Protein AF-0000000073998943 (afdb_homodimer)

Nearest PDB structures (foldseek):
  1f8g-assembly1_A  TM=9.631E-01  e=4.075E-45  Rhodospirillum rubrum
  1u2g-assembly1_A  TM=9.624E-01  e=1.500E-44  Rhodospirillum rubrum
  6que-assembly1_A  TM=9.383E-01  e=2.983E-38  Ovis aries
  6que-assembly1_B  TM=9.370E-01  e=2.877E-37  Ovis aries
  6s59-assembly1_A  TM=9.371E-01  e=1.286E-32  Ovis aries

Secondary structure (DSSP, 8-state):
-EEEEPPPPTT----S--GGGHHHHHHTT-EEEEETTTTGGGT--HHHHHHTT-EEE-HHHHHHH-SEEE-SSPPPHHHHHTS-TTSEEEE---TTT-HHHHHHHHTT--EEEEGGG--SSGGGGGG-HHHHHHHHHHHHHHHHHHHH-SS-SS-EEETTEEEPPPEEEEE--SHHHHHHHHHHHHTT-EEEEE-S-GGGHHHHHHTTPEE---S-----TTSTT------HHHHHHHHHHHHHHHHH-SEEEE----TTSPPPP-B-HHHHHHSPTT-EEEETTGGGT-SBTT--TTEEEEETTEEEEE-S-GGGGSHHHHHHHHHHHHHHHHHTTB-TT--B---TTSHHHHHHEEEETTEE--HHHHHHH-/-EEEEPPPPTT----S--GGGHHHHHHTT-EEEEETTTTGGGT--HHHHHHTT-EEE-HHHHHHH-SEEE-SSPPPHHHHHTS-TTSEEEE---TTT-HHHHHHHHTT--EEEEGGG--SSGGGGGG-HHHHHHHHHHHHHHHHHHHH-SS-SS-EEETTEEEPPPEEEEE--SHHHHHHHHHHHHTT-EEEEE-S-GGGHHHHHHTTPEE---S-----TTSTT------HHHHHHHHHHHHHHHHH-SEEEE----TTSPPPP-B-HHHHHHSPTT-EEEETTGGGT-SBTT--TTEEEEETTEEEEE-S-GGGGSHHHHHHHHHHHHHHHHGGGB-TT--B---TTSHHHHHHEEEETTEE--HHHHHHH-

Structure (mmCIF, N/CA/C/O backbone):
data_AF-0000000073998943-model_v1
#
loop_
_entity.id
_entity.type
_entity.pdbx_description
1 polymer 'NAD(P) transhydrogenase subunit alpha part 1'
#
loop_
_atom_site.group_PDB
_atom_site.id
_atom_site.type_symbol
_atom_site.label_atom_id
_atom_site.label_alt_id
_atom_site.label_comp_id
_atom_site.label_asym_id
_atom_site.label_entity_id
_atom_site.label_seq_id
_atom_site.pdbx_PDB_ins_code
_atom_site.Cartn_x
_atom_site.Cartn_y
_atom_site.Cartn_z
_atom_site.occupancy
_atom_site.B_iso_or_equiv
_atom_site.auth_seq_id
_atom_site.auth_comp_id
_atom_site.auth_asym_id
_atom_site.auth_atom_id
_atom_site.pdbx_PDB_model_num
ATOM 1 N N . MET A 1 1 ? 11.008 37.938 17.938 1 92.62 1 MET A N 1
ATOM 2 C CA . MET A 1 1 ? 10.188 36.875 18.516 1 92.62 1 MET A CA 1
ATOM 3 C C . MET A 1 1 ? 10.734 35.5 18.172 1 92.62 1 MET A C 1
ATOM 5 O O . MET A 1 1 ? 11.289 35.312 17.094 1 92.62 1 MET A O 1
ATOM 9 N N . LYS A 1 2 ? 10.68 34.656 19.172 1 96.94 2 LYS A N 1
ATOM 10 C CA . LYS A 1 2 ? 11.266 33.344 19.016 1 96.94 2 LYS A CA 1
ATOM 11 C C . LYS A 1 2 ? 10.18 32.25 18.984 1 96.94 2 LYS A C 1
ATOM 13 O O . LYS A 1 2 ? 9.297 32.25 19.844 1 96.94 2 LYS A O 1
ATOM 18 N N . ILE A 1 3 ? 10.266 31.438 17.938 1 98.25 3 ILE A N 1
ATOM 19 C CA . ILE A 1 3 ? 9.352 30.312 17.812 1 98.25 3 ILE A CA 1
ATOM 20 C C . ILE A 1 3 ? 10.055 29.031 18.266 1 98.25 3 ILE A C 1
ATOM 22 O O . ILE A 1 3 ? 11.195 28.766 17.875 1 98.25 3 ILE A O 1
ATOM 26 N N . GLY A 1 4 ? 9.438 28.281 19.125 1 98.5 4 GLY A N 1
ATOM 27 C CA . GLY A 1 4 ? 9.922 26.969 19.531 1 98.5 4 GLY A CA 1
ATOM 28 C C . GLY A 1 4 ? 9 25.844 19.094 1 98.5 4 GLY A C 1
ATOM 29 O O . GLY A 1 4 ? 7.809 25.844 19.406 1 98.5 4 GLY A O 1
ATOM 30 N N . ALA A 1 5 ? 9.523 24.844 18.391 1 98.62 5 ALA A N 1
ATOM 31 C CA . ALA A 1 5 ? 8.766 23.656 18.016 1 98.62 5 ALA A CA 1
ATOM 32 C C . ALA A 1 5 ? 9 22.5 18.984 1 98.62 5 ALA A C 1
ATOM 34 O O . ALA A 1 5 ? 10.133 22.062 19.172 1 98.62 5 ALA A O 1
ATOM 35 N N . LEU A 1 6 ? 7.949 22.031 19.547 1 98 6 LEU A N 1
ATOM 36 C CA . LEU A 1 6 ? 8.016 20.969 20.547 1 98 6 LEU A CA 1
ATOM 37 C C . LEU A 1 6 ? 8.008 19.594 19.891 1 98 6 LEU A C 1
ATOM 39 O O . LEU A 1 6 ? 7.391 19.406 18.844 1 98 6 LEU A O 1
ATOM 43 N N . LYS A 1 7 ? 8.711 18.625 20.531 1 97.31 7 LYS A N 1
ATOM 44 C CA . LYS A 1 7 ? 8.594 17.219 20.141 1 97.31 7 LYS A CA 1
ATOM 45 C C . LYS A 1 7 ? 7.211 16.672 20.469 1 97.31 7 LYS A C 1
ATOM 47 O O . LYS A 1 7 ? 6.684 16.922 21.562 1 97.31 7 LYS A O 1
ATOM 52 N N . GLU A 1 8 ? 6.621 16.031 19.5 1 97.25 8 GLU A N 1
ATOM 53 C CA . GLU A 1 8 ? 5.277 15.477 19.672 1 97.25 8 GLU A CA 1
ATOM 54 C C . GLU A 1 8 ? 5.281 14.289 20.625 1 97.25 8 GLU A C 1
ATOM 56 O O . GLU A 1 8 ? 6.262 13.547 20.703 1 97.25 8 GLU A O 1
ATOM 61 N N . PRO A 1 9 ? 4.227 14.195 21.359 1 90.75 9 PRO A N 1
ATOM 62 C CA . PRO A 1 9 ? 4.113 12.992 22.188 1 90.75 9 PRO A CA 1
ATOM 63 C C . PRO A 1 9 ? 3.945 11.719 21.375 1 90.75 9 PRO A C 1
ATOM 65 O O . PRO A 1 9 ? 3.494 11.773 20.219 1 90.75 9 PRO A O 1
ATOM 68 N N . SER A 1 10 ? 4.367 10.523 21.922 1 82.5 10 SER A N 1
ATOM 69 C CA . SER A 1 10 ? 4.125 9.242 21.266 1 82.5 10 SER A CA 1
ATOM 70 C C . SER A 1 10 ? 2.633 8.945 21.172 1 82.5 10 SER A C 1
ATOM 72 O O . SER A 1 10 ? 1.879 9.219 22.109 1 82.5 10 SER A O 1
ATOM 74 N N . PHE A 1 11 ? 2.322 8.609 19.984 1 85.88 11 PHE A N 1
ATOM 75 C CA . PHE A 1 11 ? 2.939 7.883 18.875 1 85.88 11 PHE A CA 1
ATOM 76 C C . PHE A 1 11 ? 2.93 8.719 17.609 1 85.88 11 PHE A C 1
ATOM 78 O O . PHE A 1 11 ? 2.797 8.188 16.5 1 85.88 11 PHE A O 1
ATOM 85 N N . GLU A 1 12 ? 3.008 10.039 17.781 1 94.94 12 GLU A N 1
ATOM 86 C CA . GLU A 1 12 ? 3.018 10.93 16.625 1 94.94 12 GLU A CA 1
ATOM 87 C C . GLU A 1 12 ? 4.395 10.961 15.961 1 94.94 12 GLU A C 1
ATOM 89 O O . GLU A 1 12 ? 5.402 11.203 16.625 1 94.94 12 GLU A O 1
ATOM 94 N N . ASN A 1 13 ? 4.445 10.672 14.633 1 97.12 13 ASN A N 1
ATOM 95 C CA . ASN A 1 13 ? 5.707 10.672 13.906 1 97.12 13 ASN A CA 1
ATOM 96 C C . ASN A 1 13 ? 5.965 12.016 13.234 1 97.12 13 ASN A C 1
ATOM 98 O O . ASN A 1 13 ? 7.105 12.359 12.922 1 97.12 13 ASN A O 1
ATOM 102 N N . ARG A 1 14 ? 4.984 12.859 13 1 97.94 14 ARG A N 1
ATOM 103 C CA . ARG A 1 14 ? 5.105 14.172 12.367 1 97.94 14 ARG A CA 1
ATOM 104 C C . ARG A 1 14 ? 5.773 15.172 13.305 1 97.94 14 ARG A C 1
ATOM 106 O O . ARG A 1 14 ? 5.941 14.898 14.5 1 97.94 14 ARG A O 1
ATOM 113 N N . VAL A 1 15 ? 6.137 16.266 12.75 1 98.5 15 VAL A N 1
ATOM 114 C CA . VAL A 1 15 ? 6.664 17.422 13.469 1 98.5 15 VAL A CA 1
ATOM 115 C C . VAL A 1 15 ? 6.012 18.688 12.945 1 98.5 15 VAL A C 1
ATOM 117 O O . VAL A 1 15 ? 5.605 18.766 11.781 1 98.5 15 VAL A O 1
ATOM 120 N N . SER A 1 16 ? 5.941 19.719 13.773 1 98.56 16 SER A N 1
ATOM 121 C CA . SER A 1 16 ? 5.152 20.906 13.445 1 98.56 16 SER A CA 1
ATOM 122 C C . SER A 1 16 ? 5.922 21.844 12.539 1 98.56 16 SER A C 1
ATOM 124 O O . SER A 1 16 ? 5.324 22.641 11.812 1 98.56 16 SER A O 1
ATOM 126 N N . LEU A 1 17 ? 7.238 21.812 12.625 1 98.69 17 LEU A N 1
ATOM 127 C CA . LEU A 1 17 ? 8.086 22.609 11.734 1 98.69 17 LEU A CA 1
ATOM 128 C C . LEU A 1 17 ? 9.141 21.734 11.07 1 98.69 17 LEU A C 1
ATOM 130 O O . LEU A 1 17 ? 9.734 20.859 11.719 1 98.69 17 LEU A O 1
ATOM 134 N N . THR A 1 18 ? 9.32 21.938 9.82 1 98.19 18 THR A N 1
ATOM 135 C CA . THR A 1 18 ? 10.328 21.219 9.055 1 98.19 18 THR A CA 1
ATOM 136 C C . THR A 1 18 ? 11.453 22.141 8.617 1 98.19 18 THR A C 1
ATOM 138 O O . THR A 1 18 ? 11.281 23.375 8.594 1 98.19 18 THR A O 1
ATOM 141 N N . PRO A 1 19 ? 12.602 21.641 8.312 1 98.38 19 PRO A N 1
ATOM 142 C CA . PRO A 1 19 ? 13.742 22.484 7.953 1 98.38 19 PRO A CA 1
ATOM 143 C C . PRO A 1 19 ? 13.445 23.406 6.777 1 98.38 19 PRO A C 1
ATOM 145 O O . PRO A 1 19 ? 13.93 24.547 6.734 1 98.38 19 PRO A O 1
ATOM 148 N N . ASP A 1 20 ? 12.617 23.047 5.852 1 96.12 20 ASP A N 1
ATOM 149 C CA . ASP A 1 20 ? 12.414 23.75 4.594 1 96.12 20 ASP A CA 1
ATOM 150 C C . ASP A 1 20 ? 11.641 25.062 4.816 1 96.12 20 ASP A C 1
ATOM 152 O O . ASP A 1 20 ? 11.602 25.922 3.938 1 96.12 20 ASP A O 1
ATOM 156 N N . VAL A 1 21 ? 11.055 25.266 5.992 1 97.5 21 VAL A N 1
ATOM 157 C CA . VAL A 1 21 ? 10.25 26.469 6.191 1 97.5 21 VAL A CA 1
ATOM 158 C C . VAL A 1 21 ? 11 27.438 7.102 1 97.5 21 VAL A C 1
ATOM 160 O O . VAL A 1 21 ? 10.508 28.531 7.391 1 97.5 21 VAL A O 1
ATOM 163 N N . ILE A 1 22 ? 12.18 27.062 7.617 1 98.5 22 ILE A N 1
ATOM 164 C CA . ILE A 1 22 ? 12.938 27.891 8.562 1 98.5 22 ILE A CA 1
ATOM 165 C C . ILE A 1 22 ? 13.297 29.219 7.918 1 98.5 22 ILE A C 1
ATOM 167 O O . ILE A 1 22 ? 13.133 30.281 8.531 1 98.5 22 ILE A O 1
ATOM 171 N N . ASP A 1 23 ? 13.711 29.188 6.684 1 97.81 23 ASP A N 1
ATOM 172 C CA . ASP A 1 23 ? 14.094 30.406 5.965 1 97.81 23 ASP A CA 1
ATOM 173 C C . ASP A 1 23 ? 12.914 31.375 5.859 1 97.81 23 ASP A C 1
ATOM 175 O O . ASP A 1 23 ? 13.062 32.562 6.09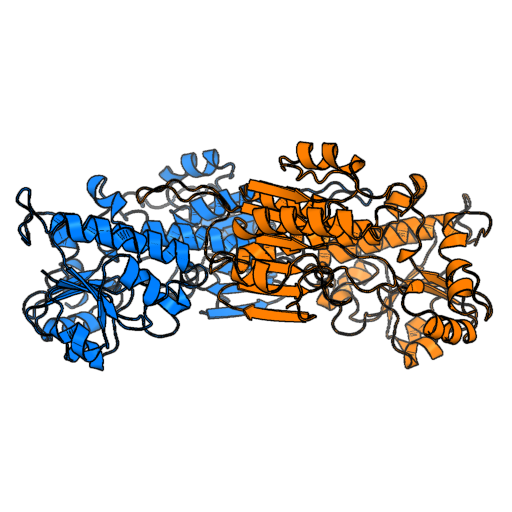8 1 97.81 23 ASP A O 1
ATOM 179 N N . ALA A 1 24 ? 11.773 30.859 5.484 1 96.31 24 ALA A N 1
ATOM 180 C CA . ALA A 1 24 ? 10.578 31.688 5.355 1 96.31 24 ALA A CA 1
ATOM 181 C C . ALA A 1 24 ? 10.219 32.344 6.684 1 96.31 24 ALA A C 1
ATOM 183 O O . ALA A 1 24 ? 9.828 33.531 6.719 1 96.31 24 ALA A O 1
ATOM 184 N N . LEU A 1 25 ? 10.352 31.641 7.766 1 97.69 25 LEU A N 1
ATOM 185 C CA . LEU A 1 25 ? 10.039 32.156 9.086 1 97.69 25 LEU A CA 1
ATOM 186 C C . LEU A 1 25 ? 11.055 33.219 9.508 1 97.69 25 LEU A C 1
ATOM 188 O O . LEU A 1 25 ? 10.695 34.219 10.109 1 97.69 25 LEU A O 1
ATOM 192 N N . GLN A 1 26 ? 12.297 32.969 9.195 1 96.88 26 GLN A N 1
ATOM 193 C CA . GLN A 1 26 ? 13.344 33.969 9.492 1 96.88 26 GLN A CA 1
ATOM 194 C C . GLN A 1 26 ? 13.117 35.25 8.727 1 96.88 26 GLN A C 1
ATOM 196 O O . GLN A 1 26 ? 13.336 36.344 9.266 1 96.88 26 GLN A O 1
ATOM 201 N N . LYS A 1 27 ? 12.672 35.125 7.516 1 95.12 27 LYS A N 1
ATOM 202 C CA . LYS A 1 27 ? 12.391 36.312 6.688 1 95.12 27 LYS A CA 1
ATOM 203 C C . LYS A 1 27 ? 11.242 37.125 7.262 1 95.12 27 LYS A C 1
ATOM 205 O O . LYS A 1 27 ? 11.148 38.312 7.023 1 95.12 27 LYS A O 1
ATOM 210 N N . LEU A 1 28 ? 10.406 36.469 7.992 1 95 28 LEU A N 1
ATOM 211 C CA . LEU A 1 28 ? 9.305 37.156 8.664 1 95 28 LEU A CA 1
ATOM 212 C C . LEU A 1 28 ? 9.781 37.844 9.938 1 95 28 LEU A C 1
ATOM 214 O O . LEU A 1 28 ? 9.023 38.562 10.578 1 95 28 LEU A O 1
ATOM 218 N N . GLY A 1 29 ? 11.039 37.531 10.32 1 94.25 29 GLY A N 1
ATOM 219 C CA . GLY A 1 29 ? 11.609 38.188 11.484 1 94.25 29 GLY A CA 1
ATOM 220 C C . GLY A 1 29 ? 11.68 37.281 12.703 1 94.25 29 GLY A C 1
ATOM 221 O O . GLY A 1 29 ? 12.031 37.75 13.797 1 94.25 29 GLY A O 1
ATOM 222 N N . PHE A 1 30 ? 11.391 36 12.539 1 96.88 30 PHE A N 1
ATOM 223 C CA . PHE A 1 30 ? 11.391 35.094 13.68 1 96.88 30 PHE A CA 1
ATOM 224 C C . PHE A 1 30 ? 12.734 34.375 13.812 1 96.88 30 PHE A C 1
ATOM 226 O O . PHE A 1 30 ? 13.43 34.156 12.812 1 96.88 30 PHE A O 1
ATOM 233 N N . SER A 1 31 ? 13.102 34.094 15.039 1 97.44 31 SER A N 1
ATOM 234 C CA . SER A 1 31 ? 14.133 33.094 15.32 1 97.44 31 SER A CA 1
ATOM 235 C C . SER A 1 31 ? 13.508 31.766 15.688 1 97.44 31 SER A C 1
ATOM 237 O O . SER A 1 31 ? 12.469 31.703 16.344 1 97.44 31 SER A O 1
ATOM 239 N N . ILE A 1 32 ? 14.156 30.672 15.234 1 98.5 32 ILE A N 1
ATOM 240 C CA . ILE A 1 32 ? 13.492 29.375 15.367 1 98.5 32 ILE A CA 1
ATOM 241 C C . ILE A 1 32 ? 14.352 28.453 16.219 1 98.5 32 ILE A C 1
ATOM 243 O O . ILE A 1 32 ? 15.555 28.312 15.984 1 98.5 32 ILE A O 1
ATOM 247 N N . SER A 1 33 ? 13.758 27.812 17.188 1 98.69 33 SER A N 1
ATOM 248 C CA . SER A 1 33 ? 14.352 26.734 17.969 1 98.69 33 SER A CA 1
ATOM 249 C C . SER A 1 33 ? 13.531 25.453 17.859 1 98.69 33 SER A C 1
ATOM 251 O O . SER A 1 33 ? 12.305 25.5 17.812 1 98.69 33 SER A O 1
ATOM 253 N N . ILE A 1 34 ? 14.234 24.312 17.766 1 98.75 34 ILE A N 1
ATOM 254 C CA . ILE A 1 34 ? 13.625 23 17.672 1 98.75 34 ILE A CA 1
ATOM 255 C C . ILE A 1 34 ? 14.023 22.156 18.875 1 98.75 34 ILE A C 1
ATOM 257 O O . ILE A 1 34 ? 15.188 22.141 19.266 1 98.75 34 ILE A O 1
ATOM 261 N N . GLU A 1 35 ? 13.023 21.516 19.469 1 98.62 35 GLU A N 1
ATOM 262 C CA . GLU A 1 35 ? 13.391 20.547 20.516 1 98.62 35 GLU A CA 1
ATOM 263 C C . GLU A 1 35 ? 14.266 19.438 19.938 1 98.62 35 GLU A C 1
ATOM 265 O O . GLU A 1 35 ? 13.977 18.891 18.875 1 98.62 35 GLU A O 1
ATOM 270 N N . SER A 1 36 ? 15.273 19.062 20.688 1 98.56 36 SER A N 1
ATOM 271 C CA . SER A 1 36 ? 16.188 18.016 20.234 1 98.56 36 SER A CA 1
ATOM 272 C C . SER A 1 36 ? 15.422 16.734 19.906 1 98.56 36 SER A C 1
ATOM 274 O O . SER A 1 36 ? 14.594 16.281 20.703 1 98.56 36 SER A O 1
ATOM 276 N N . GLY A 1 37 ? 15.641 16.188 18.719 1 98 37 GLY A N 1
ATOM 277 C CA . GLY A 1 37 ? 15.07 14.922 18.297 1 98 37 GLY A CA 1
ATOM 278 C C . GLY A 1 37 ? 13.648 15.047 17.797 1 98 37 GLY A C 1
ATOM 279 O O . GLY A 1 37 ? 13.016 14.039 17.453 1 98 37 GLY A O 1
ATOM 280 N N . ALA A 1 38 ? 13.086 16.25 17.766 1 98.12 38 ALA A N 1
ATOM 281 C CA . ALA A 1 38 ? 11.68 16.438 17.422 1 98.12 38 ALA A CA 1
ATOM 282 C C . ALA A 1 38 ? 11.391 15.922 16 1 98.12 38 ALA A C 1
ATOM 284 O O . ALA A 1 38 ? 10.32 15.367 15.75 1 98.12 38 ALA A O 1
ATOM 285 N N . GLY A 1 39 ? 12.352 16.078 15.117 1 98.12 39 GLY A N 1
ATOM 286 C CA . GLY A 1 39 ? 12.109 15.742 13.719 1 98.12 39 GLY A CA 1
ATOM 287 C C . GLY A 1 39 ? 12.531 14.336 13.352 1 98.12 39 GLY A C 1
ATOM 288 O O . GLY A 1 39 ? 12.32 13.891 12.227 1 98.12 39 GLY A O 1
ATOM 289 N N . ASN A 1 40 ? 13.055 13.508 14.297 1 96.56 40 ASN A N 1
ATOM 290 C CA . ASN A 1 40 ? 13.703 12.242 13.984 1 96.56 40 ASN A CA 1
ATOM 291 C C . ASN A 1 40 ? 12.734 11.266 13.32 1 96.56 40 ASN A C 1
ATOM 293 O O . ASN A 1 40 ? 13.062 10.648 12.305 1 96.56 40 ASN A O 1
ATOM 297 N N . GLN A 1 41 ? 11.508 11.18 13.789 1 96 41 GLN A N 1
ATOM 298 C CA . GLN A 1 41 ? 10.555 10.203 13.273 1 96 41 GLN A CA 1
ATOM 299 C C . GLN A 1 41 ? 9.984 10.648 11.93 1 96 41 GLN A C 1
ATOM 301 O O . GLN A 1 41 ? 9.375 9.852 11.211 1 96 41 GLN A O 1
ATOM 306 N N . ALA A 1 42 ? 10.203 11.891 11.547 1 97.38 42 ALA A N 1
ATOM 307 C CA . ALA A 1 42 ? 9.789 12.414 10.25 1 97.38 42 ALA A CA 1
ATOM 308 C C . ALA A 1 42 ? 10.969 12.508 9.289 1 97.38 42 ALA A C 1
ATOM 310 O O . ALA A 1 42 ? 10.859 13.102 8.219 1 97.38 42 ALA A O 1
ATOM 311 N N . PHE A 1 43 ? 12.109 12.023 9.75 1 97 43 PHE A N 1
ATOM 312 C CA . PHE A 1 43 ? 13.312 11.891 8.93 1 97 43 PHE A CA 1
ATOM 313 C C . PHE A 1 43 ? 14 13.242 8.766 1 97 43 PHE A C 1
ATOM 315 O O . PHE A 1 43 ? 14.641 13.492 7.738 1 97 43 PHE A O 1
ATOM 322 N N . PHE A 1 44 ? 13.805 14.156 9.68 1 97.75 44 PHE A N 1
ATOM 323 C CA . PHE A 1 44 ? 14.547 15.406 9.789 1 97.75 44 PHE A CA 1
ATOM 324 C C . PHE A 1 44 ? 15.484 15.383 10.992 1 97.75 44 PHE A C 1
ATOM 326 O O . PHE A 1 44 ? 15.039 15.492 12.133 1 97.75 44 PHE A O 1
ATOM 333 N N . SER A 1 45 ? 16.719 15.344 10.766 1 97.25 45 SER A N 1
ATOM 334 C CA . SER A 1 45 ? 17.688 15.25 11.859 1 97.25 45 SER A CA 1
ATOM 335 C C . SER A 1 45 ? 17.938 16.609 12.5 1 97.25 45 SER A C 1
ATOM 337 O O . SER A 1 45 ? 17.609 17.641 11.906 1 97.25 45 SER A O 1
ATOM 339 N N . ASP A 1 46 ? 18.516 16.594 13.695 1 98.44 46 ASP A N 1
ATOM 340 C CA . ASP A 1 46 ? 18.906 17.828 14.344 1 98.44 46 ASP A CA 1
ATOM 341 C C . ASP A 1 46 ? 19.875 18.625 13.453 1 98.44 46 ASP A C 1
ATOM 343 O O . ASP A 1 46 ? 19.766 19.859 13.375 1 98.44 46 ASP A O 1
ATOM 347 N N . SER A 1 47 ? 20.766 17.938 12.805 1 97.94 47 SER A N 1
ATOM 348 C CA . SER A 1 47 ? 21.719 18.578 11.906 1 97.94 47 SER A CA 1
ATOM 349 C C . SER A 1 47 ? 21 19.281 10.758 1 97.94 47 SER A C 1
ATOM 351 O O . SER A 1 47 ? 21.422 20.375 10.336 1 97.94 47 SER A O 1
ATOM 353 N N . ASP A 1 48 ? 19.938 18.703 10.234 1 97.62 48 ASP A N 1
ATOM 354 C CA . ASP A 1 48 ? 19.156 19.312 9.164 1 97.62 48 ASP A CA 1
ATOM 355 C C . ASP A 1 48 ? 18.609 20.672 9.602 1 97.62 48 ASP A C 1
ATOM 357 O O . ASP A 1 48 ? 18.656 21.641 8.836 1 97.62 48 ASP A O 1
ATOM 361 N N . TYR A 1 49 ? 18.109 20.75 10.781 1 98.75 49 TYR A N 1
ATOM 362 C CA . TYR A 1 49 ? 17.547 21.984 11.312 1 98.75 49 TYR A CA 1
ATOM 363 C C . TYR A 1 49 ? 18.641 23.031 11.508 1 98.75 49 TYR A C 1
ATOM 365 O O . TYR A 1 49 ? 18.453 24.203 11.172 1 98.75 49 TYR A O 1
ATOM 373 N N . GLN A 1 50 ? 19.766 22.609 12.078 1 98.69 50 GLN A N 1
ATOM 374 C CA . GLN A 1 50 ? 20.875 23.516 12.289 1 98.69 50 GLN A CA 1
ATOM 375 C C . GLN A 1 50 ? 21.375 24.094 10.961 1 98.69 50 GLN A C 1
ATOM 377 O O . GLN A 1 50 ? 21.641 25.297 10.859 1 98.69 50 GLN A O 1
ATOM 382 N N . GLN A 1 51 ? 21.469 23.281 9.992 1 98.25 51 GLN A N 1
ATOM 383 C CA . GLN A 1 51 ? 21.906 23.719 8.672 1 98.25 51 GLN A CA 1
ATOM 384 C C . GLN A 1 51 ? 20.922 24.703 8.062 1 98.25 51 GLN A C 1
ATOM 386 O O . GLN A 1 51 ? 21.312 25.578 7.297 1 98.25 51 GLN A O 1
ATOM 391 N N . ALA A 1 52 ? 19.703 24.547 8.43 1 98.38 52 ALA A N 1
ATOM 392 C CA . ALA A 1 52 ? 18.672 25.438 7.906 1 98.38 52 ALA A CA 1
ATOM 393 C C . ALA A 1 52 ? 18.641 26.766 8.672 1 98.38 52 ALA A C 1
ATOM 395 O O . ALA A 1 52 ? 17.922 27.688 8.297 1 98.38 52 ALA A O 1
ATOM 396 N N . GLY A 1 53 ? 19.344 26.797 9.789 1 98.38 53 GLY A N 1
ATOM 397 C CA . GLY A 1 53 ? 19.469 28.062 10.5 1 98.38 53 GLY A CA 1
ATOM 398 C C . GLY A 1 53 ? 18.734 28.062 11.828 1 98.38 53 GLY A C 1
ATOM 399 O O . GLY A 1 53 ? 18.656 29.094 12.492 1 98.38 53 GLY A O 1
ATOM 400 N N . ALA A 1 54 ? 18.188 26.922 12.234 1 98.62 54 ALA A N 1
ATOM 401 C CA . ALA A 1 54 ? 17.484 26.844 13.516 1 98.62 54 ALA A CA 1
ATOM 402 C C . ALA A 1 54 ? 18.438 26.406 14.625 1 98.62 54 ALA A C 1
ATOM 404 O O . ALA A 1 54 ? 19.5 25.844 14.359 1 98.62 54 ALA A O 1
ATOM 405 N N . LYS A 1 55 ? 18.078 26.719 15.836 1 98.44 55 LYS A N 1
ATOM 406 C CA . LYS A 1 55 ? 18.766 26.188 17.016 1 98.44 55 LYS A CA 1
ATOM 407 C C . LYS A 1 55 ? 18.078 24.922 17.516 1 98.44 55 LYS A C 1
ATOM 409 O O . LYS A 1 55 ? 16.844 24.812 17.469 1 98.44 55 LYS A O 1
ATOM 414 N N . VAL A 1 56 ? 18.859 23.984 17.922 1 98.69 56 VAL A N 1
ATOM 415 C CA . VAL A 1 56 ? 18.328 22.781 18.547 1 98.69 56 VAL A CA 1
ATOM 416 C C . VAL A 1 56 ? 18.609 22.812 20.047 1 98.69 56 VAL A C 1
ATOM 418 O O . VAL A 1 56 ? 19.75 22.969 20.484 1 98.69 56 VAL A O 1
ATOM 421 N N . LEU A 1 57 ? 17.562 22.688 20.844 1 98.5 57 LEU A N 1
ATOM 422 C CA . LEU A 1 57 ? 17.672 22.844 22.281 1 98.5 57 LEU A CA 1
ATOM 423 C C . LEU A 1 57 ? 16.953 21.719 23.016 1 98.5 57 LEU A C 1
ATOM 425 O O . LEU A 1 57 ? 16 21.125 22.484 1 98.5 57 LEU A O 1
ATOM 429 N N . PRO A 1 58 ? 17.391 21.406 24.25 1 97.88 58 PRO A N 1
ATOM 430 C CA . PRO A 1 58 ? 16.562 20.547 25.094 1 97.88 58 PRO A CA 1
ATOM 431 C C . PRO A 1 58 ? 15.227 21.172 25.438 1 97.88 58 PRO A C 1
ATOM 433 O O . PRO A 1 58 ? 15.086 22.406 25.406 1 97.88 58 PRO A O 1
ATOM 436 N N . LYS A 1 59 ? 14.32 20.391 25.828 1 96.44 59 LYS A N 1
ATOM 437 C CA . LYS A 1 59 ? 12.945 20.828 26.078 1 96.44 59 LYS A CA 1
ATOM 438 C C . LYS A 1 59 ? 12.906 21.969 27.078 1 96.44 59 LYS A C 1
ATOM 440 O O . LYS A 1 59 ? 12.258 22.984 26.844 1 96.44 59 LYS A O 1
ATOM 445 N N . SER A 1 60 ? 13.625 21.875 28.141 1 94.88 60 SER A N 1
ATOM 446 C CA . SER A 1 60 ? 13.594 22.844 29.219 1 94.88 60 SER A CA 1
ATOM 447 C C . SER A 1 60 ? 14.062 24.219 28.734 1 94.88 60 SER A C 1
ATOM 449 O O . SER A 1 60 ? 13.445 25.234 29.047 1 94.88 60 SER A O 1
ATOM 451 N N . GLU A 1 61 ? 15.094 24.281 28 1 96.75 61 GLU A N 1
ATOM 452 C CA . GLU A 1 61 ? 15.625 25.531 27.469 1 96.75 61 GLU A CA 1
ATOM 453 C C . GLU A 1 61 ? 14.695 26.109 26.406 1 96.75 61 GLU A C 1
ATOM 455 O O . GLU A 1 61 ? 14.523 27.328 26.328 1 96.75 61 GLU A O 1
ATOM 460 N N . LEU A 1 62 ? 14.117 25.219 25.625 1 97 62 LEU A N 1
ATOM 461 C CA . LEU A 1 62 ? 13.219 25.656 24.562 1 97 62 LEU A CA 1
ATOM 462 C C . LEU A 1 62 ? 12 26.359 25.141 1 97 62 LEU A C 1
ATOM 464 O O . LEU A 1 62 ? 11.586 27.406 24.641 1 97 62 LEU A O 1
ATOM 468 N N . LEU A 1 63 ? 11.461 25.812 26.203 1 95.12 63 LEU A N 1
ATOM 469 C CA . LEU A 1 63 ? 10.289 26.391 26.844 1 95.12 63 LEU A CA 1
ATOM 470 C C . LEU A 1 63 ? 10.586 27.797 27.344 1 95.12 63 LEU A C 1
ATOM 472 O O . LEU A 1 63 ? 9.742 28.703 27.25 1 95.12 63 LEU A O 1
ATOM 476 N N . GLY A 1 64 ? 11.766 27.953 27.875 1 91.88 64 GLY A N 1
ATOM 477 C CA . GLY A 1 64 ? 12.156 29.25 28.406 1 91.88 64 GLY A CA 1
ATOM 478 C C . GLY A 1 64 ? 12.523 30.266 27.344 1 91.88 64 GLY A C 1
ATOM 479 O O . GLY A 1 64 ? 12.242 31.453 27.484 1 91.88 64 GLY A O 1
ATOM 480 N N . ASP A 1 65 ? 13.016 29.844 26.281 1 91.38 65 ASP A N 1
ATOM 481 C CA . ASP A 1 65 ? 13.609 30.703 25.266 1 91.38 65 ASP A CA 1
ATOM 482 C C . ASP A 1 65 ? 12.562 31.156 24.25 1 91.38 65 ASP A C 1
ATOM 484 O O . ASP A 1 65 ? 12.742 32.156 23.578 1 91.38 65 ASP A O 1
ATOM 488 N N . SER A 1 66 ? 11.422 30.531 24.172 1 96 66 SER A N 1
ATOM 489 C CA . SER A 1 66 ? 10.477 30.75 23.078 1 96 66 SER A CA 1
ATOM 490 C C . SER A 1 66 ? 9.375 31.719 23.5 1 96 66 SER A C 1
ATOM 492 O O . SER A 1 66 ? 8.938 31.703 24.656 1 96 66 SER A O 1
ATOM 494 N N . ASP A 1 67 ? 8.961 32.562 22.578 1 96.19 67 ASP A N 1
ATOM 495 C CA . ASP A 1 67 ? 7.789 33.406 22.734 1 96.19 67 ASP A CA 1
ATOM 496 C C . ASP A 1 67 ? 6.527 32.719 22.219 1 96.19 67 ASP A C 1
ATOM 498 O O . ASP A 1 67 ? 5.434 32.938 22.75 1 96.19 67 ASP A O 1
ATOM 502 N N . ILE A 1 68 ? 6.707 31.984 21.203 1 97.44 68 ILE A N 1
ATOM 503 C CA . ILE A 1 68 ? 5.652 31.219 20.562 1 97.44 68 ILE A CA 1
ATOM 504 C C . ILE A 1 68 ? 6.035 29.734 20.547 1 97.44 68 ILE A C 1
ATOM 506 O O . ILE A 1 68 ? 7.129 29.375 20.109 1 97.44 68 ILE A O 1
ATOM 510 N N . LEU A 1 69 ? 5.184 28.906 21.078 1 97.69 69 LEU A N 1
ATOM 511 C CA . LEU A 1 69 ? 5.375 27.469 21 1 97.69 69 LEU A CA 1
ATOM 512 C C . LEU A 1 69 ? 4.422 26.844 19.984 1 97.69 69 LEU A C 1
ATOM 514 O O . LEU A 1 69 ? 3.254 27.234 19.906 1 97.69 69 LEU A O 1
ATOM 518 N N . VAL A 1 70 ? 4.969 25.906 19.156 1 98.19 70 VAL A N 1
ATOM 519 C CA . VAL A 1 70 ? 4.133 25.25 18.156 1 98.19 70 VAL A CA 1
ATOM 520 C C . VAL A 1 70 ? 4.262 23.734 18.297 1 98.19 70 VAL A C 1
ATOM 522 O O . VAL A 1 70 ? 5.336 23.219 18.609 1 98.19 70 VAL A O 1
ATOM 525 N N . SER A 1 71 ? 3.229 23 18.172 1 97.81 71 SER A N 1
ATOM 526 C CA . SER A 1 71 ? 3.121 21.547 18.109 1 97.81 71 SER A CA 1
ATOM 527 C C . SER A 1 71 ? 1.931 21.109 17.25 1 97.81 71 SER A C 1
ATOM 529 O O . SER A 1 71 ? 1.183 21.953 16.75 1 97.81 71 SER A O 1
ATOM 531 N N . ILE A 1 72 ? 1.825 19.844 16.969 1 97.75 72 ILE A N 1
ATOM 532 C CA . ILE A 1 72 ? 0.628 19.312 16.328 1 97.75 72 ILE A CA 1
ATOM 533 C C . ILE A 1 72 ? -0.425 19 17.391 1 97.75 72 ILE A C 1
ATOM 535 O O . ILE A 1 72 ? -1.508 19.578 17.391 1 97.75 72 ILE A O 1
ATOM 539 N N . HIS A 1 73 ? -0.028 18.203 18.312 1 95 73 HIS A N 1
ATOM 540 C CA . HIS A 1 73 ? -0.912 17.828 19.406 1 95 73 HIS A CA 1
ATOM 541 C C . HIS A 1 73 ? -0.577 18.609 20.672 1 95 73 HIS A C 1
ATOM 543 O O . HIS A 1 73 ? 0.525 19.141 20.812 1 95 73 HIS A O 1
ATOM 549 N N . GLN A 1 74 ? -1.524 18.641 21.531 1 92 74 GLN A N 1
ATOM 550 C CA . GLN A 1 74 ? -1.264 19.219 22.844 1 92 74 GLN A CA 1
ATOM 551 C C . GLN A 1 74 ? -0.176 18.453 23.578 1 92 74 GLN A C 1
ATOM 553 O O . GLN A 1 74 ? -0.159 17.219 23.562 1 92 74 GLN A O 1
ATOM 558 N N . THR A 1 75 ? 0.707 19.125 24.172 1 90.69 75 THR A N 1
ATOM 559 C CA . THR A 1 75 ? 1.764 18.5 24.953 1 90.69 75 THR A CA 1
ATOM 560 C C . THR A 1 75 ? 1.201 17.922 26.25 1 90.69 75 THR A C 1
ATOM 562 O O . THR A 1 75 ? 0.031 18.125 26.578 1 90.69 75 THR A O 1
ATOM 565 N N . ASP A 1 76 ? 1.991 17.172 26.922 1 87 76 ASP A N 1
ATOM 566 C CA . ASP A 1 76 ? 1.574 16.578 28.188 1 87 76 ASP A CA 1
ATOM 567 C C . ASP A 1 76 ? 1.347 17.641 29.25 1 87 76 ASP A C 1
ATOM 569 O O . ASP A 1 76 ? 1.849 18.75 29.141 1 87 76 ASP A O 1
ATOM 573 N N . ALA A 1 77 ? 0.666 17.297 30.297 1 83.38 77 ALA A N 1
ATOM 574 C CA . ALA A 1 77 ? 0.241 18.219 31.344 1 83.38 77 ALA A CA 1
ATOM 575 C C . ALA A 1 77 ? 1.444 18.859 32.031 1 83.38 77 ALA A C 1
ATOM 577 O O . ALA A 1 77 ? 1.422 20.047 32.375 1 83.38 77 ALA A O 1
ATOM 578 N N . ASP A 1 78 ? 2.465 18.078 32.25 1 87.69 78 ASP A N 1
ATOM 579 C CA . ASP A 1 78 ? 3.662 18.578 32.906 1 87.69 78 ASP A CA 1
ATOM 580 C C . ASP A 1 78 ? 4.328 19.672 32.062 1 87.69 78 ASP A C 1
ATOM 582 O O . ASP A 1 78 ? 4.688 20.734 32.594 1 87.69 78 ASP A O 1
ATOM 586 N N . THR A 1 79 ? 4.445 19.453 30.828 1 89.19 79 THR A N 1
ATOM 587 C CA . THR A 1 79 ? 5.039 20.438 29.922 1 89.19 79 THR A CA 1
ATOM 588 C C . THR A 1 79 ? 4.148 21.656 29.812 1 89.19 79 THR A C 1
ATOM 590 O O . THR A 1 79 ? 4.637 22.797 29.844 1 89.19 79 THR A O 1
ATOM 593 N N . PHE A 1 80 ? 2.938 21.406 29.703 1 86.81 80 PHE A N 1
ATOM 594 C CA . PHE A 1 80 ? 1.973 22.484 29.531 1 86.81 80 PHE A CA 1
ATOM 595 C C . PHE A 1 80 ? 2.02 23.438 30.719 1 86.81 80 PHE A C 1
ATOM 597 O O . PHE A 1 80 ? 1.967 24.656 30.531 1 86.81 80 PHE A O 1
ATOM 604 N N . SER A 1 81 ? 2.162 22.938 31.906 1 85.62 81 SER A N 1
ATOM 605 C CA . SER A 1 81 ? 2.16 23.75 33.125 1 85.62 81 SER A CA 1
ATOM 606 C C . SER A 1 81 ? 3.422 24.594 33.219 1 85.62 81 SER A C 1
ATOM 608 O O . SER A 1 81 ? 3.469 25.547 34 1 85.62 81 SER A O 1
ATOM 610 N N . LYS A 1 82 ? 4.406 24.25 32.438 1 89.56 82 LYS A N 1
ATOM 611 C CA . LYS A 1 82 ? 5.684 24.953 32.5 1 89.56 82 LYS A CA 1
ATOM 612 C C . LYS A 1 82 ? 5.73 26.078 31.469 1 89.56 82 LYS A C 1
ATOM 614 O O . LYS A 1 82 ? 6.688 26.859 31.438 1 89.56 82 LYS A O 1
ATOM 619 N N . ILE A 1 83 ? 4.691 26.141 30.656 1 89.44 83 ILE A N 1
ATOM 620 C CA . ILE A 1 83 ? 4.637 27.219 29.688 1 89.44 83 ILE A CA 1
ATOM 621 C C . ILE A 1 83 ? 4.199 28.516 30.375 1 89.44 83 ILE A C 1
ATOM 623 O O . ILE A 1 83 ? 3.162 28.547 31.047 1 89.44 83 ILE A O 1
ATOM 627 N N . ALA A 1 84 ? 4.984 29.594 30.234 1 88.31 84 ALA A N 1
ATOM 628 C CA . ALA A 1 84 ? 4.695 30.859 30.891 1 88.31 84 ALA A CA 1
ATOM 629 C C . ALA A 1 84 ? 3.414 31.484 30.328 1 88.31 84 ALA A C 1
ATOM 631 O O . ALA A 1 84 ? 3.094 31.312 29.156 1 88.31 84 ALA A O 1
ATOM 632 N N . LYS A 1 85 ? 2.738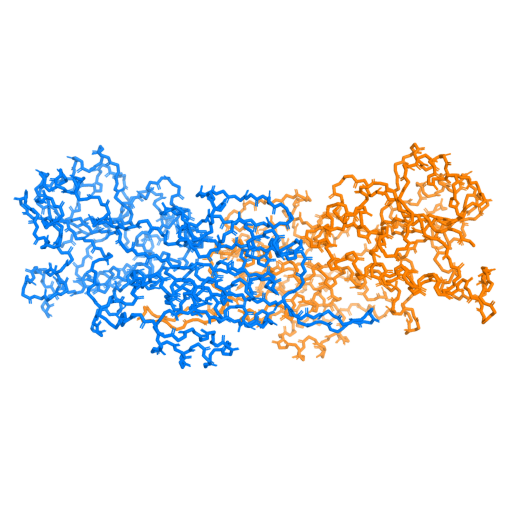 32.312 31.078 1 88.19 85 LYS A N 1
ATOM 633 C CA . LYS A 1 85 ? 1.457 32.938 30.75 1 88.19 85 LYS A CA 1
ATOM 634 C C . LYS A 1 85 ? 1.614 33.938 29.609 1 88.19 85 LYS A C 1
ATOM 636 O O . LYS A 1 85 ? 0.645 34.25 28.906 1 88.19 85 LYS A O 1
ATOM 641 N N . SER A 1 86 ? 2.781 34.406 29.438 1 88.88 86 SER A N 1
ATOM 642 C CA . SER A 1 86 ? 3.021 35.438 28.438 1 88.88 86 SER A CA 1
ATOM 643 C C . SER A 1 86 ? 3.205 34.844 27.047 1 88.88 86 SER A C 1
ATOM 645 O O . SER A 1 86 ? 3.215 35.594 26.062 1 88.88 86 SER A O 1
ATOM 647 N N . LYS A 1 87 ? 3.285 33.531 26.969 1 92.44 87 LYS A N 1
ATOM 648 C CA . LYS A 1 87 ? 3.648 32.906 25.703 1 92.44 87 LYS A CA 1
ATOM 649 C C . LYS A 1 87 ? 2.408 32.531 24.891 1 92.44 87 LYS A C 1
ATOM 651 O O . LYS A 1 87 ? 1.294 32.531 25.422 1 92.44 87 LYS A O 1
ATOM 656 N N . LEU A 1 88 ? 2.627 32.344 23.594 1 95.44 88 LEU A N 1
ATOM 657 C CA . LEU A 1 88 ? 1.62 31.859 22.656 1 95.44 88 LEU A CA 1
ATOM 658 C C . LEU A 1 88 ? 1.83 30.375 22.375 1 95.44 88 LEU A C 1
ATOM 660 O O . LEU A 1 88 ? 2.965 29.938 22.188 1 95.44 88 LEU A O 1
ATOM 664 N N . TYR A 1 89 ? 0.743 29.625 22.406 1 96.25 89 TYR A N 1
ATOM 665 C CA . TYR A 1 89 ? 0.796 28.203 22.094 1 96.25 89 TYR A CA 1
ATOM 666 C C . TYR A 1 89 ? -0.131 27.875 20.922 1 96.25 89 TYR A C 1
ATOM 668 O O . TYR A 1 89 ? -1.34 28.109 21 1 96.25 89 TYR A O 1
ATOM 676 N N . ILE A 1 90 ? 0.467 27.406 19.797 1 97.31 90 ILE A N 1
ATOM 677 C CA . ILE A 1 90 ? -0.268 27.109 18.578 1 97.31 90 ILE A CA 1
ATOM 678 C C . ILE A 1 90 ? -0.2 25.609 18.266 1 97.31 90 ILE A C 1
ATOM 680 O O . ILE A 1 90 ? 0.878 25.016 18.312 1 97.31 90 ILE A O 1
ATOM 684 N N . GLY A 1 91 ? -1.303 24.953 17.938 1 96.94 91 GLY A N 1
ATOM 685 C CA . GLY A 1 91 ? -1.385 23.562 17.531 1 96.94 91 GLY A CA 1
ATOM 686 C C . GLY A 1 91 ? -2.756 23.172 17.016 1 96.94 91 GLY A C 1
ATOM 687 O O . GLY A 1 91 ? -3.525 24.031 16.562 1 96.94 91 GLY A O 1
ATOM 688 N N . THR A 1 92 ? -2.998 21.922 16.875 1 95.75 92 THR A N 1
ATOM 689 C CA . THR A 1 92 ? -4.301 21.359 16.531 1 95.75 92 THR A CA 1
ATOM 690 C C . THR A 1 92 ? -4.887 20.594 17.719 1 95.75 92 THR A C 1
ATOM 692 O O . THR A 1 92 ? -4.594 19.406 17.906 1 95.75 92 THR A O 1
ATOM 695 N N . PHE A 1 93 ? -5.812 21.219 18.453 1 92.5 93 PHE A N 1
ATOM 696 C CA . PHE A 1 93 ? -6.098 20.766 19.812 1 92.5 93 PHE A CA 1
ATOM 697 C C . PHE A 1 93 ? -7.527 20.25 19.922 1 92.5 93 PHE A C 1
ATOM 699 O O . PHE A 1 93 ? -7.941 19.766 20.984 1 92.5 93 PHE A O 1
ATOM 706 N N . SER A 1 94 ? -8.328 20.328 18.922 1 88.56 94 SER A N 1
ATOM 707 C CA . SER A 1 94 ? -9.711 19.859 18.906 1 88.56 94 SER A CA 1
ATOM 708 C C . SER A 1 94 ? -10.492 20.391 20.109 1 88.56 94 SER A C 1
ATOM 710 O O . SER A 1 94 ? -11.109 19.609 20.828 1 88.56 94 SER A O 1
ATOM 712 N N . PRO A 1 95 ? -10.586 21.656 20.281 1 89.44 95 PRO A N 1
ATOM 713 C CA . PRO A 1 95 ? -11.172 22.234 21.484 1 89.44 95 PRO A CA 1
ATOM 714 C C . PRO A 1 95 ? -12.664 21.922 21.625 1 89.44 95 PRO A C 1
ATOM 716 O O . PRO A 1 95 ? -13.18 21.844 22.75 1 89.44 95 PRO A O 1
ATOM 719 N N . LEU A 1 96 ? -13.344 21.719 20.562 1 84.5 96 LEU A N 1
ATOM 720 C CA . LEU A 1 96 ? -14.781 21.453 20.609 1 84.5 96 LEU A CA 1
ATOM 721 C C . LEU A 1 96 ? -15.055 20.047 21.156 1 84.5 96 LEU A C 1
ATOM 723 O O . LEU A 1 96 ? -16.125 19.797 21.719 1 84.5 96 LEU A O 1
ATOM 727 N N . ALA A 1 97 ? -14.117 19.219 21.031 1 81.5 97 ALA A N 1
ATOM 728 C CA . ALA A 1 97 ? -14.289 17.828 21.484 1 81.5 97 ALA A CA 1
ATOM 729 C C . ALA A 1 97 ? -13.992 17.703 22.984 1 81.5 97 ALA A C 1
ATOM 731 O O . ALA A 1 97 ? -14.422 16.75 23.625 1 81.5 97 ALA A O 1
ATOM 732 N N . GLN A 1 98 ? -13.266 18.656 23.484 1 84.5 98 GLN A N 1
ATOM 733 C CA . GLN A 1 98 ? -12.875 18.594 24.891 1 84.5 98 GLN A CA 1
ATOM 734 C C . GLN A 1 98 ? -13.023 19.953 25.578 1 84.5 98 GLN A C 1
ATOM 736 O O . GLN A 1 98 ? -12.062 20.469 26.141 1 84.5 98 GLN A O 1
ATOM 741 N N . PRO A 1 99 ? -14.195 20.391 25.641 1 85.19 99 PRO A N 1
ATOM 742 C CA . PRO A 1 99 ? -14.383 21.75 26.156 1 85.19 99 PRO A CA 1
ATOM 743 C C . PRO A 1 99 ? -13.922 21.906 27.594 1 85.19 99 PRO A C 1
ATOM 745 O O . PRO A 1 99 ? -13.328 22.922 27.953 1 85.19 99 PRO A O 1
ATOM 748 N N . THR A 1 100 ? -14.094 20.984 28.469 1 86.56 100 THR A N 1
ATOM 749 C CA . THR A 1 100 ? -13.719 21.078 29.875 1 86.56 100 THR A CA 1
ATOM 750 C C . THR A 1 100 ? -12.203 21.109 30.031 1 86.56 100 THR A C 1
ATOM 752 O O . THR A 1 100 ? -11.68 21.859 30.859 1 86.56 100 THR A O 1
ATOM 755 N N . LYS A 1 101 ? -11.57 20.359 29.188 1 85.38 101 LYS A N 1
ATOM 756 C CA . LYS A 1 101 ? -10.109 20.344 29.219 1 85.38 101 LYS A CA 1
ATOM 757 C C . LYS A 1 101 ? -9.539 21.719 28.859 1 85.38 101 LYS A C 1
ATOM 759 O O . LYS A 1 101 ? -8.578 22.172 29.484 1 85.38 101 LYS A O 1
ATOM 764 N N . PHE A 1 102 ? -10.188 22.297 28 1 86.38 102 PHE A N 1
ATOM 765 C CA . PHE A 1 102 ? -9.664 23.578 27.531 1 86.38 102 PHE A CA 1
ATOM 766 C C . PHE A 1 102 ? -9.984 24.688 28.516 1 86.38 102 PHE A C 1
ATOM 768 O O . PHE A 1 102 ? -9.242 25.672 28.625 1 86.38 102 PHE A O 1
ATOM 775 N N . LYS A 1 103 ? -11.031 24.531 29.203 1 86.19 103 LYS A N 1
ATOM 776 C CA . LYS A 1 103 ? -11.297 25.469 30.281 1 86.19 103 LYS A CA 1
ATOM 777 C C . LYS A 1 103 ? -10.188 25.406 31.344 1 86.19 103 LYS A C 1
ATOM 779 O O . LYS A 1 103 ? -9.742 26.453 31.828 1 86.19 103 LYS A O 1
ATOM 784 N N . GLU A 1 104 ? -9.82 24.266 31.578 1 83.62 104 GLU A N 1
ATOM 785 C CA . GLU A 1 104 ? -8.734 24.094 32.531 1 83.62 104 GLU A CA 1
ATOM 786 C C . GLU A 1 104 ? -7.43 24.672 32 1 83.62 104 GLU A C 1
ATOM 788 O O . GLU A 1 104 ? -6.672 25.297 32.75 1 83.62 104 GLU A O 1
ATOM 793 N N . MET A 1 105 ? -7.207 24.5 30.766 1 83.5 105 MET A N 1
ATOM 794 C CA . MET A 1 105 ? -5.992 24.984 30.125 1 83.5 105 MET A CA 1
ATOM 795 C C . MET A 1 105 ? -5.965 26.516 30.109 1 83.5 105 MET A C 1
ATOM 797 O O . MET A 1 105 ? -4.898 27.125 30.234 1 83.5 105 MET A O 1
ATOM 801 N N . ALA A 1 106 ? -7.117 27.078 29.953 1 86.38 106 ALA A N 1
ATOM 802 C CA . ALA A 1 106 ? -7.223 28.547 29.953 1 86.38 106 ALA A CA 1
ATOM 803 C C . ALA A 1 106 ? -6.707 29.141 31.25 1 86.38 106 ALA A C 1
ATOM 805 O O . ALA A 1 106 ? -6.191 30.25 31.266 1 86.38 106 ALA A O 1
ATOM 806 N N . ASN A 1 107 ? -6.754 28.375 32.25 1 84.75 107 ASN A N 1
ATOM 807 C CA . ASN A 1 107 ? -6.359 28.844 33.562 1 84.75 107 ASN A CA 1
ATOM 808 C C . ASN A 1 107 ? -4.859 29.109 33.656 1 84.75 107 ASN A C 1
ATOM 810 O O . ASN A 1 107 ? -4.398 29.844 34.531 1 84.75 107 ASN A O 1
ATOM 814 N N . PHE A 1 108 ? -4.168 28.547 32.75 1 84.12 108 PHE A N 1
ATOM 815 C CA . PHE A 1 108 ? -2.723 28.734 32.781 1 84.12 108 PHE A CA 1
ATOM 816 C C . PHE A 1 108 ? -2.35 30.109 32.219 1 84.12 108 PHE A C 1
ATOM 818 O O . PHE A 1 108 ? -1.205 30.547 32.344 1 84.12 108 PHE A O 1
ATOM 825 N N . GLY A 1 109 ? -3.295 30.812 31.578 1 85.31 109 GLY A N 1
ATOM 826 C CA . GLY A 1 109 ? -3.16 32.219 31.266 1 85.31 109 GLY A CA 1
ATOM 827 C C . GLY A 1 109 ? -2.566 32.5 29.891 1 85.31 109 GLY A C 1
ATOM 828 O O . GLY A 1 109 ? -2.607 33.625 29.406 1 85.31 109 GLY A O 1
ATOM 829 N N . MET A 1 110 ? -1.977 31.5 29.281 1 88.75 110 MET A N 1
ATOM 830 C CA . MET A 1 110 ? -1.325 31.703 27.984 1 88.75 110 MET A CA 1
ATOM 831 C C . MET A 1 110 ? -2.357 31.891 26.875 1 88.75 110 MET A C 1
ATOM 833 O O . MET A 1 110 ? -3.541 31.625 27.078 1 88.75 110 MET A O 1
ATOM 837 N N . LYS A 1 111 ? -1.915 32.5 25.766 1 93 111 LYS A N 1
ATOM 838 C CA . LYS A 1 111 ? -2.734 32.531 24.547 1 93 111 LYS A CA 1
ATOM 839 C C . LYS A 1 111 ? -2.648 31.219 23.781 1 93 111 LYS A C 1
ATOM 841 O O . LYS A 1 111 ? -1.556 30.766 23.438 1 93 111 LYS A O 1
ATOM 846 N N . VAL A 1 112 ? -3.799 30.641 23.594 1 94.44 112 VAL A N 1
ATOM 847 C CA . VAL A 1 112 ? -3.832 29.344 22.906 1 94.44 112 VAL A CA 1
ATOM 848 C C . VAL A 1 112 ? -4.57 29.484 21.578 1 94.44 112 VAL A C 1
ATOM 850 O O . VAL A 1 112 ? -5.711 29.953 21.547 1 94.44 112 VAL A O 1
ATOM 853 N N . PHE A 1 113 ? -3.887 29.172 20.484 1 96.12 113 PHE A N 1
ATOM 854 C CA . PHE A 1 113 ? -4.484 29.156 19.156 1 96.12 113 PHE A CA 1
ATOM 855 C C . PHE A 1 113 ? -4.621 27.719 18.641 1 96.12 113 PHE A C 1
ATOM 857 O O . PHE A 1 113 ? -3.66 26.953 18.688 1 96.12 113 PHE A O 1
ATOM 864 N N . SER A 1 114 ? -5.777 27.359 18.188 1 96.5 114 SER A N 1
ATOM 865 C CA . SER A 1 114 ? -5.996 26.031 17.625 1 96.5 114 SER A CA 1
ATOM 866 C C . SER A 1 114 ? -6.223 26.109 16.109 1 96.5 114 SER A C 1
ATOM 868 O O . SER A 1 114 ? -7.195 26.719 15.656 1 96.5 114 SER A O 1
ATOM 870 N N . MET A 1 115 ? -5.41 25.375 15.391 1 96.69 115 MET A N 1
ATOM 871 C CA . MET A 1 115 ? -5.383 25.469 13.93 1 96.69 115 MET A CA 1
ATOM 872 C C . MET A 1 115 ? -6.594 24.766 13.32 1 96.69 115 MET A C 1
ATOM 874 O O . MET A 1 115 ? -6.949 25.031 12.172 1 96.69 115 MET A O 1
ATOM 878 N N . ASP A 1 116 ? -7.277 23.844 14.016 1 93.75 116 ASP A N 1
ATOM 879 C CA . ASP A 1 116 ? -8.453 23.156 13.492 1 93.75 116 ASP A CA 1
ATOM 880 C C . ASP A 1 116 ? -9.695 24.031 13.578 1 93.75 116 ASP A C 1
ATOM 882 O O . ASP A 1 116 ? -10.797 23.594 13.227 1 93.75 116 ASP A O 1
ATOM 886 N N . MET A 1 117 ? -9.508 25.312 14 1 93.56 117 MET A N 1
ATOM 887 C CA . MET A 1 117 ? -10.609 26.266 14.078 1 93.56 117 MET A CA 1
ATOM 888 C C . MET A 1 117 ? -10.531 27.297 12.961 1 93.56 117 MET A C 1
ATOM 890 O O . MET A 1 117 ? -11.305 28.25 12.922 1 93.56 117 MET A O 1
ATOM 894 N N . ILE A 1 118 ? -9.562 27.109 12.109 1 94.56 118 ILE A N 1
ATOM 895 C CA . ILE A 1 118 ? -9.438 28 10.961 1 94.56 118 ILE A CA 1
ATOM 896 C C . ILE A 1 118 ? -10.773 28.078 10.227 1 94.56 118 ILE A C 1
ATOM 898 O O . ILE A 1 118 ? -11.375 27.047 9.906 1 94.56 118 ILE A O 1
ATOM 902 N N . PRO A 1 119 ? -11.289 29.328 10.031 1 92.19 119 PRO A N 1
ATOM 903 C CA . PRO A 1 119 ? -12.562 29.438 9.312 1 92.19 119 PRO A CA 1
ATOM 904 C C . PRO A 1 119 ? -12.453 29.016 7.848 1 92.19 119 PRO A C 1
ATOM 906 O O . PRO A 1 119 ? -11.375 29.109 7.254 1 92.19 119 PRO A O 1
ATOM 909 N N . ARG A 1 120 ? -13.555 28.609 7.273 1 87.62 120 ARG A N 1
ATOM 910 C CA . ARG A 1 120 ? -13.586 28.141 5.898 1 87.62 120 ARG A CA 1
ATOM 911 C C . ARG A 1 120 ? -13.859 29.281 4.926 1 87.62 120 ARG A C 1
ATOM 913 O O . ARG A 1 120 ? -14.945 29.375 4.355 1 87.62 120 ARG A O 1
ATOM 920 N N . ILE A 1 121 ? -12.844 30.094 4.75 1 91.06 121 ILE A N 1
ATOM 921 C CA . ILE A 1 121 ? -12.875 31.219 3.816 1 91.06 121 ILE A CA 1
ATOM 922 C C . ILE A 1 121 ? -11.672 31.156 2.883 1 91.06 121 ILE A C 1
ATOM 924 O O . ILE A 1 121 ? -10.664 30.516 3.207 1 91.06 121 ILE A O 1
ATOM 928 N N . THR A 1 122 ? -11.727 31.766 1.788 1 90 122 THR A N 1
ATOM 929 C CA . THR A 1 122 ? -10.75 31.641 0.717 1 90 122 THR A CA 1
ATOM 930 C C . THR A 1 122 ? -9.367 32.062 1.2 1 90 122 THR A C 1
ATOM 932 O O . THR A 1 122 ? -8.375 31.375 0.958 1 90 122 THR A O 1
ATOM 935 N N . ARG A 1 123 ? -9.328 33.125 1.969 1 92.44 123 ARG A N 1
ATOM 936 C CA . ARG A 1 123 ? -8.039 33.688 2.381 1 92.44 123 ARG A CA 1
ATOM 937 C C . ARG A 1 123 ? -7.355 32.75 3.395 1 92.44 123 ARG A C 1
ATOM 939 O O . ARG A 1 123 ? -6.156 32.906 3.652 1 92.44 123 ARG A O 1
ATOM 946 N N . ALA A 1 124 ? -8.141 31.812 4.02 1 94.12 124 ALA A N 1
ATOM 947 C CA . ALA A 1 124 ? -7.602 30.969 5.078 1 94.12 124 ALA A CA 1
ATOM 948 C C . ALA A 1 124 ? -7.191 29.609 4.535 1 94.12 124 ALA A C 1
ATOM 950 O O . ALA A 1 124 ? -6.66 28.766 5.273 1 94.12 124 ALA A O 1
ATOM 951 N N . GLN A 1 125 ? -7.301 29.375 3.268 1 91.81 125 GLN A N 1
ATOM 952 C CA . GLN A 1 125 ? -7.129 28.047 2.676 1 91.81 125 GLN A CA 1
ATOM 953 C C . GLN A 1 125 ? -5.703 27.547 2.869 1 91.81 125 GLN A C 1
ATOM 955 O O . GLN A 1 125 ? -5.492 26.359 3.148 1 91.81 125 GLN A O 1
ATOM 960 N N . SER A 1 126 ? -4.734 28.406 2.754 1 93.69 126 SER A N 1
ATOM 961 C CA . SER A 1 126 ? -3.334 28.016 2.83 1 93.69 126 SER A CA 1
ATOM 962 C C . SER A 1 126 ? -2.945 27.625 4.254 1 93.69 126 SER A C 1
ATOM 964 O O . SER A 1 126 ? -1.89 27.031 4.477 1 93.69 126 SER A O 1
ATOM 966 N N . MET A 1 127 ? -3.812 27.922 5.238 1 95 127 MET A N 1
ATOM 967 C CA . MET A 1 127 ? -3.51 27.641 6.641 1 95 127 MET A CA 1
ATOM 968 C C . MET A 1 127 ? -4.375 26.5 7.164 1 95 127 MET A C 1
ATOM 970 O O . MET A 1 127 ? -4.305 26.156 8.344 1 95 127 MET A O 1
ATOM 974 N N . ASP A 1 128 ? -5.176 25.938 6.305 1 94.38 128 ASP A N 1
ATOM 975 C CA . ASP A 1 128 ? -6.156 24.938 6.719 1 94.38 128 ASP A CA 1
ATOM 976 C C . ASP A 1 128 ? -5.492 23.594 6.969 1 94.38 128 ASP A C 1
ATOM 978 O O . ASP A 1 128 ? -5.344 22.781 6.047 1 94.38 128 ASP A O 1
ATOM 982 N N . VAL A 1 129 ? -5.223 23.25 8.219 1 95.44 129 VAL A N 1
ATOM 983 C CA . VAL A 1 129 ? -4.504 22.031 8.586 1 95.44 129 VAL A CA 1
ATOM 984 C C . VAL A 1 129 ? -5.414 20.812 8.398 1 95.44 129 VAL A C 1
ATOM 986 O O . VAL A 1 129 ? -4.938 19.719 8.125 1 95.44 129 VAL A O 1
ATOM 989 N N . LEU A 1 130 ? -6.707 21.047 8.531 1 93.31 130 LEU A N 1
ATOM 990 C CA . LEU A 1 130 ? -7.629 19.922 8.367 1 93.31 130 LEU A CA 1
ATOM 991 C C . LEU A 1 130 ? -7.617 19.422 6.93 1 93.31 130 LEU A C 1
ATOM 993 O O . LEU A 1 130 ? -7.527 18.219 6.695 1 93.31 130 LEU A O 1
ATOM 997 N N . SER A 1 131 ? -7.586 20.297 6.012 1 93.5 131 SER A N 1
ATOM 998 C CA . SER A 1 131 ? -7.562 19.922 4.598 1 93.5 131 SER A CA 1
ATOM 999 C C . SER A 1 131 ? -6.234 19.266 4.223 1 93.5 131 SER A C 1
ATOM 1001 O O . SER A 1 131 ? -6.219 18.234 3.559 1 93.5 131 SER A O 1
ATOM 1003 N N . SER A 1 132 ? -5.133 19.891 4.637 1 95.06 132 SER A N 1
ATOM 1004 C CA . SER A 1 132 ? -3.822 19.359 4.281 1 95.06 132 SER A CA 1
ATOM 1005 C C . SER A 1 132 ? -3.633 17.938 4.828 1 95.06 132 SER A C 1
ATOM 1007 O O . SER A 1 132 ? -3.238 17.031 4.094 1 95.06 132 SER A O 1
ATOM 1009 N N . GLN A 1 133 ? -4.023 17.719 6.062 1 95.94 133 GLN A N 1
ATOM 1010 C CA . GLN A 1 133 ? -3.838 16.406 6.684 1 95.94 133 GLN A CA 1
ATOM 1011 C C . GLN A 1 133 ? -4.848 15.398 6.156 1 95.94 133 GLN A C 1
ATOM 1013 O O . GLN A 1 133 ? -4.543 14.211 6.043 1 95.94 133 GLN A O 1
ATOM 1018 N N . ALA A 1 134 ? -6.07 15.867 5.785 1 95.69 134 ALA A N 1
ATOM 1019 C CA . ALA A 1 134 ? -7.078 14.992 5.188 1 95.69 134 ALA A CA 1
ATOM 1020 C C . ALA A 1 134 ? -6.609 14.461 3.838 1 95.69 134 ALA A C 1
ATOM 1022 O O . ALA A 1 134 ? -6.914 13.32 3.475 1 95.69 134 ALA A O 1
ATOM 1023 N N . THR A 1 135 ? -5.895 15.289 3.096 1 96.5 135 THR A N 1
ATOM 1024 C CA . THR A 1 135 ? -5.316 14.852 1.828 1 96.5 135 THR A CA 1
ATOM 1025 C C . THR A 1 135 ? -4.414 13.641 2.033 1 96.5 135 THR A C 1
ATOM 1027 O O . THR A 1 135 ? -4.531 12.641 1.316 1 96.5 135 THR A O 1
ATOM 1030 N N . VAL A 1 136 ? -3.584 13.719 3.061 1 97.25 136 VAL A N 1
ATOM 1031 C CA . VAL A 1 136 ? -2.691 12.617 3.385 1 97.25 136 VAL A CA 1
ATOM 1032 C C . VAL A 1 136 ? -3.512 11.391 3.781 1 97.25 136 VAL A C 1
ATOM 1034 O O . VAL A 1 136 ? -3.227 10.273 3.338 1 97.25 136 VAL A O 1
ATOM 1037 N N . SER A 1 137 ? -4.566 11.609 4.566 1 98.06 137 SER A N 1
ATOM 1038 C CA . SER A 1 137 ? -5.402 10.516 5.059 1 98.06 137 SER A CA 1
ATOM 1039 C C . SER A 1 137 ? -6.051 9.758 3.908 1 98.06 137 SER A C 1
ATOM 1041 O O . SER A 1 137 ? -6.023 8.523 3.877 1 98.06 137 SER A O 1
ATOM 1043 N N . GLY A 1 138 ? -6.66 10.508 3.004 1 98.31 138 GLY A N 1
ATOM 1044 C CA . GLY A 1 138 ? -7.324 9.875 1.874 1 98.31 138 GLY A CA 1
ATOM 1045 C C . GLY A 1 138 ? -6.383 9.07 1.005 1 98.31 138 GLY A C 1
ATOM 1046 O O . GLY A 1 138 ? -6.715 7.953 0.593 1 98.31 138 GLY A O 1
ATOM 1047 N N . TYR A 1 139 ? -5.195 9.625 0.759 1 98.44 139 TYR A N 1
ATOM 1048 C CA . TYR A 1 139 ? -4.172 8.953 -0.041 1 98.44 139 TYR A CA 1
ATOM 1049 C C . TYR A 1 139 ? -3.713 7.664 0.625 1 98.44 139 TYR A C 1
ATOM 1051 O O . TYR A 1 139 ? -3.744 6.598 0.01 1 98.44 139 TYR A O 1
ATOM 1059 N N . LYS A 1 140 ? -3.391 7.719 1.887 1 98.25 140 LYS A N 1
ATOM 1060 C CA . LYS A 1 140 ? -2.852 6.578 2.621 1 98.25 140 LYS A CA 1
ATOM 1061 C C . LYS A 1 140 ? -3.924 5.52 2.855 1 98.25 140 LYS A C 1
ATOM 1063 O O . LYS A 1 140 ? -3.625 4.324 2.902 1 98.25 140 LYS A O 1
ATOM 1068 N N . ALA A 1 141 ? -5.164 5.969 3.025 1 98.69 141 ALA A N 1
ATOM 1069 C CA . ALA A 1 141 ? -6.246 5.012 3.236 1 98.69 141 ALA A CA 1
ATOM 1070 C C . ALA A 1 141 ? -6.316 4.004 2.092 1 98.69 141 ALA A C 1
ATOM 1072 O O . ALA A 1 141 ? -6.422 2.797 2.324 1 98.69 141 ALA A O 1
ATOM 1073 N N . VAL A 1 142 ? -6.211 4.52 0.876 1 98.75 142 VAL A N 1
ATOM 1074 C CA . VAL A 1 142 ? -6.324 3.658 -0.296 1 98.75 142 VAL A CA 1
ATOM 1075 C C . VAL A 1 142 ? -5.086 2.771 -0.407 1 98.75 142 VAL A C 1
ATOM 1077 O O . VAL A 1 142 ? -5.195 1.584 -0.726 1 98.75 142 VAL A O 1
ATOM 1080 N N . LEU A 1 143 ? -3.92 3.301 -0.153 1 98.19 143 LEU A N 1
ATOM 1081 C CA . LEU A 1 143 ? -2.701 2.5 -0.194 1 98.19 143 LEU A CA 1
ATOM 1082 C C . LEU A 1 143 ? -2.752 1.381 0.841 1 98.19 143 LEU A C 1
ATOM 1084 O O . LEU A 1 143 ? -2.348 0.25 0.559 1 98.19 143 LEU A O 1
ATOM 1088 N N . LEU A 1 144 ? -3.229 1.745 2.006 1 97.5 144 LEU A N 1
ATOM 1089 C CA . LEU A 1 144 ? -3.371 0.746 3.059 1 97.5 144 LEU A CA 1
ATOM 1090 C C . LEU A 1 144 ? -4.363 -0.337 2.648 1 97.5 144 LEU A C 1
ATOM 1092 O O . LEU A 1 144 ? -4.117 -1.526 2.865 1 97.5 144 LEU A O 1
ATOM 1096 N N . ALA A 1 145 ? -5.441 0.105 2.088 1 98.5 145 ALA A N 1
ATOM 1097 C CA . ALA A 1 145 ? -6.414 -0.857 1.581 1 98.5 145 ALA A CA 1
ATOM 1098 C C . ALA A 1 145 ? -5.789 -1.774 0.535 1 98.5 145 ALA A C 1
ATOM 1100 O O . ALA A 1 145 ? -5.945 -2.996 0.6 1 98.5 145 ALA A O 1
ATOM 1101 N N . ALA A 1 146 ? -5.062 -1.212 -0.41 1 98 146 ALA A N 1
ATOM 1102 C CA . ALA A 1 146 ? -4.449 -1.972 -1.496 1 98 146 ALA A CA 1
ATOM 1103 C C . ALA A 1 146 ? -3.42 -2.963 -0.958 1 98 146 ALA A C 1
ATOM 1105 O O . ALA A 1 146 ? -3.336 -4.098 -1.433 1 98 146 ALA A O 1
ATOM 1106 N N . ALA A 1 147 ? -2.641 -2.545 0.008 1 95.31 147 ALA A N 1
ATOM 1107 C CA . ALA A 1 147 ? -1.612 -3.402 0.592 1 95.31 147 ALA A CA 1
ATOM 1108 C C . ALA A 1 147 ? -2.234 -4.598 1.306 1 95.31 147 ALA A C 1
ATOM 1110 O O . ALA A 1 147 ? -1.628 -5.672 1.379 1 95.31 147 ALA A O 1
ATOM 1111 N N . ASN A 1 148 ? -3.465 -4.461 1.798 1 96.12 148 ASN A N 1
ATOM 1112 C CA . ASN A 1 148 ? -4.121 -5.52 2.557 1 96.12 148 ASN A CA 1
ATOM 1113 C C . ASN A 1 148 ? -5.137 -6.277 1.704 1 96.12 148 ASN A C 1
ATOM 1115 O O . ASN A 1 148 ? -5.758 -7.234 2.17 1 96.12 148 ASN A O 1
ATOM 1119 N N . TYR A 1 149 ? -5.359 -5.852 0.478 1 97.5 149 TYR A N 1
ATOM 1120 C CA . TYR A 1 149 ? -6.332 -6.43 -0.446 1 97.5 149 TYR A CA 1
ATOM 1121 C C . TYR A 1 149 ? -5.762 -7.668 -1.128 1 97.5 149 TYR A C 1
ATOM 1123 O O . TYR A 1 149 ? -4.598 -7.684 -1.531 1 97.5 149 TYR A O 1
ATOM 1131 N N . SER A 1 150 ? -6.492 -8.656 -1.209 1 96.38 150 SER A N 1
ATOM 1132 C CA . SER A 1 150 ? -6.023 -9.953 -1.69 1 96.38 150 SER A CA 1
ATOM 1133 C C . SER A 1 150 ? -6.113 -10.039 -3.211 1 96.38 150 SER A C 1
ATOM 1135 O O . SER A 1 150 ? -5.789 -11.078 -3.797 1 96.38 150 SER A O 1
ATOM 1137 N N . ARG A 1 151 ? -6.535 -9.008 -3.902 1 96.75 151 ARG A N 1
ATOM 1138 C CA . ARG A 1 151 ? -6.691 -8.977 -5.352 1 96.75 151 ARG A CA 1
ATOM 1139 C C . ARG A 1 151 ? -6.062 -7.719 -5.941 1 96.75 151 ARG A C 1
ATOM 1141 O O . ARG A 1 151 ? -5.434 -6.938 -5.223 1 96.75 151 ARG A O 1
ATOM 1148 N N . PHE A 1 152 ? -6.078 -7.574 -7.227 1 97.75 152 PHE A N 1
ATOM 1149 C CA . PHE A 1 152 ? -5.551 -6.406 -7.922 1 97.75 152 PHE A CA 1
ATOM 1150 C C . PHE A 1 152 ? -6.57 -5.273 -7.93 1 97.75 152 PHE A C 1
ATOM 1152 O O . PHE A 1 152 ? -7.773 -5.516 -8.008 1 97.75 152 PHE A O 1
ATOM 1159 N N . PHE A 1 153 ? -6.113 -4.059 -7.871 1 98.38 153 PHE A N 1
ATOM 1160 C CA . PHE A 1 153 ? -6.973 -2.904 -8.102 1 98.38 153 PHE A CA 1
ATOM 1161 C C . PHE A 1 153 ? -7.312 -2.764 -9.578 1 98.38 153 PHE A C 1
ATOM 1163 O O . PHE A 1 153 ? -8.477 -2.594 -9.938 1 98.38 153 PHE A O 1
ATOM 1170 N N . PRO A 1 154 ? -6.293 -2.861 -10.422 1 97.81 154 PRO A N 1
ATOM 1171 C CA . PRO A 1 154 ? -6.566 -2.615 -11.844 1 97.81 154 PRO A CA 1
ATOM 1172 C C . PRO A 1 154 ? -7.066 -3.859 -12.57 1 97.81 154 PRO A C 1
ATOM 1174 O O . PRO A 1 154 ? -6.879 -4.98 -12.094 1 97.81 154 PRO A O 1
ATOM 1177 N N . MET A 1 155 ? -7.602 -3.564 -13.68 1 95.44 155 MET A N 1
ATOM 1178 C CA . MET A 1 155 ? -7.84 -4.641 -14.633 1 95.44 155 MET A CA 1
ATOM 1179 C C . MET A 1 155 ? -6.527 -5.148 -15.219 1 95.44 155 MET A C 1
ATOM 1181 O O . MET A 1 155 ? -5.637 -4.355 -15.539 1 95.44 155 MET A O 1
ATOM 1185 N N . LEU A 1 156 ? -6.352 -6.406 -15.242 1 93.38 156 LEU A N 1
ATOM 1186 C CA . LEU A 1 156 ? -5.168 -7.016 -15.836 1 93.38 156 LEU A CA 1
ATOM 1187 C C . LEU A 1 156 ? -5.562 -8.102 -16.828 1 93.38 156 LEU A C 1
ATOM 1189 O O . LEU A 1 156 ? -6.43 -8.93 -16.547 1 93.38 156 LEU A O 1
ATOM 1193 N N . THR A 1 157 ? -5.027 -7.949 -17.969 1 87.94 157 THR A N 1
ATOM 1194 C CA . THR A 1 157 ? -5.164 -9.023 -18.938 1 87.94 157 THR A CA 1
ATOM 1195 C C . THR A 1 157 ? -3.889 -9.859 -19.016 1 87.94 157 THR A C 1
ATOM 1197 O O . THR A 1 157 ? -2.811 -9.328 -19.297 1 87.94 157 THR A O 1
ATOM 1200 N N . THR A 1 158 ? -4.016 -11.047 -18.625 1 78.94 158 THR A N 1
ATOM 1201 C CA . THR A 1 158 ? -2.879 -11.969 -18.656 1 78.94 158 THR A CA 1
ATOM 1202 C C . THR A 1 158 ? -3.154 -13.148 -19.578 1 78.94 158 THR A C 1
ATOM 1204 O O . THR A 1 158 ? -4.262 -13.281 -20.109 1 78.94 158 THR A O 1
ATOM 1207 N N . ALA A 1 159 ? -2.178 -13.914 -19.859 1 74.56 159 ALA A N 1
ATOM 1208 C CA . ALA A 1 159 ? -2.352 -15.125 -20.656 1 74.56 159 ALA A CA 1
ATOM 1209 C C . ALA A 1 159 ? -3.307 -16.094 -19.969 1 74.56 159 ALA A C 1
ATOM 1211 O O . ALA A 1 159 ? -3.973 -16.906 -20.641 1 74.56 159 ALA A O 1
ATOM 1212 N N . ALA A 1 160 ? -3.465 -15.914 -18.625 1 71.94 160 ALA A N 1
ATOM 1213 C CA . ALA A 1 160 ? -4.316 -16.812 -17.859 1 71.94 160 ALA A CA 1
ATOM 1214 C C . ALA A 1 160 ? -5.738 -16.281 -17.766 1 71.94 160 ALA A C 1
ATOM 1216 O O . ALA A 1 160 ? -6.629 -16.953 -17.234 1 71.94 160 ALA A O 1
ATOM 1217 N N . GLY A 1 161 ? -5.98 -15.117 -18.281 1 78.25 161 GLY A N 1
ATOM 1218 C CA . GLY A 1 161 ? -7.316 -14.547 -18.234 1 78.25 161 GLY A CA 1
ATOM 1219 C C . GLY A 1 161 ? -7.34 -13.125 -17.703 1 78.25 161 GLY A C 1
ATOM 1220 O O . GLY A 1 161 ? -6.289 -12.547 -17.422 1 78.25 161 GLY A O 1
ATOM 1221 N N . THR A 1 162 ? -8.539 -12.641 -17.672 1 88.56 162 THR A N 1
ATOM 1222 C CA . THR A 1 162 ? -8.703 -11.234 -17.297 1 88.56 162 THR A CA 1
ATOM 1223 C C . THR A 1 162 ? -9.094 -11.117 -15.828 1 88.56 162 THR A C 1
ATOM 1225 O O . THR A 1 162 ? -9.953 -11.852 -15.344 1 88.56 162 THR A O 1
ATOM 1228 N N . ILE A 1 163 ? -8.414 -10.32 -15.125 1 92.75 163 ILE A N 1
ATOM 1229 C CA . ILE A 1 163 ? -8.773 -9.922 -13.773 1 92.75 163 ILE A CA 1
ATOM 1230 C C . ILE A 1 163 ? -9.508 -8.586 -13.797 1 92.75 163 ILE A C 1
ATOM 1232 O O . ILE A 1 163 ? -9.008 -7.609 -14.352 1 92.75 163 ILE A O 1
ATOM 1236 N N . THR A 1 164 ? -10.742 -8.57 -13.266 1 95.06 164 THR A N 1
ATOM 1237 C CA . THR A 1 164 ? -11.547 -7.355 -13.273 1 95.06 164 THR A CA 1
ATOM 1238 C C . THR A 1 164 ? -11.039 -6.363 -12.234 1 95.06 164 THR A C 1
ATOM 1240 O O . THR A 1 164 ? -10.414 -6.762 -11.242 1 95.06 164 THR A O 1
ATOM 1243 N N . PRO A 1 165 ? -11.273 -5.121 -12.438 1 97.69 165 PRO A N 1
ATOM 1244 C CA . PRO A 1 165 ? -10.789 -4.121 -11.484 1 97.69 165 PRO A CA 1
ATOM 1245 C C . PRO A 1 165 ? -11.523 -4.176 -10.148 1 97.69 165 PRO A C 1
ATOM 1247 O O . PRO A 1 165 ? -12.664 -4.641 -10.086 1 97.69 165 PRO A O 1
ATOM 1250 N N . ALA A 1 166 ? -10.922 -3.719 -9.141 1 98.38 166 ALA A N 1
ATOM 1251 C CA . ALA A 1 166 ? -11.555 -3.584 -7.836 1 98.38 166 ALA A CA 1
ATOM 1252 C C . ALA A 1 166 ? -12.664 -2.539 -7.871 1 98.38 166 ALA A C 1
ATOM 1254 O O . ALA A 1 166 ? -12.594 -1.57 -8.633 1 98.38 166 ALA A O 1
ATOM 1255 N N . ARG A 1 167 ? -13.656 -2.717 -7.121 1 98.69 167 ARG A N 1
ATOM 1256 C CA . ARG A 1 167 ? -14.719 -1.741 -6.91 1 98.69 167 ARG A CA 1
ATOM 1257 C C . ARG A 1 167 ? -14.578 -1.062 -5.551 1 98.69 167 ARG A C 1
ATOM 1259 O O . ARG A 1 167 ? -14.617 -1.727 -4.516 1 98.69 167 ARG A O 1
ATOM 1266 N N . ALA A 1 168 ? -14.414 0.235 -5.598 1 98.88 168 ALA A N 1
ATOM 1267 C CA . ALA A 1 168 ? -14.258 0.998 -4.363 1 98.88 168 ALA A CA 1
ATOM 1268 C C . ALA A 1 168 ? -15.484 1.854 -4.086 1 98.88 168 ALA A C 1
ATOM 1270 O O . ALA A 1 168 ? -16.047 2.469 -5 1 98.88 168 ALA A O 1
ATOM 1271 N N . LEU A 1 169 ? -15.93 1.803 -2.852 1 98.81 169 LEU A N 1
ATOM 1272 C CA . LEU A 1 169 ? -17 2.672 -2.357 1 98.81 169 LEU A CA 1
ATOM 1273 C C . LEU A 1 169 ? -16.453 3.678 -1.35 1 98.81 169 LEU A C 1
ATOM 1275 O O . LEU A 1 169 ? -15.938 3.293 -0.297 1 98.81 169 LEU A O 1
ATOM 1279 N N . ILE A 1 170 ? -16.516 4.922 -1.696 1 98.81 170 ILE A N 1
ATOM 1280 C CA . ILE A 1 170 ? -16.062 5.992 -0.81 1 98.81 170 ILE A CA 1
ATOM 1281 C C . ILE A 1 170 ? -17.266 6.664 -0.162 1 98.81 170 ILE A C 1
ATOM 1283 O O . ILE A 1 170 ? -18.172 7.125 -0.857 1 98.81 170 ILE A O 1
ATOM 1287 N N . LEU A 1 171 ? -17.312 6.637 1.163 1 98 171 LEU A N 1
ATOM 1288 C CA . LEU A 1 171 ? -18.391 7.273 1.903 1 98 171 LEU A CA 1
ATOM 1289 C C . LEU A 1 171 ? -17.938 8.594 2.506 1 98 171 LEU A C 1
ATOM 1291 O O . LEU A 1 171 ? -17.281 8.617 3.551 1 98 171 LEU A O 1
ATOM 1295 N N . GLY A 1 172 ? -18.297 9.711 1.872 1 95.81 172 GLY A N 1
ATOM 1296 C CA . GLY A 1 172 ? -17.828 11.055 2.176 1 95.81 172 GLY A CA 1
ATOM 1297 C C . GLY A 1 172 ? -16.906 11.617 1.105 1 95.81 172 GLY A C 1
ATOM 1298 O O . GLY A 1 172 ? -15.898 11.008 0.767 1 95.81 172 GLY A O 1
ATOM 1299 N N . ALA A 1 173 ? -17.312 12.773 0.632 1 95.56 173 ALA A N 1
ATOM 1300 C CA . ALA A 1 173 ? -16.547 13.375 -0.457 1 95.56 173 ALA A CA 1
ATOM 1301 C C . ALA A 1 173 ? -15.969 14.727 -0.045 1 95.56 173 ALA A C 1
ATOM 1303 O O . ALA A 1 173 ? -15.992 15.68 -0.825 1 95.56 173 ALA A O 1
ATOM 1304 N N . GLY A 1 174 ? -15.562 14.812 1.264 1 94.19 174 GLY A N 1
ATOM 1305 C CA . GLY A 1 174 ? -14.672 15.898 1.633 1 94.19 174 GLY A CA 1
ATOM 1306 C C . GLY A 1 174 ? -13.273 15.75 1.055 1 94.19 174 GLY A C 1
ATOM 1307 O O . GLY A 1 174 ? -13.07 14.992 0.109 1 94.19 174 GLY A O 1
ATOM 1308 N N . VAL A 1 175 ? -12.383 16.469 1.621 1 93.88 175 VAL A N 1
ATOM 1309 C CA . VAL A 1 175 ? -11.023 16.5 1.103 1 93.88 175 VAL A CA 1
ATOM 1310 C C . VAL A 1 175 ? -10.438 15.078 1.108 1 93.88 175 VAL A C 1
ATOM 1312 O O . VAL A 1 175 ? -9.875 14.633 0.106 1 93.88 175 VAL A O 1
ATOM 1315 N N . ALA A 1 176 ? -10.562 14.336 2.238 1 96.94 176 ALA A N 1
ATOM 1316 C CA . ALA A 1 176 ? -10.031 12.984 2.334 1 96.94 176 ALA A CA 1
ATOM 1317 C C . ALA A 1 176 ? -10.703 12.055 1.321 1 96.94 176 ALA A C 1
ATOM 1319 O O . ALA A 1 176 ? -10.031 11.25 0.669 1 96.94 176 ALA A O 1
ATOM 1320 N N . GLY A 1 177 ? -12.008 12.195 1.215 1 97.94 177 GLY A N 1
ATOM 1321 C CA . GLY A 1 177 ? -12.742 11.383 0.259 1 97.94 177 GLY A CA 1
ATOM 1322 C C . GLY A 1 177 ? -12.328 11.633 -1.179 1 97.94 177 GLY A C 1
ATOM 1323 O O . GLY A 1 177 ? -12.125 10.688 -1.943 1 97.94 177 GLY A O 1
ATOM 1324 N N . LEU A 1 178 ? -12.227 12.891 -1.525 1 97.19 178 LEU A N 1
ATOM 1325 C CA . LEU A 1 178 ? -11.82 13.25 -2.881 1 97.19 178 LEU A CA 1
ATOM 1326 C C . LEU A 1 178 ? -10.43 12.703 -3.197 1 97.19 178 LEU A C 1
ATOM 1328 O O . LEU A 1 178 ? -10.195 12.195 -4.297 1 97.19 178 LEU A O 1
ATOM 1332 N N . GLN A 1 179 ? -9.539 12.805 -2.23 1 97.25 179 GLN A N 1
ATOM 1333 C CA . GLN A 1 179 ? -8.211 12.25 -2.428 1 97.25 179 GLN A CA 1
ATOM 1334 C C . GLN A 1 179 ? -8.266 10.727 -2.555 1 97.25 179 GLN A C 1
ATOM 1336 O O . GLN A 1 179 ? -7.52 10.141 -3.34 1 97.25 179 GLN A O 1
ATOM 1341 N N . ALA A 1 180 ? -9.109 10.086 -1.772 1 98.62 180 ALA A N 1
ATOM 1342 C CA . ALA A 1 180 ? -9.281 8.641 -1.87 1 98.62 180 ALA A CA 1
ATOM 1343 C C . ALA A 1 180 ? -9.773 8.242 -3.256 1 98.62 180 ALA A C 1
ATOM 1345 O O . ALA A 1 180 ? -9.297 7.262 -3.836 1 98.62 180 ALA A O 1
ATOM 1346 N N . ILE A 1 181 ? -10.742 9.023 -3.781 1 98.62 181 ILE A N 1
ATOM 1347 C CA . ILE A 1 181 ? -11.25 8.773 -5.125 1 98.62 181 ILE A CA 1
ATOM 1348 C C . ILE A 1 181 ? -10.109 8.844 -6.133 1 98.62 181 ILE A C 1
ATOM 1350 O O . ILE A 1 181 ? -9.906 7.918 -6.922 1 98.62 181 ILE A O 1
ATOM 1354 N N . ALA A 1 182 ? -9.367 9.93 -6.066 1 97.88 182 ALA A N 1
ATOM 1355 C CA . ALA A 1 182 ? -8.281 10.148 -7.016 1 97.88 182 ALA A CA 1
ATOM 1356 C C . ALA A 1 182 ? -7.27 9.008 -6.965 1 97.88 182 ALA A C 1
ATOM 1358 O O . ALA A 1 182 ? -6.848 8.492 -8.008 1 97.88 182 ALA A O 1
ATOM 1359 N N . THR A 1 183 ? -6.898 8.594 -5.785 1 98.31 183 THR A N 1
ATOM 1360 C CA . THR A 1 183 ? -5.895 7.555 -5.602 1 98.31 183 THR A CA 1
ATOM 1361 C C . THR A 1 183 ? -6.422 6.203 -6.078 1 98.31 183 THR A C 1
ATOM 1363 O O . THR A 1 183 ? -5.719 5.465 -6.773 1 98.31 183 THR A O 1
ATOM 1366 N N . ALA A 1 184 ? -7.656 5.867 -5.723 1 98.75 184 ALA A N 1
ATOM 1367 C CA . ALA A 1 184 ? -8.258 4.602 -6.145 1 98.75 184 ALA A CA 1
ATOM 1368 C C . ALA A 1 184 ? -8.367 4.527 -7.664 1 98.75 184 ALA A C 1
ATOM 1370 O O . ALA A 1 184 ? -8.078 3.486 -8.266 1 98.75 184 ALA A O 1
ATOM 1371 N N . ARG A 1 185 ? -8.75 5.633 -8.258 1 98.25 185 ARG A N 1
ATOM 1372 C CA . ARG A 1 185 ? -8.844 5.695 -9.711 1 98.25 185 ARG A CA 1
ATOM 1373 C C . ARG A 1 185 ? -7.469 5.523 -10.352 1 98.25 185 ARG A C 1
ATOM 1375 O O . ARG A 1 185 ? -7.328 4.809 -11.344 1 98.25 185 ARG A O 1
ATOM 1382 N N . ARG 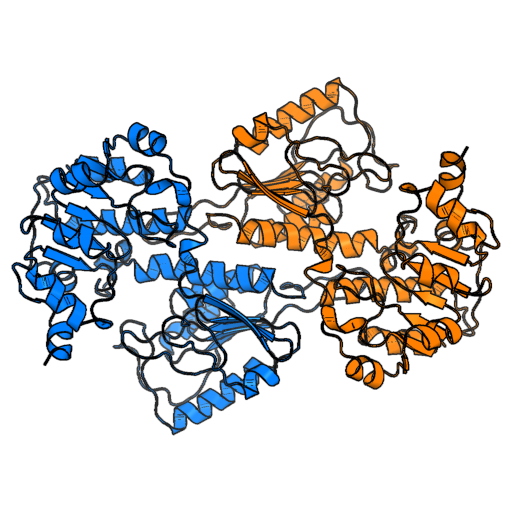A 1 186 ? -6.516 6.16 -9.789 1 96.81 186 ARG A N 1
ATOM 1383 C CA . ARG A 1 186 ? -5.156 6.016 -10.289 1 96.81 186 ARG A CA 1
ATOM 1384 C C . ARG A 1 186 ? -4.719 4.555 -10.273 1 96.81 186 ARG A C 1
ATOM 1386 O O . ARG A 1 186 ? -4.039 4.094 -11.188 1 96.81 186 ARG A O 1
ATOM 1393 N N . LEU A 1 187 ? -5.152 3.82 -9.281 1 97.88 187 LEU A N 1
ATOM 1394 C CA . LEU A 1 187 ? -4.754 2.424 -9.141 1 97.88 187 LEU A CA 1
ATOM 1395 C C . LEU A 1 187 ? -5.598 1.526 -10.047 1 97.88 187 LEU A C 1
ATOM 1397 O O . LEU A 1 187 ? -5.34 0.325 -10.148 1 97.88 187 LEU A O 1
ATOM 1401 N N . GLY A 1 188 ? -6.652 2.1 -10.625 1 97.56 188 GLY A N 1
ATOM 1402 C CA . GLY A 1 188 ? -7.383 1.368 -11.648 1 97.56 188 GLY A CA 1
ATOM 1403 C C . GLY A 1 188 ? -8.734 0.864 -11.172 1 97.56 188 GLY A C 1
ATOM 1404 O O . GLY A 1 188 ? -9.406 0.109 -11.875 1 97.56 188 GLY A O 1
ATOM 1405 N N . ALA A 1 189 ? -9.195 1.316 -10.023 1 98.56 189 ALA A N 1
ATOM 1406 C CA . ALA A 1 189 ? -10.469 0.851 -9.477 1 98.56 189 ALA A CA 1
ATOM 1407 C C . ALA A 1 189 ? -11.641 1.569 -10.141 1 98.56 189 ALA A C 1
ATOM 1409 O O . ALA A 1 189 ? -11.484 2.666 -10.68 1 98.56 189 ALA A O 1
ATOM 1410 N N . VAL A 1 190 ? -12.766 0.923 -10.133 1 98.56 190 VAL A N 1
ATOM 1411 C CA . VAL A 1 190 ? -14.047 1.582 -10.352 1 98.56 190 VAL A CA 1
ATOM 1412 C C . VAL A 1 190 ? -14.562 2.154 -9.031 1 98.56 190 VAL A C 1
ATOM 1414 O O . VAL A 1 190 ? -14.602 1.454 -8.016 1 98.56 190 VAL A O 1
ATOM 1417 N N . VAL A 1 191 ? -14.953 3.445 -9.047 1 98.75 191 VAL A N 1
ATOM 1418 C CA . VAL A 1 191 ? -15.219 4.098 -7.77 1 98.75 191 VAL A CA 1
ATOM 1419 C C . VAL A 1 191 ? -16.656 4.613 -7.738 1 98.75 191 VAL A C 1
ATOM 1421 O O . VAL A 1 191 ? -17.078 5.344 -8.633 1 98.75 191 VAL A O 1
ATOM 1424 N N . ASP A 1 192 ? -17.406 4.188 -6.762 1 98.38 192 ASP A N 1
ATOM 1425 C CA . ASP A 1 192 ? -18.672 4.789 -6.355 1 98.38 192 ASP A CA 1
ATOM 1426 C C . ASP A 1 192 ? -18.5 5.66 -5.113 1 98.38 192 ASP A C 1
ATOM 1428 O O . ASP A 1 192 ? -17.703 5.332 -4.23 1 98.38 192 ASP A O 1
ATOM 1432 N N . VAL A 1 193 ? -19.203 6.758 -5.078 1 98.12 193 VAL A N 1
ATOM 1433 C CA . VAL A 1 193 ? -19.047 7.652 -3.938 1 98.12 193 VAL A CA 1
ATOM 1434 C C . VAL A 1 193 ? -20.406 8.133 -3.457 1 98.12 193 VAL A C 1
ATOM 1436 O O . VAL A 1 193 ? -21.297 8.398 -4.266 1 98.12 193 VAL A O 1
ATOM 1439 N N . PHE A 1 194 ? -20.516 8.211 -2.189 1 94.69 194 PHE A N 1
ATOM 1440 C CA . PHE A 1 194 ? -21.703 8.758 -1.561 1 94.69 194 PHE A CA 1
ATOM 1441 C C . PHE A 1 194 ? -21.359 9.938 -0.66 1 94.69 194 PHE A C 1
ATOM 1443 O O . PHE A 1 194 ? -20.391 9.875 0.102 1 94.69 194 PHE A O 1
ATOM 1450 N N . ASP A 1 195 ? -22.094 10.961 -0.764 1 92.88 195 ASP A N 1
ATOM 1451 C CA . ASP A 1 195 ? -22.094 12.125 0.114 1 92.88 195 ASP A CA 1
ATOM 1452 C C . ASP A 1 195 ? -23.484 12.727 0.22 1 92.88 195 ASP A C 1
ATOM 1454 O O . ASP A 1 195 ? -24.266 12.68 -0.734 1 92.88 195 ASP A O 1
ATOM 1458 N N . THR A 1 196 ? -23.734 13.297 1.387 1 87.06 196 THR A N 1
ATOM 1459 C CA . THR A 1 196 ? -25.031 13.914 1.568 1 87.06 196 THR A CA 1
ATOM 1460 C C . THR A 1 196 ? -25.125 15.242 0.816 1 87.06 196 THR A C 1
ATOM 1462 O O . THR A 1 196 ? -26.219 15.742 0.549 1 87.06 196 THR A O 1
ATOM 1465 N N . ARG A 1 197 ? -24.031 15.945 0.493 1 87.06 197 ARG A N 1
ATOM 1466 C CA . ARG A 1 197 ? -23.984 17.25 -0.151 1 87.06 197 ARG A CA 1
ATOM 1467 C C . ARG A 1 197 ? -23.938 17.109 -1.669 1 87.06 197 ARG A C 1
ATOM 1469 O O . ARG A 1 197 ? -22.969 16.594 -2.221 1 87.06 197 ARG A O 1
ATOM 1476 N N . PRO A 1 198 ? -24.875 17.594 -2.379 1 85.25 198 PRO A N 1
ATOM 1477 C CA . PRO A 1 198 ? -24.875 17.484 -3.838 1 85.25 198 PRO A CA 1
ATOM 1478 C C . PRO A 1 198 ? -23.797 18.344 -4.496 1 85.25 198 PRO A C 1
ATOM 1480 O O . PRO A 1 198 ? -23.406 18.078 -5.637 1 85.25 198 PRO A O 1
ATOM 1483 N N . GLU A 1 199 ? -23.328 19.375 -3.834 1 86.38 199 GLU A N 1
ATOM 1484 C CA . GLU A 1 199 ? -22.375 20.312 -4.398 1 86.38 199 GLU A CA 1
ATOM 1485 C C . GLU A 1 199 ? -21.062 19.641 -4.734 1 86.38 199 GLU A C 1
ATOM 1487 O O . GLU A 1 199 ? -20.281 20.141 -5.555 1 86.38 199 GLU A O 1
ATOM 1492 N N . VAL A 1 200 ? -20.828 18.453 -4.105 1 91.38 200 VAL A N 1
ATOM 1493 C CA . VAL A 1 200 ? -19.547 17.781 -4.324 1 91.38 200 VAL A CA 1
ATOM 1494 C C . VAL A 1 200 ? -19.656 16.812 -5.504 1 91.38 200 VAL A C 1
ATOM 1496 O O . VAL A 1 200 ? -18.672 16.219 -5.93 1 91.38 200 VAL A O 1
ATOM 1499 N N . ARG A 1 201 ? -20.844 16.656 -6.055 1 92.62 201 ARG A N 1
ATOM 1500 C CA . ARG A 1 201 ? -21.109 15.688 -7.109 1 92.62 201 ARG A CA 1
ATOM 1501 C C . ARG A 1 201 ? -20.219 15.93 -8.32 1 92.62 201 ARG A C 1
ATOM 1503 O O . ARG A 1 201 ? -19.562 15.008 -8.805 1 92.62 201 ARG A O 1
ATOM 1510 N N . GLU A 1 202 ? -20.219 17.125 -8.75 1 94.38 202 GLU A N 1
ATOM 1511 C CA . GLU A 1 202 ? -19.453 17.438 -9.945 1 94.38 202 GLU A CA 1
ATOM 1512 C C . GLU A 1 202 ? -17.969 17.172 -9.742 1 94.38 202 GLU A C 1
ATOM 1514 O O . GLU A 1 202 ? -17.297 16.656 -10.641 1 94.38 202 GLU A O 1
ATOM 1519 N N . GLN A 1 203 ? -17.484 17.516 -8.594 1 94.69 203 GLN A N 1
ATOM 1520 C CA . GLN A 1 203 ? -16.078 17.266 -8.273 1 94.69 203 GLN A CA 1
ATOM 1521 C C . GLN A 1 203 ? -15.766 15.773 -8.281 1 94.69 203 GLN A C 1
ATOM 1523 O O . GLN A 1 203 ? -14.742 15.352 -8.82 1 94.69 203 GLN A O 1
ATOM 1528 N N . CYS A 1 204 ? -16.625 14.984 -7.742 1 96.38 204 CYS A N 1
ATOM 1529 C CA . CYS A 1 204 ? -16.453 13.531 -7.711 1 96.38 204 CYS A CA 1
ATOM 1530 C C . CYS A 1 204 ? -16.438 12.961 -9.117 1 96.38 204 CYS A C 1
ATOM 1532 O O . CYS A 1 204 ? -15.562 12.148 -9.453 1 96.38 204 CYS A O 1
ATOM 1534 N N . MET A 1 205 ? -17.328 13.422 -9.969 1 96.31 205 MET A N 1
ATOM 1535 C CA . MET A 1 205 ? -17.438 12.922 -11.336 1 96.31 205 MET A CA 1
ATOM 1536 C C . MET A 1 205 ? -16.219 13.32 -12.156 1 96.31 205 MET A C 1
ATOM 1538 O O . MET A 1 205 ? -15.758 12.547 -13.008 1 96.31 205 MET A O 1
ATOM 1542 N N . SER A 1 206 ? -15.703 14.445 -11.898 1 96.12 206 SER A N 1
ATOM 1543 C CA . SER A 1 206 ? -14.516 14.906 -12.609 1 96.12 206 SER A CA 1
ATOM 1544 C C . SER A 1 206 ? -13.32 14.008 -12.312 1 96.12 206 SER A C 1
ATOM 1546 O O . SER A 1 206 ? -12.398 13.898 -13.125 1 96.12 206 SER A O 1
ATOM 1548 N N . LEU A 1 207 ? -13.383 13.359 -11.164 1 96.62 207 LEU A N 1
ATOM 1549 C CA . LEU A 1 207 ? -12.305 12.453 -10.773 1 96.62 207 LEU A CA 1
ATOM 1550 C C . LEU A 1 207 ? -12.578 11.039 -11.281 1 96.62 207 LEU A C 1
ATOM 1552 O O . LEU A 1 207 ? -11.797 10.117 -11.023 1 96.62 207 LEU A O 1
ATOM 1556 N N . GLY A 1 208 ? -13.695 10.859 -11.922 1 96.62 208 GLY A N 1
ATOM 1557 C CA . GLY A 1 208 ? -14 9.586 -12.555 1 96.62 208 GLY A CA 1
ATOM 1558 C C . GLY A 1 208 ? -14.844 8.68 -11.688 1 96.62 208 GLY A C 1
ATOM 1559 O O . GLY A 1 208 ? -14.969 7.48 -11.961 1 96.62 208 GLY A O 1
ATOM 1560 N N . ALA A 1 209 ? -15.3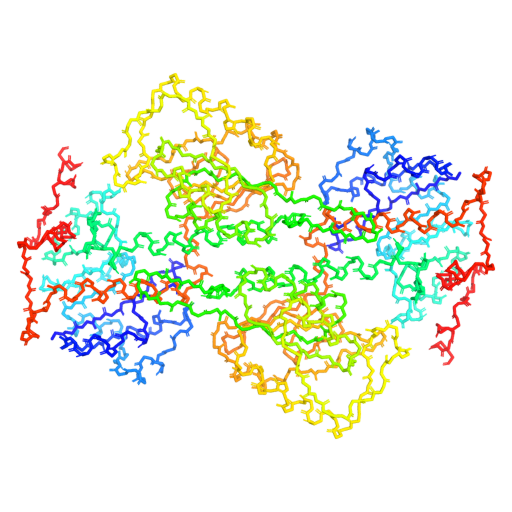98 9.211 -10.609 1 98 209 ALA A N 1
ATOM 1561 C CA . ALA A 1 209 ? -16.25 8.398 -9.742 1 98 209 ALA A CA 1
ATOM 1562 C C . ALA A 1 209 ? -17.719 8.523 -10.141 1 98 209 ALA A C 1
ATOM 1564 O O . ALA A 1 209 ? -18.109 9.477 -10.82 1 98 209 ALA A O 1
ATOM 1565 N N . LYS A 1 210 ? -18.469 7.555 -9.812 1 96.81 210 LYS A N 1
ATOM 1566 C CA . LYS A 1 210 ? -19.922 7.605 -9.938 1 96.81 210 LYS A CA 1
ATOM 1567 C C . LYS A 1 210 ? -20.562 8.008 -8.617 1 96.81 210 LYS A C 1
ATOM 1569 O O . LYS A 1 210 ? -20.312 7.391 -7.578 1 96.81 210 LYS A O 1
ATOM 1574 N N . PHE A 1 211 ? -21.359 9.039 -8.648 1 95.06 211 PHE A N 1
ATOM 1575 C CA . PHE A 1 211 ? -22.016 9.555 -7.449 1 95.06 211 PHE A CA 1
ATOM 1576 C C . PHE A 1 211 ? -23.297 8.773 -7.156 1 95.06 211 PHE A C 1
ATOM 1578 O O . PHE A 1 211 ? -24.156 8.625 -8.023 1 95.06 211 PHE A O 1
ATOM 1585 N N . VAL A 1 212 ? -23.391 8.203 -5.977 1 91.5 212 VAL A N 1
ATOM 1586 C CA . VAL A 1 212 ? -24.578 7.477 -5.531 1 91.5 212 VAL A CA 1
ATOM 1587 C C . VAL A 1 212 ? -25.625 8.461 -5.016 1 91.5 212 VAL A C 1
ATOM 1589 O O . VAL A 1 212 ? -25.406 9.156 -4.02 1 91.5 212 VAL A O 1
ATOM 1592 N N . GLU A 1 213 ? -26.703 8.539 -5.641 1 84 213 GLU A N 1
ATOM 1593 C CA . GLU A 1 213 ? -27.719 9.523 -5.297 1 84 213 GLU A CA 1
ATOM 1594 C C . GLU A 1 213 ? -28.797 8.906 -4.406 1 84 213 GLU A C 1
ATOM 1596 O O . GLU A 1 213 ? -29.25 7.785 -4.656 1 84 213 GLU A O 1
ATOM 1601 N N . VAL A 1 214 ? -28.953 9.516 -3.281 1 81.56 214 VAL A N 1
ATOM 1602 C CA . VAL A 1 214 ? -30.109 9.227 -2.434 1 81.56 214 VAL A CA 1
ATOM 1603 C C . VAL A 1 214 ? -30.953 10.477 -2.27 1 81.56 214 VAL A C 1
ATOM 1605 O O . VAL A 1 214 ? -30.469 11.516 -1.814 1 81.56 214 VAL A O 1
ATOM 1608 N N . GLU A 1 215 ? -32.188 10.445 -2.73 1 75.69 215 GLU A N 1
ATOM 1609 C CA . GLU A 1 215 ? -33.062 11.625 -2.715 1 75.69 215 GLU A CA 1
ATOM 1610 C C . GLU A 1 215 ? -33.438 12 -1.289 1 75.69 215 GLU A C 1
ATOM 1612 O O . GLU A 1 215 ? -33.562 11.133 -0.421 1 75.69 215 GLU A O 1
ATOM 1617 N N . GLY A 1 216 ? -33.594 13.328 -0.976 1 70.75 216 GLY A N 1
ATOM 1618 C CA . GLY A 1 216 ? -34.219 13.836 0.236 1 70.75 216 GLY A CA 1
ATOM 1619 C C . GLY A 1 216 ? -33.219 14.156 1.332 1 70.75 216 GLY A C 1
ATOM 1620 O O . GLY A 1 216 ? -33.562 14.109 2.518 1 70.75 216 GLY A O 1
ATOM 1621 N N . ALA A 1 217 ? -31.969 14.406 0.966 1 69.88 217 ALA A N 1
ATOM 1622 C CA . ALA A 1 217 ? -30.969 14.711 1.98 1 69.88 217 ALA A CA 1
ATOM 1623 C C . ALA A 1 217 ? -31.203 16.094 2.584 1 69.88 217 ALA A C 1
ATOM 1625 O O . ALA A 1 217 ? -31.688 17 1.898 1 69.88 217 ALA A O 1
ATOM 1626 N N . ALA A 1 218 ? -30.984 16.234 3.941 1 68.44 218 ALA A N 1
ATOM 1627 C CA . ALA A 1 218 ? -31 17.547 4.582 1 68.44 218 ALA A CA 1
ATOM 1628 C C . ALA A 1 218 ? -29.891 18.438 4.039 1 68.44 218 ALA A C 1
ATOM 1630 O O . ALA A 1 218 ? -28.812 17.953 3.68 1 68.44 218 ALA A O 1
ATOM 1631 N N . ASP A 1 219 ? -30.109 19.766 3.92 1 61.72 219 ASP A N 1
ATOM 1632 C CA . ASP A 1 219 ? -29.172 20.75 3.387 1 61.72 219 ASP A CA 1
ATOM 1633 C C . ASP A 1 219 ? -27.953 20.891 4.297 1 61.72 219 ASP A C 1
ATOM 1635 O O . ASP A 1 219 ? -28.078 21.219 5.48 1 61.72 219 ASP A O 1
ATOM 1639 N N . ALA A 1 220 ? -26.688 20.484 3.846 1 58.38 220 ALA A N 1
ATOM 1640 C CA . ALA A 1 220 ? -25.453 20.562 4.641 1 58.38 220 ALA A CA 1
ATOM 1641 C C . ALA A 1 220 ? -24.594 21.734 4.207 1 58.38 220 ALA A C 1
ATOM 1643 O O . ALA A 1 220 ? -23.406 21.812 4.566 1 58.38 220 ALA A O 1
ATOM 1644 N N . SER A 1 221 ? -25.016 22.594 3.338 1 59.91 221 SER A N 1
ATOM 1645 C CA . SER A 1 221 ? -24.25 23.703 2.766 1 59.91 221 SER A CA 1
ATOM 1646 C C . SER A 1 221 ? -23.625 24.562 3.857 1 59.91 221 SER A C 1
ATOM 1648 O O . SER A 1 221 ? -22.531 25.094 3.676 1 59.91 221 SER A O 1
ATOM 1650 N N . GLY A 1 222 ? -24.25 24.672 5.055 1 55.97 222 GLY A N 1
ATOM 1651 C CA . GLY A 1 222 ? -23.781 25.562 6.102 1 55.97 222 GLY A CA 1
ATOM 1652 C C . GLY A 1 222 ? -22.891 24.859 7.113 1 55.97 222 GLY A C 1
ATOM 1653 O O . GLY A 1 222 ? -22.5 25.453 8.117 1 55.97 222 GLY A O 1
ATOM 1654 N N . SER A 1 223 ? -22.469 23.609 6.887 1 57.88 223 SER A N 1
ATOM 1655 C CA . SER A 1 223 ? -21.781 22.828 7.91 1 57.88 223 SER A CA 1
ATOM 1656 C C . SER A 1 223 ? -20.266 22.859 7.699 1 57.88 223 SER A C 1
ATOM 1658 O O . SER A 1 223 ? -19.531 22.078 8.32 1 57.88 223 SER A O 1
ATOM 1660 N N . GLY A 1 224 ? -19.766 23.719 6.867 1 58 224 GLY A N 1
ATOM 1661 C CA . GLY A 1 224 ? -18.328 23.859 6.66 1 58 224 GLY A CA 1
ATOM 1662 C C . GLY A 1 224 ? -17.703 22.641 6.02 1 58 224 GLY A C 1
ATOM 1663 O O . GLY A 1 224 ? -16.578 22.25 6.363 1 58 224 GLY A O 1
ATOM 1664 N N . GLY A 1 225 ? -18.516 21.922 5.277 1 59.09 225 GLY A N 1
ATOM 1665 C CA . GLY A 1 225 ? -18 20.766 4.559 1 59.09 225 GLY A CA 1
ATOM 1666 C C . GLY A 1 225 ? -18.125 19.484 5.34 1 59.09 225 GLY A C 1
ATOM 1667 O O . GLY A 1 225 ? -17.734 18.406 4.848 1 59.09 225 GLY A O 1
ATOM 1668 N N . TYR A 1 226 ? -18.719 19.703 6.555 1 63.12 226 TYR A N 1
ATOM 1669 C CA . TYR A 1 226 ? -18.859 18.5 7.367 1 63.12 226 TYR A CA 1
ATOM 1670 C C . TYR A 1 226 ? -20.25 17.891 7.191 1 63.12 226 TYR A C 1
ATOM 1672 O O . TYR A 1 226 ? -21.172 18.562 6.727 1 63.12 226 TYR A O 1
ATOM 1680 N N . ALA A 1 227 ? -20.5 16.625 7.512 1 66.19 227 ALA A N 1
ATOM 1681 C CA . ALA A 1 227 ? -21.781 15.906 7.461 1 66.19 227 ALA A CA 1
ATOM 1682 C C . ALA A 1 227 ? -22.734 16.422 8.523 1 66.19 227 ALA A C 1
ATOM 1684 O O . ALA A 1 227 ? -22.312 16.938 9.562 1 66.19 227 ALA A O 1
ATOM 1685 N N . VAL A 1 228 ? -24.078 16.5 8.133 1 64.44 228 VAL A N 1
ATOM 1686 C CA . VAL A 1 228 ? -25.109 16.922 9.062 1 64.44 228 VAL A CA 1
ATOM 1687 C C . VAL A 1 228 ? -26.062 15.758 9.344 1 64.44 228 VAL A C 1
ATOM 1689 O O . VAL A 1 228 ? -26.203 14.852 8.523 1 64.44 228 VAL A O 1
ATOM 1692 N N . GLU A 1 229 ? -26.703 15.695 10.516 1 69.56 229 GLU A N 1
ATOM 1693 C CA . GLU A 1 229 ? -27.672 14.664 10.891 1 69.56 229 GLU A CA 1
ATOM 1694 C C . GLU A 1 229 ? -28.875 14.68 9.961 1 69.56 229 GLU A C 1
ATOM 1696 O O . GLU A 1 229 ? -29.375 15.75 9.602 1 69.56 229 GLU A O 1
ATOM 1701 N N . GLN A 1 230 ? -29.328 13.531 9.484 1 73.5 230 GLN A N 1
ATOM 1702 C CA . GLN A 1 230 ? -30.406 13.383 8.508 1 73.5 230 GLN A CA 1
ATOM 1703 C C . GLN A 1 230 ? -31.656 12.812 9.148 1 73.5 230 GLN A C 1
ATOM 1705 O O . GLN A 1 230 ? -31.609 12.258 10.25 1 73.5 230 GLN A O 1
ATOM 1710 N N . SER A 1 231 ? -32.844 12.984 8.477 1 75.69 231 SER A N 1
ATOM 1711 C CA . SER A 1 231 ? -34.094 12.43 8.922 1 75.69 231 SER A CA 1
ATOM 1712 C C . SER A 1 231 ? -34.062 10.906 8.93 1 75.69 231 SER A C 1
ATOM 1714 O O . SER A 1 231 ? -33.219 10.297 8.289 1 75.69 231 SER A O 1
ATOM 1716 N N . GLU A 1 232 ? -35 10.328 9.711 1 80.5 232 GLU A N 1
ATOM 1717 C CA . GLU A 1 232 ? -35.094 8.867 9.797 1 80.5 232 GLU A CA 1
ATOM 1718 C C . GLU A 1 232 ? -35.375 8.25 8.438 1 80.5 232 GLU A C 1
ATOM 1720 O O . GLU A 1 232 ? -34.812 7.199 8.094 1 80.5 232 GLU A O 1
ATOM 1725 N N . ASP A 1 233 ? -36.312 8.898 7.75 1 81.38 233 ASP A N 1
ATOM 1726 C CA . ASP A 1 233 ? -36.656 8.391 6.43 1 81.38 233 ASP A CA 1
ATOM 1727 C C . ASP A 1 233 ? -35.469 8.445 5.484 1 81.38 233 ASP A C 1
ATOM 1729 O O . ASP A 1 233 ? -35.219 7.488 4.746 1 81.38 233 ASP A O 1
ATOM 1733 N N . TYR A 1 234 ? -34.75 9.445 5.477 1 82 234 TYR A N 1
ATOM 1734 C CA . TYR A 1 234 ? -33.531 9.562 4.652 1 82 234 TYR A CA 1
ATOM 1735 C C . TYR A 1 234 ? -32.5 8.539 5.07 1 82 234 TYR A C 1
ATOM 1737 O O . TYR A 1 234 ? -31.875 7.902 4.223 1 82 234 TYR A O 1
ATOM 1745 N N . GLN A 1 235 ? -32.375 8.414 6.316 1 83 235 GLN A N 1
ATOM 1746 C CA . GLN A 1 235 ? -31.391 7.469 6.836 1 83 235 GLN A CA 1
ATOM 1747 C C . GLN A 1 235 ? -31.688 6.051 6.367 1 83 235 GLN A C 1
ATOM 1749 O O . GLN A 1 235 ? -30.781 5.289 6.043 1 83 235 GLN A O 1
ATOM 1754 N N . ARG A 1 236 ? -32.969 5.77 6.391 1 86.44 236 ARG A N 1
ATOM 1755 C CA . ARG A 1 236 ? -33.375 4.445 5.922 1 86.44 236 ARG A CA 1
ATOM 1756 C C . ARG A 1 236 ? -33.031 4.262 4.449 1 86.44 236 ARG A C 1
ATOM 1758 O O . ARG A 1 236 ? -32.469 3.24 4.059 1 86.44 236 ARG A O 1
ATOM 1765 N N . ARG A 1 237 ? -33.344 5.211 3.598 1 87 237 ARG A N 1
ATOM 1766 C CA . ARG A 1 237 ? -33.062 5.137 2.17 1 87 237 ARG A CA 1
ATOM 1767 C C . ARG A 1 237 ? -31.562 5.117 1.925 1 87 237 ARG A C 1
ATOM 1769 O O . ARG A 1 237 ? -31.078 4.383 1.061 1 87 237 ARG A O 1
ATOM 1776 N N . GLN A 1 238 ? -30.859 5.914 2.676 1 86.81 238 GLN A N 1
ATOM 1777 C CA . GLN A 1 238 ? -29.406 5.945 2.609 1 86.81 238 GLN A CA 1
ATOM 1778 C C . GLN A 1 238 ? -28.812 4.578 2.945 1 86.81 238 GLN A C 1
ATOM 1780 O O . GLN A 1 238 ? -27.922 4.086 2.234 1 86.81 238 GLN A O 1
ATOM 1785 N N . LYS A 1 239 ? -29.312 4.031 3.963 1 90.44 239 LYS A N 1
ATOM 1786 C CA . LYS A 1 239 ? -28.828 2.723 4.402 1 90.44 239 LYS A CA 1
ATOM 1787 C C . LYS A 1 239 ? -29.062 1.663 3.328 1 90.44 239 LYS A C 1
ATOM 1789 O O . LYS A 1 239 ? -28.172 0.839 3.07 1 90.44 239 LYS A O 1
ATOM 1794 N N . GLU A 1 240 ? -30.203 1.732 2.754 1 91.56 240 GLU A N 1
ATOM 1795 C CA . GLU A 1 240 ? -30.516 0.774 1.698 1 91.56 240 GLU A CA 1
ATOM 1796 C C . GLU A 1 240 ? -29.609 0.959 0.492 1 91.56 240 GLU A C 1
ATOM 1798 O O . GLU A 1 240 ? -29.125 -0.019 -0.086 1 91.56 240 GLU A O 1
ATOM 1803 N N . ALA A 1 241 ? -29.422 2.188 0.162 1 91.38 241 ALA A N 1
ATOM 1804 C CA . ALA A 1 241 ? -28.547 2.484 -0.971 1 91.38 241 ALA A CA 1
ATOM 1805 C C . ALA A 1 241 ? -27.109 2.029 -0.693 1 91.38 241 ALA A C 1
ATOM 1807 O O . ALA A 1 241 ? -26.5 1.374 -1.53 1 91.38 241 ALA A O 1
ATOM 1808 N N . ILE A 1 242 ? -26.594 2.342 0.47 1 94.12 242 ILE A N 1
ATOM 1809 C CA . ILE A 1 242 ? -25.234 1.987 0.837 1 94.12 242 ILE A CA 1
ATOM 1810 C C . ILE A 1 242 ? -25.078 0.469 0.885 1 94.12 242 ILE A C 1
ATOM 1812 O O . ILE A 1 242 ? -24.062 -0.078 0.454 1 94.12 242 ILE A O 1
ATOM 1816 N N . ALA A 1 243 ? -26.125 -0.186 1.37 1 95.75 243 ALA A N 1
ATOM 1817 C CA . ALA A 1 243 ? -26.094 -1.645 1.446 1 95.75 243 ALA A CA 1
ATOM 1818 C C . ALA A 1 243 ? -25.922 -2.264 0.061 1 95.75 243 ALA A C 1
ATOM 1820 O O . ALA A 1 243 ? -25.141 -3.197 -0.118 1 95.75 243 ALA A O 1
ATOM 1821 N N . LYS A 1 244 ? -26.625 -1.734 -0.908 1 95.38 244 LYS A N 1
ATOM 1822 C CA . LYS A 1 244 ? -26.578 -2.236 -2.277 1 95.38 244 LYS A CA 1
ATOM 1823 C C . LYS A 1 244 ? -25.172 -2.104 -2.855 1 95.38 244 LYS A C 1
ATOM 1825 O O . LYS A 1 244 ? -24.672 -3.031 -3.494 1 95.38 244 LYS A O 1
ATOM 1830 N N . TYR A 1 245 ? -24.547 -1.036 -2.604 1 96.31 245 TYR A N 1
ATOM 1831 C CA . TYR A 1 245 ? -23.203 -0.787 -3.148 1 96.31 245 TYR A CA 1
ATOM 1832 C C . TYR A 1 245 ? -22.141 -1.495 -2.324 1 96.31 245 TYR A C 1
ATOM 1834 O O . TYR A 1 245 ? -21.125 -1.943 -2.865 1 96.31 245 TYR A O 1
ATOM 1842 N N . ALA A 1 246 ? -22.344 -1.594 -1.041 1 97.31 246 ALA A N 1
ATOM 1843 C CA . ALA A 1 246 ? -21.391 -2.275 -0.162 1 97.31 246 ALA A CA 1
ATOM 1844 C C . ALA A 1 246 ? -21.266 -3.75 -0.534 1 97.31 246 ALA A C 1
ATOM 1846 O O . ALA A 1 246 ? -20.172 -4.312 -0.493 1 97.31 246 ALA A O 1
ATOM 1847 N N . GLU A 1 247 ? -22.344 -4.312 -0.892 1 97.12 247 GLU A N 1
ATOM 1848 C CA . GLU A 1 247 ? -22.344 -5.727 -1.264 1 97.12 247 GLU A CA 1
ATOM 1849 C C . GLU A 1 247 ? -21.438 -5.988 -2.453 1 97.12 247 GLU A C 1
ATOM 1851 O O . GLU A 1 247 ? -20.812 -7.051 -2.539 1 97.12 247 GLU A O 1
ATOM 1856 N N . LYS A 1 248 ? -21.266 -5.023 -3.285 1 96.88 248 LYS A N 1
ATOM 1857 C CA . LYS A 1 248 ? -20.5 -5.188 -4.516 1 96.88 248 LYS A CA 1
ATOM 1858 C C . LYS A 1 248 ? -19.078 -4.629 -4.355 1 96.88 248 LYS A C 1
ATOM 1860 O O . LYS A 1 248 ? -18.234 -4.805 -5.234 1 96.88 248 LYS A O 1
ATOM 1865 N N . ALA A 1 249 ? -18.859 -3.943 -3.268 1 98.38 249 ALA A N 1
ATOM 1866 C CA . ALA A 1 249 ? -17.594 -3.25 -3.082 1 98.38 249 ALA A CA 1
ATOM 1867 C C . ALA A 1 249 ? -16.5 -4.207 -2.602 1 98.38 249 ALA A C 1
ATOM 1869 O O . ALA A 1 249 ? -16.781 -5.117 -1.812 1 98.38 249 ALA A O 1
ATOM 1870 N N . ASP A 1 250 ? -15.312 -4.023 -3.107 1 98.56 250 ASP A N 1
ATOM 1871 C CA . ASP A 1 250 ? -14.117 -4.707 -2.623 1 98.56 250 ASP A CA 1
ATOM 1872 C C . ASP A 1 250 ? -13.398 -3.877 -1.565 1 98.56 250 ASP A C 1
ATOM 1874 O O . ASP A 1 250 ? -12.758 -4.426 -0.665 1 98.56 250 ASP A O 1
ATOM 1878 N N . ILE A 1 251 ? -13.492 -2.559 -1.788 1 98.88 251 ILE A N 1
ATOM 1879 C CA . ILE A 1 251 ? -12.859 -1.579 -0.912 1 98.88 251 ILE A CA 1
ATOM 1880 C C . ILE A 1 251 ? -13.891 -0.557 -0.447 1 98.88 251 ILE A C 1
ATOM 1882 O O . ILE A 1 251 ? -14.68 -0.053 -1.251 1 98.88 251 ILE A O 1
ATOM 1886 N N . ILE A 1 252 ? -13.914 -0.303 0.865 1 98.94 252 ILE A N 1
ATOM 1887 C CA . ILE A 1 252 ? -14.719 0.808 1.365 1 98.94 252 ILE A CA 1
ATOM 1888 C C . ILE A 1 252 ? -13.844 1.74 2.201 1 98.94 252 ILE A C 1
ATOM 1890 O O . ILE A 1 252 ? -13.109 1.289 3.082 1 98.94 252 ILE A O 1
ATOM 1894 N N . VAL A 1 253 ? -13.82 2.977 1.889 1 98.88 253 VAL A N 1
ATOM 1895 C CA . VAL A 1 253 ? -13.195 4.008 2.707 1 98.88 253 VAL A CA 1
ATOM 1896 C C . VAL A 1 253 ? -14.266 4.938 3.279 1 98.88 253 VAL A C 1
ATOM 1898 O O . VAL A 1 253 ? -15.094 5.465 2.539 1 98.88 253 VAL A O 1
ATOM 1901 N N . THR A 1 254 ? -14.297 5.078 4.578 1 98.69 254 THR A N 1
ATOM 1902 C CA . THR A 1 254 ? -15.281 5.941 5.223 1 98.69 254 THR A CA 1
ATOM 1903 C C . THR A 1 254 ? -14.602 7.148 5.863 1 98.69 254 THR A C 1
ATOM 1905 O O . THR A 1 254 ? -13.523 7.023 6.449 1 98.69 254 THR A O 1
ATOM 1908 N N . THR A 1 255 ? -15.203 8.312 5.66 1 96.5 255 THR A N 1
ATOM 1909 C CA . THR A 1 255 ? -14.531 9.539 6.09 1 96.5 255 THR A CA 1
ATOM 1910 C C . THR A 1 255 ? -15.508 10.453 6.828 1 96.5 255 THR A C 1
ATOM 1912 O O . THR A 1 255 ? -15.203 11.617 7.074 1 96.5 255 THR A O 1
ATOM 1915 N N . ALA A 1 256 ? -16.688 9.961 7.172 1 92.19 256 ALA A N 1
ATOM 1916 C CA . ALA A 1 256 ? -17.719 10.828 7.758 1 92.19 256 ALA A CA 1
ATOM 1917 C C . ALA A 1 256 ? -17.391 11.148 9.211 1 92.19 256 ALA A C 1
ATOM 1919 O O . ALA A 1 256 ? -17.5 10.281 10.086 1 92.19 256 ALA A O 1
ATOM 1920 N N . LEU A 1 257 ? -16.953 12.32 9.422 1 87.25 257 LEU A N 1
ATOM 1921 C CA . LEU A 1 257 ? -16.641 12.812 10.758 1 87.25 257 LEU A CA 1
ATOM 1922 C C . LEU A 1 257 ? -17.406 14.094 11.062 1 87.25 257 LEU A C 1
ATOM 1924 O O . LEU A 1 257 ? -17.469 15 10.227 1 87.25 257 LEU A O 1
ATOM 1928 N N . ILE A 1 258 ? -18.125 14.156 12.117 1 78.88 258 ILE A N 1
ATOM 1929 C CA . ILE A 1 258 ? -18.797 15.344 12.625 1 78.88 258 ILE A CA 1
ATOM 1930 C C . ILE A 1 258 ? -18.094 15.852 13.875 1 78.88 258 ILE A C 1
ATOM 1932 O O . ILE A 1 258 ? -17.969 15.125 14.859 1 78.88 258 ILE A O 1
ATOM 1936 N N . PRO A 1 259 ? -17.641 17.062 13.805 1 75.69 259 PRO A N 1
ATOM 1937 C CA . PRO A 1 259 ? -16.906 17.578 14.953 1 75.69 259 PRO A CA 1
ATOM 1938 C C . PRO A 1 259 ? -17.672 17.469 16.266 1 75.69 259 PRO A C 1
ATOM 1940 O O . PRO A 1 259 ? -18.844 17.875 16.328 1 75.69 259 PRO A O 1
ATOM 1943 N N . GLY A 1 260 ? -17.047 16.891 17.25 1 74.19 260 GLY A N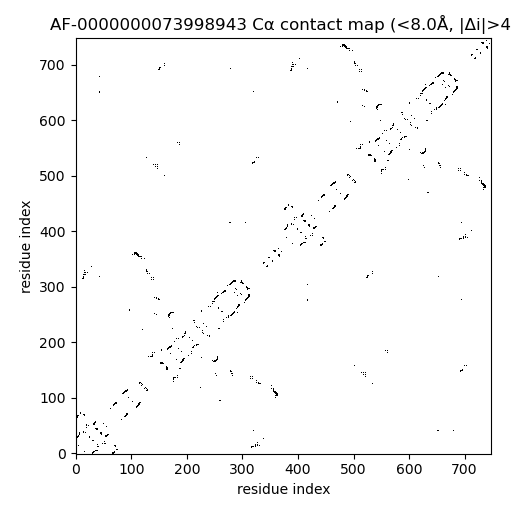 1
ATOM 1944 C CA . GLY A 1 260 ? -17.594 16.844 18.594 1 74.19 260 GLY A CA 1
ATOM 1945 C C . GLY A 1 260 ? -18.656 15.766 18.766 1 74.19 260 GLY A C 1
ATOM 1946 O O . GLY A 1 260 ? -19.219 15.625 19.844 1 74.19 260 GLY A O 1
ATOM 1947 N N . LYS A 1 261 ? -18.922 15.031 17.781 1 82.69 261 LYS A N 1
ATOM 1948 C CA . LYS A 1 261 ? -19.953 14 17.844 1 82.69 261 LYS A CA 1
ATOM 1949 C C . LYS A 1 261 ? -19.406 12.633 17.453 1 82.69 261 LYS A C 1
ATOM 1951 O O . LYS A 1 261 ? -18.359 12.547 16.812 1 82.69 261 LYS A O 1
ATOM 1956 N N . LYS A 1 262 ? -20.156 11.703 17.969 1 90.81 262 LYS A N 1
ATOM 1957 C CA . LYS A 1 262 ? -19.828 10.352 17.516 1 90.81 262 LYS A CA 1
ATOM 1958 C C . LYS A 1 262 ? -20.016 10.219 16 1 90.81 262 LYS A C 1
ATOM 1960 O O . LYS A 1 262 ? -20.953 10.773 15.438 1 90.81 262 LYS A O 1
ATOM 1965 N N . ALA A 1 263 ? -19.156 9.422 15.352 1 93.44 263 ALA A N 1
ATOM 1966 C CA . ALA A 1 263 ? -19.281 9.188 13.914 1 93.44 263 ALA A CA 1
ATOM 1967 C C . ALA A 1 263 ? -20.578 8.461 13.586 1 93.44 263 ALA A C 1
ATOM 1969 O O . ALA A 1 263 ? -20.969 7.535 14.297 1 93.44 263 ALA A O 1
ATOM 1970 N N . PRO A 1 264 ? -21.281 8.891 12.594 1 92.5 264 PRO A N 1
ATOM 1971 C CA . PRO A 1 264 ? -22.484 8.156 12.195 1 92.5 264 PRO A CA 1
ATOM 1972 C C . PRO A 1 264 ? -22.172 6.754 11.672 1 92.5 264 PRO A C 1
ATOM 1974 O O . PRO A 1 264 ? -21.203 6.574 10.93 1 92.5 264 PRO A O 1
ATOM 1977 N N . VAL A 1 265 ? -22.938 5.809 12.062 1 95.69 265 VAL A N 1
ATOM 1978 C CA . VAL A 1 265 ? -22.75 4.453 11.555 1 95.69 265 VAL A CA 1
ATOM 1979 C C . VAL A 1 265 ? -23.344 4.332 10.156 1 95.69 265 VAL A C 1
ATOM 1981 O O . VAL A 1 265 ? -24.562 4.477 9.977 1 95.69 265 VAL A O 1
ATOM 1984 N N . LEU A 1 266 ? -22.531 4.047 9.18 1 95.88 266 LEU A N 1
ATOM 1985 C CA . LEU A 1 266 ? -22.969 3.961 7.789 1 95.88 266 LEU A CA 1
ATOM 1986 C C . LEU A 1 266 ? -22.906 2.521 7.285 1 95.88 266 LEU A C 1
ATOM 1988 O O . LEU A 1 266 ? -23.625 2.146 6.363 1 95.88 266 LEU A O 1
ATOM 1992 N N . ILE A 1 267 ? -22 1.75 7.812 1 98.44 267 ILE A N 1
ATOM 1993 C CA . ILE A 1 267 ? -21.812 0.349 7.445 1 98.44 267 ILE A CA 1
ATOM 1994 C C . ILE A 1 267 ? -22.188 -0.545 8.625 1 98.44 267 ILE A C 1
ATOM 1996 O O . ILE A 1 267 ? -21.516 -0.526 9.664 1 98.44 267 ILE A O 1
ATOM 2000 N N . THR A 1 268 ? -23.156 -1.319 8.492 1 98 268 THR A N 1
ATOM 2001 C CA . THR A 1 268 ? -23.609 -2.209 9.555 1 98 268 THR A CA 1
ATOM 2002 C C . THR A 1 268 ? -22.859 -3.535 9.5 1 98 268 THR A C 1
ATOM 2004 O O . THR A 1 268 ? -22.172 -3.83 8.523 1 98 268 THR A O 1
ATOM 2007 N N . LYS A 1 269 ? -22.969 -4.273 10.57 1 98.19 269 LYS A N 1
ATOM 2008 C CA . LYS A 1 269 ? -22.391 -5.609 10.617 1 98.19 269 LYS A CA 1
ATOM 2009 C C . LYS A 1 269 ? -22.922 -6.48 9.484 1 98.19 269 LYS A C 1
ATOM 2011 O O . LYS A 1 269 ? -22.172 -7.215 8.844 1 98.19 269 LYS A O 1
ATOM 2016 N N . GLU A 1 270 ? -24.219 -6.367 9.242 1 97.81 270 GLU A N 1
ATOM 2017 C CA . GLU A 1 270 ? -24.859 -7.141 8.18 1 97.81 270 GLU A CA 1
ATOM 2018 C C . GLU A 1 270 ? -24.266 -6.793 6.812 1 97.81 270 GLU A C 1
ATOM 2020 O O . GLU A 1 270 ? -24.062 -7.672 5.973 1 97.81 270 GLU A O 1
ATOM 2025 N N . MET A 1 271 ? -24 -5.508 6.602 1 98 271 MET A N 1
ATOM 2026 C CA . MET A 1 271 ? -23.391 -5.082 5.348 1 98 271 MET A CA 1
ATOM 2027 C C . MET A 1 271 ? -22 -5.684 5.191 1 98 271 MET A C 1
ATOM 2029 O O . MET A 1 271 ? -21.641 -6.18 4.117 1 98 271 MET A O 1
ATOM 2033 N N . VAL A 1 272 ? -21.188 -5.664 6.27 1 98.56 272 VAL A N 1
ATOM 2034 C CA . VAL A 1 272 ? -19.859 -6.242 6.242 1 98.56 272 VAL A CA 1
ATOM 2035 C C . VAL A 1 272 ? -19.938 -7.723 5.867 1 98.56 272 VAL A C 1
ATOM 2037 O O . VAL A 1 272 ? -19.188 -8.195 5.016 1 98.56 272 VAL A O 1
ATOM 2040 N N . GLU A 1 273 ? -20.891 -8.445 6.434 1 97.81 273 GLU A N 1
ATOM 2041 C CA . GLU A 1 273 ? -21.031 -9.883 6.234 1 97.81 273 GLU A CA 1
ATOM 2042 C C . GLU A 1 273 ? -21.531 -10.195 4.832 1 97.81 273 GLU A C 1
ATOM 2044 O O . GLU A 1 273 ? -21.422 -11.336 4.367 1 97.81 273 GLU A O 1
ATOM 2049 N N . SER A 1 274 ? -22.109 -9.188 4.195 1 97.31 274 SER A N 1
ATOM 2050 C CA . SER A 1 274 ? -22.594 -9.391 2.832 1 97.31 274 SER A CA 1
ATOM 2051 C C . SER A 1 274 ? -21.484 -9.125 1.808 1 97.31 274 SER A C 1
ATOM 2053 O O . SER A 1 274 ? -21.641 -9.461 0.631 1 97.31 274 SER A O 1
ATOM 2055 N N . MET A 1 275 ? -20.375 -8.508 2.211 1 97.62 275 MET A N 1
ATOM 2056 C CA . MET A 1 275 ? -19.266 -8.219 1.302 1 97.62 275 MET A CA 1
ATOM 2057 C C . MET A 1 275 ? -18.547 -9.5 0.907 1 97.62 275 MET A C 1
ATOM 2059 O O . MET A 1 275 ? -18.609 -10.508 1.621 1 97.62 275 MET A O 1
ATOM 2063 N N . ARG A 1 276 ? -17.875 -9.406 -0.191 1 94.88 276 ARG A N 1
ATOM 2064 C CA . ARG A 1 276 ? -17.047 -10.531 -0.634 1 94.88 276 ARG A CA 1
ATOM 2065 C C . ARG A 1 276 ? -15.875 -10.758 0.305 1 94.88 276 ARG A C 1
ATOM 2067 O O . ARG A 1 276 ? -15.258 -9.797 0.777 1 94.88 276 ARG A O 1
ATOM 2074 N N . LYS A 1 277 ? -15.531 -12.047 0.57 1 95.94 277 LYS A N 1
ATOM 2075 C CA . LYS A 1 277 ? -14.336 -12.344 1.356 1 95.94 277 LYS A CA 1
ATOM 2076 C C . LYS A 1 277 ? -13.094 -11.734 0.72 1 95.94 277 LYS A C 1
ATOM 2078 O O . LYS A 1 277 ? -12.961 -11.719 -0.506 1 95.94 277 LYS A O 1
ATOM 2083 N N . GLY A 1 278 ? -12.156 -11.25 1.563 1 96.5 278 GLY A N 1
ATOM 2084 C CA . GLY A 1 278 ? -10.945 -10.609 1.079 1 96.5 278 GLY A CA 1
ATOM 2085 C C . GLY A 1 278 ? -11.078 -9.102 0.965 1 96.5 278 GLY A C 1
ATOM 2086 O O . GLY A 1 278 ? -10.086 -8.406 0.741 1 96.5 278 GLY A O 1
ATOM 2087 N N . SER A 1 279 ? -12.305 -8.555 1.1 1 98.19 279 SER A N 1
ATOM 2088 C CA . SER A 1 279 ? -12.547 -7.113 1.012 1 98.19 279 SER A CA 1
ATOM 2089 C C . SER A 1 279 ? -11.898 -6.375 2.178 1 98.19 279 SER A C 1
ATOM 2091 O O . SER A 1 279 ? -11.5 -6.992 3.17 1 98.19 279 SER A O 1
ATOM 2093 N N . VAL A 1 280 ? -11.727 -5.047 1.986 1 98.81 280 VAL A N 1
ATOM 2094 C CA . VAL A 1 280 ? -11.062 -4.23 2.994 1 98.81 280 VAL A CA 1
ATOM 2095 C C . VAL A 1 280 ? -11.859 -2.953 3.242 1 98.81 280 VAL A C 1
ATOM 2097 O O . VAL A 1 280 ? -12.312 -2.303 2.297 1 98.81 280 VAL A O 1
ATOM 2100 N N . ILE A 1 281 ? -12.094 -2.633 4.52 1 98.94 281 ILE A N 1
ATOM 2101 C CA . ILE A 1 281 ? -12.688 -1.369 4.945 1 98.94 281 ILE A CA 1
ATOM 2102 C C . ILE A 1 281 ? -11.648 -0.542 5.699 1 98.94 281 ILE A C 1
ATOM 2104 O O . ILE A 1 281 ? -10.984 -1.045 6.609 1 98.94 281 ILE A O 1
ATOM 2108 N N . VAL A 1 282 ? -11.43 0.636 5.27 1 98.94 282 VAL A N 1
ATOM 2109 C CA . VAL A 1 282 ? -10.609 1.588 6.016 1 98.94 282 VAL A CA 1
ATOM 2110 C C . VAL A 1 282 ? -11.492 2.705 6.57 1 98.94 282 VAL A C 1
ATOM 2112 O O . VAL A 1 282 ? -12.125 3.443 5.809 1 98.94 282 VAL A O 1
ATOM 2115 N N . ASP A 1 283 ? -11.516 2.812 7.855 1 98.88 283 ASP A N 1
ATOM 2116 C CA . ASP A 1 283 ? -12.383 3.758 8.547 1 98.88 283 ASP A CA 1
ATOM 2117 C C . ASP A 1 283 ? -11.578 4.906 9.148 1 98.88 283 ASP A C 1
ATOM 2119 O O . ASP A 1 283 ? -10.938 4.738 10.195 1 98.88 283 ASP A O 1
ATOM 2123 N N . LEU A 1 284 ? -11.719 6.078 8.555 1 98.19 284 LEU A N 1
ATOM 2124 C CA . LEU A 1 284 ? -10.938 7.238 8.969 1 98.19 284 LEU A CA 1
ATOM 2125 C C . LEU A 1 284 ? -11.586 7.926 10.172 1 98.19 284 LEU A C 1
ATOM 2127 O O . LEU A 1 284 ? -11 8.828 10.766 1 98.19 284 LEU A O 1
ATOM 2131 N N . ALA A 1 285 ? -12.766 7.48 10.586 1 96.94 285 ALA A N 1
ATOM 2132 C CA . ALA A 1 285 ? -13.484 8.086 11.703 1 96.94 285 ALA A CA 1
ATOM 2133 C C . ALA A 1 285 ? -13.406 7.211 12.945 1 96.94 285 ALA A C 1
ATOM 2135 O O . ALA A 1 285 ? -14.219 7.344 13.867 1 96.94 285 ALA A O 1
ATOM 2136 N N . ALA A 1 286 ? -12.438 6.332 13 1 96.88 286 ALA A N 1
ATOM 2137 C CA . ALA A 1 286 ? -12.328 5.32 14.055 1 96.88 286 ALA A CA 1
ATOM 2138 C C . ALA A 1 286 ? -12.219 5.969 15.43 1 96.88 286 ALA A C 1
ATOM 2140 O O . ALA A 1 286 ? -12.766 5.457 16.406 1 96.88 286 ALA A O 1
ATOM 2141 N N . VAL A 1 287 ? -11.57 7.074 15.531 1 91.75 287 VAL A N 1
ATOM 2142 C CA . VAL A 1 287 ? -11.305 7.734 16.797 1 91.75 287 VAL A CA 1
ATOM 2143 C C . VAL A 1 287 ? -12.617 8.141 17.453 1 91.75 287 VAL A C 1
ATOM 2145 O O . VAL A 1 287 ? -12.719 8.195 18.688 1 91.75 287 VAL A O 1
ATOM 2148 N N . MET A 1 288 ? -13.617 8.391 16.688 1 92.31 288 MET A N 1
ATOM 2149 C CA . MET A 1 288 ? -14.914 8.797 17.203 1 92.31 288 MET A CA 1
ATOM 2150 C C . MET A 1 288 ? -15.906 7.641 17.172 1 92.31 288 MET A C 1
ATOM 2152 O O . MET A 1 288 ? -17.109 7.855 17.047 1 92.31 288 MET A O 1
ATOM 2156 N N . GLY A 1 289 ? -15.383 6.453 17.078 1 94.62 289 GLY A N 1
ATOM 2157 C CA . GLY A 1 289 ? -16.234 5.27 17.125 1 94.62 289 GLY A CA 1
ATOM 2158 C C . GLY A 1 289 ? -16.297 4.547 15.797 1 94.62 289 GLY A C 1
ATOM 2159 O O . GLY A 1 289 ? -16.656 3.363 15.742 1 94.62 289 GLY A O 1
ATOM 2160 N N . GLY A 1 290 ? -16.109 5.305 14.688 1 97.38 290 GLY A N 1
ATOM 2161 C CA . GLY A 1 290 ? -16.047 4.695 13.367 1 97.38 290 GLY A CA 1
ATOM 2162 C C . GLY A 1 290 ? -17.375 4.734 12.633 1 97.38 290 GLY A C 1
ATOM 2163 O O . GLY A 1 290 ? -18.438 4.746 13.258 1 97.38 290 GLY A O 1
ATOM 2164 N N . ASN A 1 291 ? -17.359 4.738 11.328 1 98.19 291 ASN A N 1
ATOM 2165 C CA . ASN A 1 291 ? -18.531 4.672 10.469 1 98.19 291 ASN A CA 1
ATOM 2166 C C . ASN A 1 291 ? -19 3.236 10.266 1 98.19 291 ASN A C 1
ATOM 2168 O O . ASN A 1 291 ? -20.125 3.004 9.82 1 98.19 291 ASN A O 1
ATOM 2172 N N . CYS A 1 292 ? -18.156 2.289 10.492 1 98.62 292 CYS A N 1
ATOM 2173 C CA . CYS A 1 292 ? -18.484 0.868 10.469 1 98.62 292 CYS A CA 1
ATOM 2174 C C . CYS A 1 292 ? -18.734 0.348 11.883 1 98.62 292 CYS A C 1
ATOM 2176 O O . CYS A 1 292 ? -17.938 0.606 12.789 1 98.62 292 CYS A O 1
ATOM 2178 N N . GLU A 1 293 ? -19.719 -0.385 12.07 1 98.38 293 GLU A N 1
ATOM 2179 C CA . GLU A 1 293 ? -20.156 -0.876 13.383 1 98.38 293 GLU A CA 1
ATOM 2180 C C . GLU A 1 293 ? -19.047 -1.704 14.039 1 98.38 293 GLU A C 1
ATOM 2182 O O . GLU A 1 293 ? -18.922 -1.713 15.266 1 98.38 293 GLU A O 1
ATOM 2187 N N . LEU A 1 294 ? -18.203 -2.338 13.273 1 98.62 294 LEU A N 1
ATOM 2188 C CA . LEU A 1 294 ? -17.234 -3.295 13.789 1 98.62 294 LEU A CA 1
ATOM 2189 C C . LEU A 1 294 ? -15.867 -2.645 13.953 1 98.62 294 LEU A C 1
ATOM 2191 O O . LEU A 1 294 ? -14.93 -3.283 14.438 1 98.62 294 LEU A O 1
ATOM 2195 N N . THR A 1 295 ? -15.758 -1.396 13.594 1 98.62 295 THR A N 1
ATOM 2196 C CA . THR A 1 295 ? -14.469 -0.708 13.625 1 98.62 295 THR A CA 1
ATOM 2197 C C . THR A 1 295 ? -13.938 -0.634 15.047 1 98.62 295 THR A C 1
ATOM 2199 O O . THR A 1 295 ? -14.688 -0.362 15.992 1 98.62 295 THR A O 1
ATOM 2202 N N . GLN A 1 296 ? -12.719 -0.915 15.211 1 98.25 296 GLN A N 1
ATOM 2203 C CA . GLN A 1 296 ? -11.961 -0.67 16.438 1 98.25 296 GLN A CA 1
ATOM 2204 C C . GLN A 1 296 ? -10.828 0.316 16.188 1 98.25 296 GLN A C 1
ATOM 2206 O O . GLN A 1 296 ? -10.047 0.147 15.25 1 98.25 296 GLN A O 1
ATOM 2211 N N . ASN A 1 297 ? -10.773 1.308 17.016 1 96.5 297 ASN A N 1
ATOM 2212 C CA . ASN A 1 297 ? -9.773 2.357 16.844 1 96.5 297 ASN A CA 1
ATOM 2213 C C . ASN A 1 297 ? -8.352 1.818 17 1 96.5 297 ASN A C 1
ATOM 2215 O O . ASN A 1 297 ? -8.07 1.087 17.953 1 96.5 297 ASN A O 1
ATOM 2219 N N . ASP A 1 298 ? -7.492 2.137 16.078 1 95.5 298 ASP A N 1
ATOM 2220 C CA . ASP A 1 298 ? -6.074 1.786 16.062 1 95.5 298 ASP A CA 1
ATOM 2221 C C . ASP A 1 298 ? -5.887 0.271 16.047 1 95.5 298 ASP A C 1
ATOM 2223 O O . ASP A 1 298 ? -5.004 -0.258 16.719 1 95.5 298 ASP A O 1
ATOM 2227 N N . ALA A 1 299 ? -6.809 -0.371 15.328 1 97.88 299 ALA A N 1
ATOM 2228 C CA . ALA A 1 299 ? -6.723 -1.822 15.195 1 97.88 299 ALA A CA 1
ATOM 2229 C C . ALA A 1 299 ? -7.164 -2.273 13.805 1 97.88 299 ALA A C 1
ATOM 2231 O O . ALA A 1 299 ? -7.938 -1.585 13.141 1 97.88 299 ALA A O 1
ATOM 2232 N N . THR A 1 300 ? -6.637 -3.334 13.398 1 98 300 THR A N 1
ATOM 2233 C CA . THR A 1 300 ? -7.078 -4.066 12.219 1 98 300 THR A CA 1
ATOM 2234 C C . THR A 1 300 ? -7.715 -5.398 12.617 1 98 300 THR A C 1
ATOM 2236 O O . THR A 1 300 ? -7.102 -6.199 13.32 1 98 300 THR A O 1
ATOM 2239 N N . ILE A 1 301 ? -8.859 -5.617 12.227 1 98.06 301 ILE A N 1
ATOM 2240 C CA . ILE A 1 301 ? -9.523 -6.859 12.602 1 98.06 301 ILE A CA 1
ATOM 2241 C C . ILE A 1 301 ? -10.023 -7.578 11.352 1 98.06 301 ILE A C 1
ATOM 2243 O O . ILE A 1 301 ? -10.172 -6.965 10.297 1 98.06 301 ILE A O 1
ATOM 2247 N N . LEU A 1 302 ? -10.164 -8.859 11.445 1 96.69 302 LEU A N 1
ATOM 2248 C CA . LEU A 1 302 ? -10.75 -9.703 10.406 1 96.69 302 LEU A CA 1
ATOM 2249 C C . LEU A 1 302 ? -12.109 -10.234 10.852 1 96.69 302 LEU A C 1
ATOM 2251 O O . LEU A 1 302 ? -12.219 -10.883 11.891 1 96.69 302 LEU A O 1
ATOM 2255 N N . HIS A 1 303 ? -13.141 -9.852 10.148 1 97.81 303 HIS A N 1
ATOM 2256 C CA . HIS A 1 303 ? -14.492 -10.328 10.43 1 97.81 303 HIS A CA 1
ATOM 2257 C C . HIS A 1 303 ? -15.125 -10.945 9.188 1 97.81 303 HIS A C 1
ATOM 2259 O O . HIS A 1 303 ? -15.359 -10.242 8.195 1 97.81 303 HIS A O 1
ATOM 2265 N N . ASN A 1 304 ? -15.414 -12.258 9.211 1 95.94 304 ASN A N 1
ATOM 2266 C CA . ASN A 1 304 ? -16.062 -12.961 8.109 1 95.94 304 ASN A CA 1
ATOM 2267 C C . ASN A 1 304 ? -15.312 -12.75 6.793 1 95.94 304 ASN A C 1
ATOM 2269 O O . ASN A 1 304 ? -15.93 -12.461 5.766 1 95.94 304 ASN A O 1
ATOM 2273 N N . GLY A 1 305 ? -14.039 -12.695 6.82 1 95.69 305 GLY A N 1
ATOM 2274 C CA . GLY A 1 305 ? -13.211 -12.586 5.633 1 95.69 305 GLY A CA 1
ATOM 2275 C C . GLY A 1 305 ? -12.992 -11.156 5.188 1 95.69 305 GLY A C 1
ATOM 2276 O O . GLY A 1 305 ? -12.367 -10.906 4.152 1 95.69 305 GLY A O 1
ATOM 2277 N N . VAL A 1 306 ? -13.539 -10.156 5.914 1 98.06 306 VAL A N 1
ATOM 2278 C CA . VAL A 1 306 ? -13.367 -8.75 5.578 1 98.06 306 VAL A CA 1
ATOM 2279 C C . VAL A 1 306 ? -12.391 -8.102 6.559 1 98.06 306 VAL A C 1
ATOM 2281 O O . VAL A 1 306 ? -12.555 -8.211 7.773 1 98.06 306 VAL A O 1
ATOM 2284 N N . THR A 1 307 ? -11.352 -7.504 6.047 1 98.44 307 THR A N 1
ATOM 2285 C CA . THR A 1 307 ? -10.398 -6.773 6.867 1 98.44 307 THR A CA 1
ATOM 2286 C C . THR A 1 307 ? -10.898 -5.363 7.164 1 98.44 307 THR A C 1
ATOM 2288 O O . THR A 1 307 ? -11.258 -4.621 6.246 1 98.44 307 THR A O 1
ATOM 2291 N N . ILE A 1 308 ? -11.008 -5.027 8.422 1 98.88 308 ILE A N 1
ATOM 2292 C CA . ILE A 1 308 ? -11.461 -3.707 8.844 1 98.88 308 ILE A CA 1
ATOM 2293 C C . ILE A 1 308 ? -10.328 -2.977 9.555 1 98.88 308 ILE A C 1
ATOM 2295 O O . ILE A 1 308 ? -9.852 -3.424 10.609 1 98.88 308 ILE A O 1
ATOM 2299 N N . ILE A 1 309 ? -9.938 -1.876 8.969 1 98.75 309 ILE A N 1
ATOM 2300 C CA . ILE A 1 309 ? -8.844 -1.079 9.5 1 98.75 309 ILE A CA 1
ATOM 2301 C C . ILE A 1 309 ? -9.383 0.22 10.094 1 98.75 309 ILE A C 1
ATOM 2303 O O . ILE A 1 309 ? -9.906 1.07 9.359 1 98.75 309 ILE A O 1
ATOM 2307 N N . GLY A 1 310 ? -9.266 0.326 11.398 1 98.5 310 GLY A N 1
ATOM 2308 C CA . GLY A 1 310 ? -9.602 1.574 12.062 1 98.5 310 GLY A CA 1
ATOM 2309 C C . GLY A 1 310 ? -8.391 2.414 12.406 1 98.5 310 GLY A C 1
ATOM 2310 O O . GLY A 1 310 ? -7.645 2.086 13.328 1 98.5 310 GLY A O 1
ATOM 2311 N N . ASN A 1 311 ? -8.203 3.451 11.656 1 96.56 311 ASN A N 1
ATOM 2312 C CA . ASN A 1 311 ? -7.062 4.332 11.891 1 96.56 311 ASN A CA 1
ATOM 2313 C C . ASN A 1 311 ? -7.367 5.77 11.477 1 96.56 311 ASN A C 1
ATOM 2315 O O . ASN A 1 311 ? -7.555 6.051 10.297 1 96.56 311 ASN A O 1
ATOM 2319 N N . SER A 1 312 ? -7.387 6.633 12.398 1 94.31 312 SER A N 1
ATOM 2320 C CA . SER A 1 312 ? -7.715 8.031 12.148 1 94.31 312 SER A CA 1
ATOM 2321 C C . SER A 1 312 ? -6.457 8.883 12.031 1 94.31 312 SER A C 1
ATOM 2323 O O . SER A 1 312 ? -6.539 10.094 11.789 1 94.31 312 SER A O 1
ATOM 2325 N N . ASN A 1 313 ? -5.301 8.375 12.258 1 95.06 313 ASN A N 1
ATOM 2326 C CA . ASN A 1 313 ? -4.043 9.117 12.273 1 95.06 313 ASN A CA 1
ATOM 2327 C C . ASN A 1 313 ? -3.109 8.672 11.156 1 95.06 313 ASN A C 1
ATOM 2329 O O . ASN A 1 313 ? -1.922 8.43 11.391 1 95.06 313 ASN A O 1
ATOM 2333 N N . LEU A 1 314 ? -3.635 8.523 10.016 1 97.06 314 LEU A N 1
ATOM 2334 C CA . LEU A 1 314 ? -2.863 8.039 8.875 1 97.06 314 LEU A CA 1
ATOM 2335 C C . LEU A 1 314 ? -1.784 9.039 8.484 1 97.06 314 LEU A C 1
ATOM 2337 O O . LEU A 1 314 ? -0.725 8.656 7.984 1 97.06 314 LEU A O 1
ATOM 2341 N N . PRO A 1 315 ? -1.992 10.344 8.688 1 97.19 315 PRO A N 1
ATOM 2342 C CA . PRO A 1 315 ? -0.911 11.281 8.375 1 97.19 315 PRO A CA 1
ATOM 2343 C C . PRO A 1 315 ? 0.39 10.945 9.102 1 97.19 315 PRO A C 1
ATOM 2345 O O . PRO A 1 315 ? 1.477 11.141 8.547 1 97.19 315 PRO A O 1
ATOM 2348 N N . SER A 1 316 ? 0.325 10.445 10.305 1 97.31 316 SER A N 1
ATOM 2349 C CA . SER A 1 316 ? 1.51 10.086 11.078 1 97.31 316 SER A CA 1
ATOM 2350 C C . SER A 1 316 ? 2.289 8.961 10.398 1 97.31 316 SER A C 1
ATOM 2352 O O . SER A 1 316 ? 3.475 8.766 10.68 1 97.31 316 SER A O 1
ATOM 2354 N N . THR A 1 317 ? 1.664 8.211 9.477 1 95.69 317 THR A N 1
ATOM 2355 C CA . THR A 1 317 ? 2.314 7.102 8.789 1 95.69 317 THR A CA 1
ATOM 2356 C C . THR A 1 317 ? 3.047 7.598 7.543 1 95.69 317 THR A C 1
ATOM 2358 O O . THR A 1 317 ? 3.729 6.824 6.867 1 95.69 317 THR A O 1
ATOM 2361 N N . GLN A 1 318 ? 2.887 8.805 7.223 1 96.69 318 GLN A N 1
ATOM 2362 C CA . GLN A 1 318 ? 3.613 9.492 6.164 1 96.69 318 GLN A CA 1
ATOM 2363 C C . GLN A 1 318 ? 4.184 10.82 6.656 1 96.69 318 GLN A C 1
ATOM 2365 O O . GLN A 1 318 ? 3.836 11.883 6.141 1 96.69 318 GLN A O 1
ATOM 2370 N N . PRO A 1 319 ? 5.07 10.727 7.523 1 97.31 319 PRO A N 1
ATOM 2371 C CA . PRO A 1 319 ? 5.371 11.883 8.367 1 97.31 319 PRO A CA 1
ATOM 2372 C C . PRO A 1 319 ? 6.117 12.984 7.621 1 97.31 319 PRO A C 1
ATOM 2374 O O . PRO A 1 319 ? 5.988 14.164 7.957 1 97.31 319 PRO A O 1
ATOM 2377 N N . MET A 1 320 ? 6.91 12.703 6.594 1 96.81 320 MET A N 1
ATOM 2378 C CA . MET A 1 320 ? 7.715 13.742 5.953 1 96.81 320 MET A CA 1
ATOM 2379 C C . MET A 1 320 ? 6.824 14.758 5.25 1 96.81 320 MET A C 1
ATOM 2381 O O . MET A 1 320 ? 6.789 15.93 5.633 1 96.81 320 MET A O 1
ATOM 2385 N N . ASP A 1 321 ? 6.004 14.273 4.312 1 96.44 321 ASP A N 1
ATOM 2386 C CA . ASP A 1 321 ? 5.188 15.219 3.559 1 96.44 321 ASP A CA 1
ATOM 2387 C C . ASP A 1 321 ? 4.039 15.758 4.41 1 96.44 321 ASP A C 1
ATOM 2389 O O . ASP A 1 321 ? 3.637 16.922 4.262 1 96.44 321 ASP A O 1
ATOM 2393 N N . ALA A 1 322 ? 3.465 14.945 5.289 1 97.06 322 ALA A N 1
ATOM 2394 C CA . ALA A 1 322 ? 2.43 15.438 6.199 1 97.06 322 ALA A CA 1
ATOM 2395 C C . ALA A 1 322 ? 2.961 16.562 7.07 1 97.06 322 ALA A C 1
ATOM 2397 O O . ALA A 1 322 ? 2.275 17.578 7.277 1 97.06 322 ALA A O 1
ATOM 2398 N N . SER A 1 323 ? 4.238 16.406 7.586 1 97.5 323 SER A N 1
ATOM 2399 C CA . SER A 1 323 ? 4.871 17.469 8.375 1 97.5 323 SER A CA 1
ATOM 2400 C C . SER A 1 323 ? 5.105 18.719 7.543 1 97.5 323 SER A C 1
ATOM 2402 O O . SER A 1 323 ? 4.852 19.828 8.008 1 97.5 323 SER A O 1
ATOM 2404 N N . LYS A 1 324 ? 5.586 18.531 6.332 1 96.69 324 LYS A N 1
ATOM 2405 C CA . LYS A 1 324 ? 5.855 19.672 5.465 1 96.69 324 LYS A CA 1
ATOM 2406 C C . LYS A 1 324 ? 4.582 20.469 5.203 1 96.69 324 LYS A C 1
ATOM 2408 O O . LYS A 1 324 ? 4.594 21.703 5.27 1 96.69 324 LYS A O 1
ATOM 2413 N N . MET A 1 325 ? 3.52 19.719 4.918 1 96.56 325 MET A N 1
ATOM 2414 C CA . MET A 1 325 ? 2.244 20.375 4.672 1 96.56 325 MET A CA 1
ATOM 2415 C C . MET A 1 325 ? 1.771 21.125 5.914 1 96.56 325 MET A C 1
ATOM 2417 O O . MET A 1 325 ? 1.339 22.281 5.828 1 96.56 325 MET A O 1
ATOM 2421 N N . TYR A 1 326 ? 1.862 20.531 7.051 1 97.25 326 TYR A N 1
ATOM 2422 C CA . TYR A 1 326 ? 1.468 21.156 8.305 1 97.25 326 TYR A CA 1
ATOM 2423 C C . TYR A 1 326 ? 2.33 22.375 8.602 1 97.25 326 TYR A C 1
ATOM 2425 O O . TYR A 1 326 ? 1.817 23.422 8.992 1 97.25 326 TYR A O 1
ATOM 2433 N N . ALA A 1 327 ? 3.629 22.266 8.422 1 97.75 327 ALA A N 1
ATOM 2434 C CA . ALA A 1 327 ? 4.566 23.359 8.664 1 97.75 327 ALA A CA 1
ATOM 2435 C C . ALA A 1 327 ? 4.234 24.578 7.801 1 97.75 327 ALA A C 1
ATOM 2437 O O . ALA A 1 327 ? 4.27 25.719 8.273 1 97.75 327 ALA A O 1
ATOM 2438 N N . LYS A 1 328 ? 3.916 24.297 6.605 1 96.88 328 LYS A N 1
ATOM 2439 C CA . LYS A 1 328 ? 3.549 25.391 5.711 1 96.88 328 LYS A CA 1
ATOM 2440 C C . LYS A 1 328 ? 2.266 26.078 6.172 1 96.88 328 LYS A C 1
ATOM 2442 O O . LYS A 1 328 ? 2.131 27.297 6.062 1 96.88 328 LYS A O 1
ATOM 2447 N N . ASN A 1 329 ? 1.293 25.25 6.645 1 96.81 329 ASN A N 1
ATOM 2448 C CA . ASN A 1 329 ? 0.099 25.844 7.246 1 96.81 329 ASN A CA 1
ATOM 2449 C C . ASN A 1 329 ? 0.452 26.781 8.391 1 96.81 329 ASN A C 1
ATOM 2451 O O . ASN A 1 329 ? -0.088 27.891 8.484 1 96.81 329 ASN A O 1
ATOM 2455 N N . ILE A 1 330 ? 1.375 26.375 9.227 1 97.5 330 ILE A N 1
ATOM 2456 C CA . ILE A 1 330 ? 1.806 27.156 10.383 1 97.5 330 ILE A CA 1
ATOM 2457 C C . ILE A 1 330 ? 2.465 28.438 9.914 1 97.5 330 ILE A C 1
ATOM 2459 O O . ILE A 1 330 ? 2.174 29.516 10.438 1 97.5 330 ILE A O 1
ATOM 2463 N N . VAL A 1 331 ? 3.324 28.391 8.906 1 97.12 331 VAL A N 1
ATOM 2464 C CA . VAL A 1 331 ? 3.994 29.578 8.367 1 97.12 331 VAL A CA 1
ATOM 2465 C C . VAL A 1 331 ? 2.955 30.578 7.891 1 97.12 331 VAL A C 1
ATOM 2467 O O . VAL A 1 331 ? 3.033 31.766 8.227 1 97.12 331 VAL A O 1
ATOM 2470 N N . ASN A 1 332 ? 2.031 30.078 7.188 1 96.62 332 ASN A N 1
ATOM 2471 C CA . ASN A 1 332 ? 1.011 30.969 6.633 1 96.62 332 ASN A CA 1
ATOM 2472 C C . ASN A 1 332 ? 0.163 31.594 7.734 1 96.62 332 ASN A C 1
ATOM 2474 O O . ASN A 1 332 ? -0.267 32.75 7.605 1 96.62 332 ASN A O 1
ATOM 2478 N N . PHE A 1 333 ? -0.117 30.891 8.781 1 97.38 333 PHE A N 1
ATOM 2479 C CA . PHE A 1 333 ? -0.839 31.438 9.922 1 97.38 333 PHE A CA 1
ATOM 2480 C C . PHE A 1 333 ? -0.006 32.5 10.625 1 97.38 333 PHE A C 1
ATOM 2482 O O . PHE A 1 333 ? -0.513 33.562 10.961 1 97.38 333 PHE A O 1
ATOM 2489 N N . LEU A 1 334 ? 1.266 32.25 10.789 1 97.19 334 LEU A N 1
ATOM 2490 C CA . LEU A 1 334 ? 2.16 33.156 11.516 1 97.19 334 LEU A CA 1
ATOM 2491 C C . LEU A 1 334 ? 2.393 34.438 10.727 1 97.19 334 LEU A C 1
ATOM 2493 O O . LEU A 1 334 ? 2.701 35.5 11.305 1 97.19 334 LEU A O 1
ATOM 2497 N N . LYS A 1 335 ? 2.205 34.375 9.43 1 95.94 335 LYS A N 1
ATOM 2498 C CA . LYS A 1 335 ? 2.301 35.562 8.602 1 95.94 335 LYS A CA 1
ATOM 2499 C C . LYS A 1 335 ? 1.289 36.625 9.039 1 95.94 335 LYS A C 1
ATOM 2501 O O . LYS A 1 335 ? 1.544 37.844 8.922 1 95.94 335 LYS A O 1
ATOM 2506 N N . LEU A 1 336 ? 0.196 36.188 9.57 1 95.94 336 LEU A N 1
ATOM 2507 C CA . LEU A 1 336 ? -0.864 37.094 9.984 1 95.94 336 LEU A CA 1
ATOM 2508 C C . LEU A 1 336 ? -0.438 37.906 11.203 1 95.94 336 LEU A C 1
ATOM 2510 O O . LEU A 1 336 ? -1.055 38.906 11.523 1 95.94 336 LEU A O 1
ATOM 2514 N N . PHE A 1 337 ? 0.586 37.406 11.867 1 95.81 337 PHE A N 1
ATOM 2515 C CA . PHE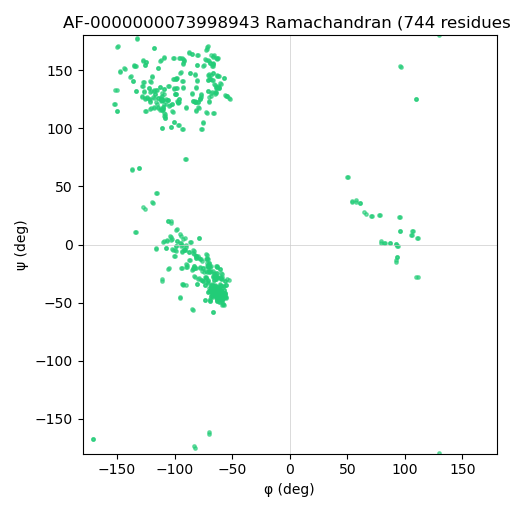 A 1 337 ? 0.997 38.031 13.117 1 95.81 337 PHE A CA 1
ATOM 2516 C C . PHE A 1 337 ? 2.098 39.062 12.883 1 95.81 337 PHE A C 1
ATOM 2518 O O . PHE A 1 337 ? 2.664 39.625 13.828 1 95.81 337 PHE A O 1
ATOM 2525 N N . VAL A 1 338 ? 2.477 39.188 11.633 1 93.75 338 VAL A N 1
ATOM 2526 C CA . VAL A 1 338 ? 3.547 40.125 11.289 1 93.75 338 VAL A CA 1
ATOM 2527 C C . VAL A 1 338 ? 3.016 41.188 10.336 1 93.75 338 VAL A C 1
ATOM 2529 O O . VAL A 1 338 ? 2.34 40.875 9.352 1 93.75 338 VAL A O 1
ATOM 2532 N N . ASN A 1 339 ? 3.197 42.5 10.648 1 87.25 339 ASN A N 1
ATOM 2533 C CA . ASN A 1 339 ? 2.742 43.562 9.781 1 87.25 339 ASN A CA 1
ATOM 2534 C C . ASN A 1 339 ? 3.742 43.844 8.664 1 87.25 339 ASN A C 1
ATOM 2536 O O . ASN A 1 339 ? 4.711 43.125 8.492 1 87.25 339 ASN A O 1
ATOM 2540 N N . LYS A 1 340 ? 3.469 44.875 7.926 1 84.44 340 LYS A N 1
ATOM 2541 C CA . LYS A 1 340 ? 4.285 45.188 6.762 1 84.44 340 LYS A CA 1
ATOM 2542 C C . LYS A 1 340 ? 5.703 45.594 7.176 1 84.44 340 LYS A C 1
ATOM 2544 O O . LYS A 1 340 ? 6.652 45.406 6.41 1 84.44 340 LYS A O 1
ATOM 2549 N N . GLU A 1 341 ? 5.875 46.062 8.414 1 85.31 341 GLU A N 1
ATOM 2550 C CA . GLU A 1 341 ? 7.172 46.469 8.938 1 85.31 341 GLU A CA 1
ATOM 2551 C C . GLU A 1 341 ? 7.867 45.312 9.664 1 85.31 341 GLU A C 1
ATOM 2553 O O . GLU A 1 341 ? 8.867 45.531 10.359 1 85.31 341 GLU A O 1
ATOM 2558 N N . LYS A 1 342 ? 7.262 44.062 9.648 1 82.69 342 LYS A N 1
ATOM 2559 C CA . LYS A 1 342 ? 7.805 42.844 10.234 1 82.69 342 LYS A CA 1
ATOM 2560 C C . LYS A 1 342 ? 7.758 42.906 11.758 1 82.69 342 LYS A C 1
ATOM 2562 O O . LYS A 1 342 ? 8.648 42.406 12.438 1 82.69 342 LYS A O 1
ATOM 2567 N N . GLN A 1 343 ? 6.883 43.688 12.227 1 90.5 343 GLN A N 1
ATOM 2568 C CA . GLN A 1 343 ? 6.656 43.75 13.664 1 90.5 343 GLN A CA 1
ATOM 2569 C C . GLN A 1 343 ? 5.547 42.781 14.078 1 90.5 343 GLN A C 1
ATOM 2571 O O . GLN A 1 343 ? 4.535 42.656 13.383 1 90.5 343 GLN A O 1
ATOM 2576 N N . PHE A 1 344 ? 5.812 42.094 15.125 1 92.56 344 PHE A N 1
ATOM 2577 C CA . PHE A 1 344 ? 4.848 41.125 15.656 1 92.56 344 PHE A CA 1
ATOM 2578 C C . PHE A 1 344 ? 3.643 41.844 16.25 1 92.56 344 PHE A C 1
ATOM 2580 O O . PHE A 1 344 ? 3.793 42.812 16.984 1 92.56 344 PHE A O 1
ATOM 2587 N N . ASN A 1 345 ? 2.48 41.469 15.812 1 91.31 345 ASN A N 1
ATOM 2588 C CA . ASN A 1 345 ? 1.234 42.031 16.297 1 91.31 345 ASN A CA 1
ATOM 2589 C C . ASN A 1 345 ? 0.085 41.031 16.234 1 91.31 345 ASN A C 1
ATOM 2591 O O . ASN A 1 345 ? -0.08 40.344 15.234 1 91.31 345 ASN A O 1
ATOM 2595 N N . ILE A 1 346 ? -0.618 40.969 17.328 1 93.12 346 ILE A N 1
ATOM 2596 C CA . ILE A 1 346 ? -1.831 40.156 17.328 1 93.12 346 ILE A CA 1
ATOM 2597 C C . ILE A 1 346 ? -3.047 41.031 17.078 1 93.12 346 ILE A C 1
ATOM 2599 O O . ILE A 1 346 ? -3.488 41.781 17.969 1 93.12 346 ILE A O 1
ATOM 2603 N N . ASN A 1 347 ? -3.566 41 15.867 1 93.94 347 ASN A N 1
ATOM 2604 C CA . ASN A 1 347 ? -4.734 41.781 15.492 1 93.94 347 ASN A CA 1
ATOM 2605 C C . ASN A 1 347 ? -6.027 41 15.672 1 93.94 347 ASN A C 1
ATOM 2607 O O . ASN A 1 347 ? -6.445 40.281 14.773 1 93.94 347 ASN A O 1
ATOM 2611 N N . LEU A 1 348 ? -6.688 41.219 16.703 1 92.25 348 LEU A N 1
ATOM 2612 C CA . LEU A 1 348 ? -7.887 40.469 17.031 1 92.25 348 LEU A CA 1
ATOM 2613 C C . LEU A 1 348 ? -9.047 40.875 16.125 1 92.25 348 LEU A C 1
ATOM 2615 O O . LEU A 1 348 ? -10.086 40.188 16.109 1 92.25 348 LEU A O 1
ATOM 2619 N N . GLU A 1 349 ? -8.859 41.906 15.328 1 93.94 349 GLU A N 1
ATOM 2620 C CA . GLU A 1 349 ? -9.867 42.281 14.344 1 93.94 349 GLU A CA 1
ATOM 2621 C C . GLU A 1 349 ? -9.812 41.375 13.125 1 93.94 349 GLU A C 1
ATOM 2623 O O . GLU A 1 349 ? -10.758 41.344 12.328 1 93.94 349 GLU A O 1
ATOM 2628 N N . ASP A 1 350 ? -8.703 40.75 13 1 95.19 350 ASP A N 1
ATOM 2629 C CA . ASP A 1 350 ? -8.586 39.75 11.938 1 95.19 350 ASP A CA 1
ATOM 2630 C C . ASP A 1 350 ? -9.438 38.531 12.242 1 95.19 350 ASP A C 1
ATOM 2632 O O . ASP A 1 350 ? -9.242 37.844 13.266 1 95.19 350 ASP A O 1
ATOM 2636 N N . GLU A 1 351 ? -10.344 38.156 11.359 1 95.25 351 GLU A N 1
ATOM 2637 C CA . GLU A 1 351 ? -11.312 37.094 11.57 1 95.25 351 GLU A CA 1
ATOM 2638 C C . GLU A 1 351 ? -10.617 35.75 11.82 1 95.25 351 GLU A C 1
ATOM 2640 O O . GLU A 1 351 ? -11.07 34.969 12.648 1 95.25 351 GLU A O 1
ATOM 2645 N N . ILE A 1 352 ? -9.555 35.469 11.156 1 96.69 352 ILE A N 1
ATOM 2646 C CA . ILE A 1 352 ? -8.852 34.219 11.273 1 96.69 352 ILE A CA 1
ATOM 2647 C C . ILE A 1 352 ? -8.18 34.125 12.648 1 96.69 352 ILE A C 1
ATOM 2649 O O . ILE A 1 352 ? -8.352 33.125 13.359 1 96.69 352 ILE A O 1
ATOM 2653 N N . ILE A 1 353 ? -7.457 35.156 13.062 1 96.38 353 ILE A N 1
ATOM 2654 C CA . ILE A 1 353 ? -6.777 35.188 14.352 1 96.38 353 ILE A CA 1
ATOM 2655 C C . ILE A 1 353 ? -7.805 35.062 15.477 1 96.38 353 ILE A C 1
ATOM 2657 O O . ILE A 1 353 ? -7.637 34.281 16.406 1 96.38 353 ILE A O 1
ATOM 2661 N N . ASN A 1 354 ? -8.875 35.812 15.312 1 94.94 354 ASN A N 1
ATOM 2662 C CA . ASN A 1 354 ? -9.914 35.844 16.344 1 94.94 354 ASN A CA 1
ATOM 2663 C C . ASN A 1 354 ? -10.562 34.469 16.516 1 94.94 354 ASN A C 1
ATOM 2665 O O . ASN A 1 354 ? -10.766 34 17.641 1 94.94 354 ASN A O 1
ATOM 2669 N N . THR A 1 355 ? -10.859 33.812 15.453 1 94.31 355 THR A N 1
ATOM 2670 C CA . THR A 1 355 ? -11.562 32.531 15.484 1 94.31 355 THR A CA 1
ATOM 2671 C C . THR A 1 355 ? -10.664 31.438 16.016 1 94.31 355 THR A C 1
ATOM 2673 O O . THR A 1 355 ? -11.125 30.516 16.703 1 94.31 355 THR A O 1
ATOM 2676 N N . CYS A 1 356 ? -9.383 31.516 15.797 1 96.25 356 CYS A N 1
ATOM 2677 C CA . CYS A 1 356 ? -8.445 30.469 16.203 1 96.25 356 CYS A CA 1
ATOM 2678 C C . CYS A 1 356 ? -8.047 30.641 17.672 1 96.25 356 CYS A C 1
ATOM 2680 O O . CYS A 1 356 ? -7.5 29.719 18.281 1 96.25 356 CYS A O 1
ATOM 2682 N N . LEU A 1 357 ? -8.258 31.844 18.219 1 95.56 357 LEU A N 1
ATOM 2683 C CA . LEU A 1 357 ? -7.914 32.125 19.625 1 95.56 357 LEU A CA 1
ATOM 2684 C C . LEU A 1 357 ? -8.891 31.422 20.562 1 95.56 357 LEU A C 1
ATOM 2686 O O . LEU A 1 357 ? -10.062 31.797 20.625 1 95.56 357 LEU A O 1
ATOM 2690 N N . ILE A 1 358 ? -8.445 30.469 21.297 1 93.81 358 ILE A N 1
ATOM 2691 C CA . ILE A 1 358 ? -9.289 29.641 22.156 1 93.81 358 ILE A CA 1
ATOM 2692 C C . ILE A 1 358 ? -9.297 30.203 23.578 1 93.81 358 ILE A C 1
ATOM 2694 O O . ILE A 1 358 ? -10.352 30.281 24.203 1 93.81 358 ILE A O 1
ATOM 2698 N N . ALA A 1 359 ? -8.117 30.531 24.016 1 92.25 359 ALA A N 1
ATOM 2699 C CA . ALA A 1 359 ? -7.973 31.031 25.391 1 92.25 359 ALA A CA 1
ATOM 2700 C C . ALA A 1 359 ? -7 32.188 25.438 1 92.25 359 ALA A C 1
ATOM 2702 O O . ALA A 1 359 ? -6.047 32.25 24.656 1 92.25 359 ALA A O 1
ATOM 2703 N N . ASP A 1 360 ? -7.27 33.125 26.266 1 91.62 360 ASP A N 1
ATOM 2704 C CA . ASP A 1 360 ? -6.445 34.312 26.484 1 91.62 360 ASP A CA 1
ATOM 2705 C C . ASP A 1 360 ? -6.609 34.844 27.922 1 91.62 360 ASP A C 1
ATOM 2707 O O . ASP A 1 360 ? -7.711 35.219 28.328 1 91.62 360 ASP A O 1
ATOM 2711 N N . GLN A 1 361 ? -5.496 34.906 28.641 1 88.38 361 GLN A N 1
ATOM 2712 C CA . GLN A 1 361 ? -5.449 35.5 29.969 1 88.38 361 GLN A CA 1
ATOM 2713 C C . GLN A 1 361 ? -6.445 34.812 30.906 1 88.38 361 GLN A C 1
ATOM 2715 O O . GLN A 1 361 ? -7.211 35.5 31.594 1 88.38 361 GLN A O 1
ATOM 2720 N N . GLY A 1 362 ? -6.551 33.531 30.75 1 85.81 362 GLY A N 1
ATOM 2721 C CA . GLY A 1 362 ? -7.324 32.75 31.719 1 85.81 362 GLY A CA 1
ATOM 2722 C C . GLY A 1 362 ? -8.773 32.562 31.297 1 85.81 362 GLY A C 1
ATOM 2723 O O . GLY A 1 362 ? -9.539 31.891 31.984 1 85.81 362 GLY A O 1
ATOM 2724 N N . GLU A 1 363 ? -9.156 33.125 30.172 1 89.06 363 GLU A N 1
ATOM 2725 C CA . GLU A 1 363 ? -10.547 33.031 29.734 1 89.06 363 GLU A CA 1
ATOM 2726 C C . GLU A 1 363 ? -10.664 32.344 28.391 1 89.06 363 GLU A C 1
ATOM 2728 O O . GLU A 1 363 ? -9.805 32.5 27.516 1 89.06 363 GLU A O 1
ATOM 2733 N N . ILE A 1 364 ? -11.734 31.609 28.297 1 90.81 364 ILE A N 1
ATOM 2734 C CA . ILE A 1 364 ? -12.078 31.062 26.984 1 90.81 364 ILE A CA 1
ATOM 2735 C C . ILE A 1 364 ? -12.703 32.156 26.125 1 90.81 364 ILE A C 1
ATOM 2737 O O . ILE A 1 364 ? -13.609 32.875 26.562 1 90.81 364 ILE A O 1
ATOM 2741 N N . ARG A 1 365 ? -12.219 32.312 24.953 1 88.88 365 ARG A N 1
ATOM 2742 C CA . ARG A 1 365 ? -12.664 33.375 24.078 1 88.88 365 ARG A CA 1
ATOM 2743 C C . ARG A 1 365 ? -13.562 32.844 22.969 1 88.88 365 ARG A C 1
ATOM 2745 O O . ARG A 1 365 ? -14.383 33.594 22.406 1 88.88 365 ARG A O 1
ATOM 2752 N N . HIS A 1 366 ? -13.5 31.641 22.688 1 87.19 366 HIS A N 1
ATOM 2753 C CA . HIS A 1 366 ? -14.219 31.062 21.562 1 87.19 366 HIS A CA 1
ATOM 2754 C C . HIS A 1 366 ? -15.672 30.781 21.922 1 87.19 366 HIS A C 1
ATOM 2756 O O . HIS A 1 366 ? -15.945 29.984 22.812 1 87.19 366 HIS A O 1
ATOM 2762 N N . LYS A 1 367 ? -16.547 31.359 21.156 1 84.38 367 LYS A N 1
ATOM 2763 C CA . LYS A 1 367 ? -17.969 31.375 21.484 1 84.38 367 LYS A CA 1
ATOM 2764 C C . LYS A 1 367 ? -18.547 29.953 21.5 1 84.38 367 LYS A C 1
ATOM 2766 O O . LYS A 1 367 ? -19.297 29.594 22.391 1 84.38 367 LYS A O 1
ATOM 2771 N N . ALA A 1 368 ? -18.219 29.203 20.531 1 83.31 368 ALA A N 1
ATOM 2772 C CA . ALA A 1 368 ? -18.781 27.859 20.422 1 83.31 368 ALA A CA 1
ATOM 2773 C C . ALA A 1 368 ? -18.359 27 21.609 1 83.31 368 ALA A C 1
ATOM 2775 O O . ALA A 1 368 ? -19.141 26.188 22.109 1 83.31 368 ALA A O 1
ATOM 2776 N N . ILE A 1 369 ? -17.188 27.156 22.062 1 86.12 369 ILE A N 1
ATOM 2777 C CA . ILE A 1 369 ? -16.672 26.406 23.203 1 86.12 369 ILE A CA 1
ATOM 2778 C C . ILE A 1 369 ? -17.391 26.844 24.469 1 86.12 369 ILE A C 1
ATOM 2780 O O . ILE A 1 369 ? -17.781 26.016 25.297 1 86.12 369 ILE A O 1
ATOM 2784 N N . LEU A 1 370 ? -17.609 28.141 24.578 1 86.75 370 LEU A N 1
ATOM 2785 C CA . LEU A 1 370 ? -18.312 28.688 25.734 1 86.75 370 LEU A CA 1
ATOM 2786 C C . LEU A 1 370 ? -19.734 28.125 25.812 1 86.75 370 LEU A C 1
ATOM 2788 O O . LEU A 1 370 ? -20.219 27.797 26.906 1 86.75 370 LEU A O 1
ATOM 2792 N N . SER A 1 371 ? -20.281 27.984 24.656 1 86.88 371 SER A N 1
ATOM 2793 C CA . SER A 1 371 ? -21.641 27.469 24.594 1 86.88 371 SER A CA 1
ATOM 2794 C C . SER A 1 371 ? -21.703 26.016 25.062 1 86.88 371 SER A C 1
ATOM 2796 O O . SER A 1 371 ? -22.719 25.578 25.609 1 86.88 371 SER A O 1
ATOM 2798 N N . LEU A 1 372 ? -20.641 25.281 24.906 1 83.88 372 LEU A N 1
ATOM 2799 C CA . LEU A 1 372 ? -20.578 23.875 25.297 1 83.88 372 LEU A CA 1
ATOM 2800 C C . LEU A 1 372 ? -20.312 23.719 26.781 1 83.88 372 LEU A C 1
ATOM 2802 O O . LEU A 1 372 ? -20.547 22.656 27.359 1 83.88 372 LEU A O 1
ATOM 2806 N N . LEU A 1 373 ? -19.781 24.766 27.344 1 83.5 373 LEU A N 1
ATOM 2807 C CA . LEU A 1 373 ? -19.422 24.734 28.766 1 83.5 373 LEU A CA 1
ATOM 2808 C C . LEU A 1 373 ? -20.594 25.203 29.625 1 83.5 373 LEU A C 1
ATOM 2810 O O . LEU A 1 373 ? -20.594 25.016 30.844 1 83.5 373 LEU A O 1
ATOM 2814 N N . THR A 1 374 ? -21.594 25.922 29.078 1 75.69 374 THR A N 1
ATOM 2815 C CA . THR A 1 374 ? -22.797 26.344 29.797 1 75.69 374 THR A CA 1
ATOM 2816 C C . THR A 1 374 ? -23.859 25.25 29.734 1 75.69 374 THR A C 1
ATOM 2818 O O . THR A 1 374 ? -23.922 24.484 28.766 1 75.69 374 THR A O 1
ATOM 2821 N N . MET B 1 1 ? -9.531 -39.969 -13.773 1 92.56 1 MET B N 1
ATOM 2822 C CA . MET B 1 1 ? -8.367 -39.562 -12.984 1 92.56 1 MET B CA 1
ATOM 2823 C C . MET B 1 1 ? -8.75 -38.5 -11.953 1 92.56 1 MET B C 1
ATOM 2825 O O . MET B 1 1 ? -9.625 -37.656 -12.203 1 92.56 1 MET B O 1
ATOM 2829 N N . LYS B 1 2 ? -8.172 -38.656 -10.789 1 96.88 2 LYS B N 1
ATOM 2830 C CA . LYS B 1 2 ? -8.523 -37.781 -9.688 1 96.88 2 LYS B CA 1
ATOM 2831 C C . LYS B 1 2 ? -7.363 -36.875 -9.312 1 96.88 2 LYS B C 1
ATOM 2833 O O . LYS B 1 2 ? -6.23 -37.344 -9.156 1 96.88 2 LYS B O 1
ATOM 2838 N N . ILE B 1 3 ? -7.688 -35.594 -9.281 1 98.19 3 ILE B N 1
ATOM 2839 C CA . ILE B 1 3 ? -6.703 -34.594 -8.867 1 98.19 3 ILE B CA 1
ATOM 2840 C C . ILE B 1 3 ? -6.941 -34.219 -7.406 1 98.19 3 ILE B C 1
ATOM 2842 O O . ILE B 1 3 ? -8.078 -33.969 -7 1 98.19 3 ILE B O 1
ATOM 2846 N N . GLY B 1 4 ? -5.926 -34.25 -6.598 1 98.5 4 GLY B N 1
ATOM 2847 C CA . GLY B 1 4 ? -5.977 -33.75 -5.223 1 98.5 4 GLY B CA 1
ATOM 2848 C C . GLY B 1 4 ? -5.102 -32.562 -4.98 1 98.5 4 GLY B C 1
ATOM 2849 O O . GLY B 1 4 ? -3.904 -32.562 -5.27 1 98.5 4 GLY B O 1
ATOM 2850 N N . ALA B 1 5 ? -5.668 -31.469 -4.445 1 98.62 5 ALA B N 1
ATOM 2851 C CA . ALA B 1 5 ? -4.906 -30.266 -4.078 1 98.62 5 ALA B CA 1
ATOM 2852 C C . ALA B 1 5 ? -4.547 -30.281 -2.596 1 98.62 5 ALA B C 1
ATOM 2854 O O . ALA B 1 5 ? -5.434 -30.328 -1.735 1 98.62 5 ALA B O 1
ATOM 2855 N N . LEU B 1 6 ? -3.295 -30.203 -2.316 1 98 6 LEU B N 1
ATOM 2856 C CA . LEU B 1 6 ? -2.787 -30.266 -0.95 1 98 6 LEU B CA 1
ATOM 2857 C C . LEU B 1 6 ? -2.783 -28.875 -0.309 1 98 6 LEU B C 1
ATOM 2859 O O . LEU B 1 6 ? -2.59 -27.875 -0.996 1 98 6 LEU B O 1
ATOM 2863 N N . LYS B 1 7 ? -3 -28.844 1.026 1 97.31 7 LYS B N 1
ATOM 2864 C CA . LYS B 1 7 ? -2.795 -27.625 1.799 1 97.31 7 LYS B CA 1
ATOM 2865 C C . LYS B 1 7 ? -1.314 -27.25 1.863 1 97.31 7 LYS B C 1
ATOM 2867 O O . LYS B 1 7 ? -0.465 -28.109 2.098 1 97.31 7 LYS B O 1
ATOM 2872 N N . GLU B 1 8 ? -1.032 -26.016 1.567 1 97.31 8 GLU B N 1
ATOM 2873 C CA . GLU B 1 8 ? 0.348 -25.547 1.551 1 97.31 8 GLU B CA 1
ATOM 2874 C C . GLU B 1 8 ? 0.922 -25.469 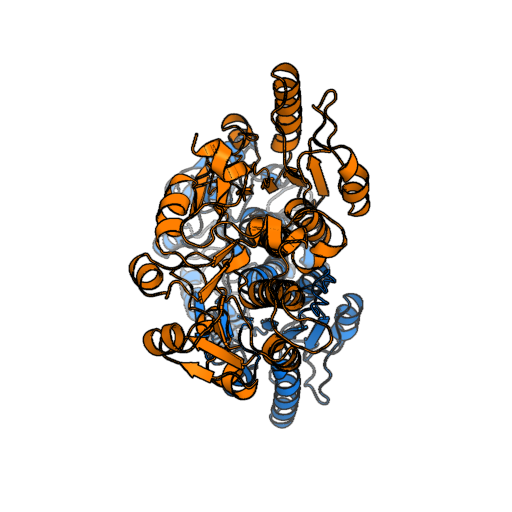2.963 1 97.31 8 GLU B C 1
ATOM 2876 O O . GLU B 1 8 ? 0.194 -25.203 3.922 1 97.31 8 GLU B O 1
ATOM 2881 N N . PRO B 1 9 ? 2.182 -25.734 3.047 1 90.94 9 PRO B N 1
ATOM 2882 C CA . PRO B 1 9 ? 2.818 -25.547 4.352 1 90.94 9 PRO B CA 1
ATOM 2883 C C . PRO B 1 9 ? 2.883 -24.078 4.766 1 90.94 9 PRO B C 1
ATOM 2885 O O . PRO B 1 9 ? 2.857 -23.188 3.908 1 90.94 9 PRO B O 1
ATOM 2888 N N . SER B 1 10 ? 2.92 -23.781 6.109 1 82.69 10 SER B N 1
ATOM 2889 C CA . SER B 1 10 ? 3.105 -22.422 6.594 1 82.69 10 SER B CA 1
ATOM 2890 C C . SER B 1 10 ? 4.477 -21.875 6.207 1 82.69 10 SER B C 1
ATOM 2892 O O . SER B 1 10 ? 5.473 -22.609 6.246 1 82.69 10 SER B O 1
ATOM 2894 N N . PHE B 1 11 ? 4.359 -20.734 5.664 1 85.56 11 PHE B N 1
ATOM 2895 C CA . PHE B 1 11 ? 3.502 -19.562 5.812 1 85.56 11 PHE B CA 1
ATOM 2896 C C . PHE B 1 11 ? 2.896 -19.156 4.477 1 85.56 11 PHE B C 1
ATOM 2898 O O . PHE B 1 11 ? 2.686 -17.969 4.215 1 85.56 11 PHE B O 1
ATOM 2905 N N . GLU B 1 12 ? 2.654 -20.172 3.631 1 94.94 12 GLU B N 1
ATOM 2906 C CA . GLU B 1 12 ? 2.045 -19.906 2.33 1 94.94 12 GLU B CA 1
ATOM 2907 C C . GLU B 1 12 ? 0.541 -19.688 2.459 1 94.94 12 GLU B C 1
ATOM 2909 O O . GLU B 1 12 ? -0.161 -20.5 3.057 1 94.94 12 GLU B O 1
ATOM 2914 N N . ASN B 1 13 ? 0.054 -18.531 1.951 1 97.12 13 ASN B N 1
ATOM 2915 C CA . ASN B 1 13 ? -1.37 -18.219 2.016 1 97.12 13 ASN B CA 1
ATOM 2916 C C . ASN B 1 13 ? -2.096 -18.656 0.743 1 97.12 13 ASN B C 1
ATOM 2918 O O . ASN B 1 13 ? -3.312 -18.844 0.752 1 97.12 13 ASN B O 1
ATOM 2922 N N . ARG B 1 14 ? -1.45 -18.859 -0.373 1 97.94 14 ARG B N 1
ATOM 2923 C CA . ARG B 1 14 ? -2.035 -19.281 -1.646 1 97.94 14 ARG B CA 1
ATOM 2924 C C . ARG B 1 14 ? -2.465 -20.734 -1.604 1 97.94 14 ARG B C 1
ATOM 2926 O O . ARG B 1 14 ? -2.115 -21.469 -0.673 1 97.94 14 ARG B O 1
ATOM 2933 N N . VAL B 1 15 ? -3.191 -21.094 -2.582 1 98.5 15 VAL B N 1
ATOM 2934 C CA . VAL B 1 15 ? -3.602 -22.469 -2.826 1 98.5 15 VAL B CA 1
ATOM 2935 C C . VAL B 1 15 ? -3.434 -22.812 -4.305 1 98.5 15 VAL B C 1
ATOM 2937 O O . VAL B 1 15 ? -3.512 -21.922 -5.16 1 98.5 15 VAL B O 1
ATOM 2940 N N . SER B 1 16 ? -3.25 -24.078 -4.617 1 98.56 16 SER B N 1
ATOM 2941 C CA . SER B 1 16 ? -2.869 -24.469 -5.969 1 98.56 16 SER B CA 1
ATOM 2942 C C . SER B 1 16 ? -4.086 -24.562 -6.883 1 98.56 16 SER B C 1
ATOM 2944 O O . SER B 1 16 ? -3.963 -24.438 -8.102 1 98.56 16 SER B O 1
ATOM 2946 N N . LEU B 1 17 ? -5.238 -24.844 -6.316 1 98.69 17 LEU B N 1
ATOM 2947 C CA . LEU B 1 17 ? -6.484 -24.859 -7.074 1 98.69 17 LEU B CA 1
ATOM 2948 C C . LEU B 1 17 ? -7.539 -23.984 -6.402 1 98.69 17 LEU B C 1
ATOM 2950 O O . LEU B 1 17 ? -7.676 -24 -5.18 1 98.69 17 LEU B O 1
ATOM 2954 N N . THR B 1 18 ? -8.219 -23.234 -7.195 1 98.19 18 THR B N 1
ATOM 2955 C CA . THR B 1 18 ? -9.289 -22.375 -6.703 1 98.19 18 THR B CA 1
ATOM 2956 C C . THR B 1 18 ? -10.641 -22.859 -7.211 1 98.19 18 THR B C 1
ATOM 2958 O O . THR B 1 18 ? -10.719 -23.609 -8.188 1 98.19 18 THR B O 1
ATOM 2961 N N . PRO B 1 19 ? -11.711 -22.516 -6.566 1 98.38 19 PRO B N 1
ATOM 2962 C CA . PRO B 1 19 ? -13.031 -23 -6.957 1 98.38 19 PRO B CA 1
ATOM 2963 C C . PRO B 1 19 ? -13.375 -22.688 -8.406 1 98.38 19 PRO B C 1
ATOM 2965 O O . PRO B 1 19 ? -14.039 -23.484 -9.078 1 98.38 19 PRO B O 1
ATOM 2968 N N . ASP B 1 20 ? -12.922 -21.625 -8.969 1 96.19 20 ASP B N 1
ATOM 2969 C CA . ASP B 1 20 ? -13.336 -21.125 -10.281 1 96.19 20 ASP B CA 1
ATOM 2970 C C . ASP B 1 20 ? -12.789 -22 -11.406 1 96.19 20 ASP B C 1
ATOM 2972 O O . ASP B 1 20 ? -13.242 -21.906 -12.547 1 96.19 20 ASP B O 1
ATOM 2976 N N . VAL B 1 21 ? -11.844 -22.891 -11.117 1 97.5 21 VAL B N 1
ATOM 2977 C CA . VAL B 1 21 ? -11.258 -23.672 -12.195 1 97.5 21 VAL B CA 1
ATOM 2978 C C . VAL B 1 21 ? -11.758 -25.109 -12.117 1 97.5 21 VAL B C 1
ATOM 2980 O O . VAL B 1 21 ? -11.398 -25.953 -12.953 1 97.5 21 VAL B O 1
ATOM 2983 N N . ILE B 1 22 ? -12.562 -25.469 -11.117 1 98.5 22 ILE B N 1
ATOM 2984 C CA . ILE B 1 22 ? -13.031 -26.828 -10.906 1 98.5 22 ILE B CA 1
ATOM 2985 C C . ILE B 1 22 ? -13.844 -27.297 -12.109 1 98.5 22 ILE B C 1
ATOM 2987 O O . ILE B 1 22 ? -13.648 -28.406 -12.609 1 98.5 22 ILE B O 1
ATOM 2991 N N . ASP B 1 23 ? -14.688 -26.438 -12.617 1 97.81 23 ASP B N 1
ATOM 2992 C CA . ASP B 1 23 ? -15.516 -26.766 -13.766 1 97.81 23 ASP B CA 1
ATOM 2993 C C . ASP B 1 23 ? -14.664 -27.109 -14.984 1 97.81 23 ASP B C 1
ATOM 2995 O O . ASP B 1 23 ? -14.922 -28.094 -15.68 1 97.81 23 ASP B O 1
ATOM 2999 N N . ALA B 1 24 ? -13.672 -26.312 -15.258 1 96.31 24 ALA B N 1
ATOM 3000 C CA . ALA B 1 24 ? -12.781 -26.531 -16.391 1 96.31 24 ALA B CA 1
ATOM 3001 C C . ALA B 1 24 ? -12.07 -27.891 -16.266 1 96.31 24 ALA B C 1
ATOM 3003 O O . ALA B 1 24 ? -11.922 -28.609 -17.266 1 96.31 24 ALA B O 1
ATOM 3004 N N . LEU B 1 25 ? -11.648 -28.234 -15.094 1 97.75 25 LEU B N 1
ATOM 3005 C CA . LEU B 1 25 ? -10.961 -29.5 -14.859 1 97.75 25 LEU B CA 1
ATOM 3006 C C . LEU B 1 25 ? -11.914 -30.672 -15.008 1 97.75 25 LEU B C 1
ATOM 3008 O O . LEU B 1 25 ? -11.547 -31.719 -15.562 1 97.75 25 LEU B O 1
ATOM 3012 N N . GLN B 1 26 ? -13.133 -30.516 -14.547 1 96.88 26 GLN B N 1
ATOM 3013 C CA . GLN B 1 26 ? -14.133 -31.562 -14.695 1 96.88 26 GLN B CA 1
ATOM 3014 C C . GLN B 1 26 ? -14.461 -31.812 -16.172 1 96.88 26 GLN B C 1
ATOM 3016 O O . GLN B 1 26 ? -14.648 -32.938 -16.578 1 96.88 26 GLN B O 1
ATOM 3021 N N . LYS B 1 27 ? -14.484 -30.75 -16.922 1 95.12 27 LYS B N 1
ATOM 3022 C CA . LYS B 1 27 ? -14.75 -30.844 -18.359 1 95.12 27 LYS B CA 1
ATOM 3023 C C . LYS B 1 27 ? -13.633 -31.594 -19.078 1 95.12 27 LYS B C 1
ATOM 3025 O O . LYS B 1 27 ? -13.859 -32.188 -20.125 1 95.12 27 LYS B O 1
ATOM 3030 N N . LEU B 1 28 ? -12.484 -31.578 -18.5 1 94.94 28 LEU B N 1
ATOM 3031 C CA . LEU B 1 28 ? -11.352 -32.312 -19.047 1 94.94 28 LEU B CA 1
ATOM 3032 C C . LEU B 1 28 ? -11.422 -33.781 -18.656 1 94.94 28 LEU B C 1
ATOM 3034 O O . LEU B 1 28 ? -10.625 -34.594 -19.125 1 94.94 28 LEU B O 1
ATOM 3038 N N . GLY B 1 29 ? -12.359 -34.094 -17.734 1 94.31 29 GLY B N 1
ATOM 3039 C CA . GLY B 1 29 ? -12.555 -35.469 -17.359 1 94.31 29 GLY B CA 1
ATOM 3040 C C . GLY B 1 29 ? -12 -35.812 -15.984 1 94.31 29 GLY B C 1
ATOM 3041 O O . GLY B 1 29 ? -11.984 -36.969 -15.57 1 94.31 29 GLY B O 1
ATOM 3042 N N . PHE B 1 30 ? -11.57 -34.781 -15.242 1 96.88 30 PHE B N 1
ATOM 3043 C CA . PHE B 1 30 ? -10.977 -35.031 -13.93 1 96.88 30 PHE B CA 1
ATOM 3044 C C . PHE B 1 30 ? -12.023 -34.906 -12.828 1 96.88 30 PHE B C 1
ATOM 3046 O O . PHE B 1 30 ? -12.992 -34.156 -12.961 1 96.88 30 PHE B O 1
ATOM 3053 N N . SER B 1 31 ? -11.836 -35.688 -11.781 1 97.44 31 SER B N 1
ATOM 3054 C CA . SER B 1 31 ? -12.484 -35.438 -10.5 1 97.44 31 SER B CA 1
ATOM 3055 C C . SER B 1 31 ? -11.539 -34.719 -9.539 1 97.44 31 SER B C 1
ATOM 3057 O O . SER B 1 31 ? -10.336 -34.969 -9.531 1 97.44 31 SER B O 1
ATOM 3059 N N . ILE B 1 32 ? -12.102 -33.812 -8.758 1 98.5 32 ILE B N 1
ATOM 3060 C CA . ILE B 1 32 ? -11.219 -32.938 -7.98 1 98.5 32 ILE B CA 1
ATOM 3061 C C . ILE B 1 32 ? -11.516 -33.094 -6.492 1 98.5 32 ILE B C 1
ATOM 3063 O O . ILE B 1 32 ? -12.672 -33.062 -6.07 1 98.5 32 ILE B O 1
ATOM 3067 N N . SER B 1 33 ? -10.492 -33.281 -5.703 1 98.62 33 SER B N 1
ATOM 3068 C CA . SER B 1 33 ? -10.539 -33.281 -4.246 1 98.62 33 SER B CA 1
ATOM 3069 C C . SER B 1 33 ? -9.617 -32.188 -3.676 1 98.62 33 SER B C 1
ATOM 3071 O O . SER B 1 33 ? -8.523 -31.969 -4.203 1 98.62 33 SER B O 1
ATOM 3073 N N . ILE B 1 34 ? -10.094 -31.516 -2.625 1 98.75 34 ILE B N 1
ATOM 3074 C CA . ILE B 1 34 ? -9.336 -30.469 -1.946 1 98.75 34 ILE B CA 1
ATOM 3075 C C . ILE B 1 34 ? -9.086 -30.875 -0.494 1 98.75 34 ILE B C 1
ATOM 3077 O O . ILE B 1 34 ? -9.992 -31.375 0.183 1 98.75 34 ILE B O 1
ATOM 3081 N N . GLU B 1 35 ? -7.844 -30.734 -0.053 1 98.62 35 GLU B N 1
ATOM 3082 C CA . GLU B 1 35 ? -7.613 -30.922 1.375 1 98.62 35 GLU B CA 1
ATOM 3083 C C . GLU B 1 35 ? -8.422 -29.938 2.207 1 98.62 35 GLU B C 1
ATOM 3085 O O . GLU B 1 35 ? -8.469 -28.734 1.895 1 98.62 35 GLU B O 1
ATOM 3090 N N . SER B 1 36 ? -8.984 -30.422 3.273 1 98.56 36 SER B N 1
ATOM 3091 C CA . SER B 1 36 ? -9.789 -29.562 4.137 1 98.56 36 SER B CA 1
ATOM 3092 C C . SER B 1 36 ? -9 -28.344 4.613 1 98.56 36 SER B C 1
ATOM 3094 O O . SER B 1 36 ? -7.859 -28.484 5.07 1 98.56 36 SER B O 1
ATOM 3096 N N . GLY B 1 37 ? -9.539 -27.156 4.426 1 98 37 GLY B N 1
ATOM 3097 C CA . GLY B 1 37 ? -8.953 -25.922 4.91 1 98 37 GLY B CA 1
ATOM 3098 C C . GLY B 1 37 ? -7.871 -25.375 4 1 98 37 GLY B C 1
ATOM 3099 O O . GLY B 1 37 ? -7.258 -24.344 4.301 1 98 37 GLY B O 1
ATOM 3100 N N . ALA B 1 38 ? -7.594 -26.031 2.875 1 98.12 38 ALA B N 1
ATOM 3101 C CA . ALA B 1 38 ? -6.484 -25.641 2.006 1 98.12 38 ALA B CA 1
ATOM 3102 C C . ALA B 1 38 ? -6.664 -24.219 1.482 1 98.12 38 ALA B C 1
ATOM 3104 O O . ALA B 1 38 ? -5.691 -23.484 1.342 1 98.12 38 ALA B O 1
ATOM 3105 N N . GLY B 1 39 ? -7.902 -23.844 1.249 1 98.12 39 GLY B N 1
ATOM 3106 C CA . GLY B 1 39 ? -8.156 -22.547 0.614 1 98.12 39 GLY B CA 1
ATOM 3107 C C . GLY B 1 39 ? -8.43 -21.438 1.607 1 98.12 39 GLY B C 1
ATOM 3108 O O . GLY B 1 39 ? -8.586 -20.281 1.221 1 98.12 39 GLY B O 1
ATOM 3109 N N . ASN B 1 40 ? -8.398 -21.688 2.939 1 96.62 40 ASN B N 1
ATOM 3110 C CA . ASN B 1 40 ? -8.875 -20.75 3.945 1 96.62 40 ASN B CA 1
ATOM 3111 C C . ASN B 1 40 ? -8.07 -19.453 3.92 1 96.62 40 ASN B C 1
ATOM 3113 O O . ASN B 1 40 ? -8.648 -18.359 3.932 1 96.62 40 ASN B O 1
ATOM 3117 N N . GLN B 1 41 ? -6.766 -19.516 3.777 1 96.06 41 GLN B N 1
ATOM 3118 C CA . GLN B 1 41 ? -5.922 -18.328 3.846 1 96.06 41 GLN B CA 1
ATOM 3119 C C . GLN B 1 41 ? -5.996 -17.531 2.549 1 96.06 41 GLN B C 1
ATOM 3121 O O . GLN B 1 41 ? -5.566 -16.375 2.5 1 96.06 41 GLN B O 1
ATOM 3126 N N . ALA B 1 42 ? -6.562 -18.094 1.509 1 97.38 42 ALA B N 1
ATOM 3127 C CA . ALA B 1 42 ? -6.77 -17.406 0.235 1 97.38 42 ALA B CA 1
ATOM 3128 C C . ALA B 1 42 ? -8.227 -16.969 0.081 1 97.38 42 ALA B C 1
ATOM 3130 O O . ALA B 1 42 ? -8.641 -16.562 -1.002 1 97.38 42 ALA B O 1
ATOM 3131 N N . PHE B 1 43 ? -9 -17.203 1.121 1 97 43 PHE B N 1
ATOM 3132 C CA . PHE B 1 43 ? -10.375 -16.734 1.216 1 97 43 PHE B CA 1
ATOM 3133 C C . PHE B 1 43 ? -11.312 -17.609 0.394 1 97 43 PHE B C 1
ATOM 3135 O O . PHE B 1 43 ? -12.328 -17.141 -0.115 1 97 43 PHE B O 1
ATOM 3142 N N . PHE B 1 44 ? -10.945 -18.859 0.163 1 97.75 44 PHE B N 1
ATOM 3143 C CA . PHE B 1 44 ? -11.805 -19.875 -0.419 1 97.75 44 PHE B CA 1
ATOM 3144 C C . PHE B 1 44 ? -12.195 -20.922 0.626 1 97.75 44 PHE B C 1
ATOM 3146 O O . PHE B 1 44 ? -11.367 -21.75 1.024 1 97.75 44 PHE B O 1
ATOM 3153 N N . SER B 1 45 ? -13.398 -20.938 1 1 97.25 45 SER B N 1
ATOM 3154 C CA . SER B 1 45 ? -13.844 -21.859 2.045 1 97.25 45 SER B CA 1
ATOM 3155 C C . SER B 1 45 ? -14.07 -23.266 1.494 1 97.25 45 SER B C 1
ATOM 3157 O O . SER B 1 45 ? -14.188 -23.453 0.281 1 97.25 45 SER B O 1
ATOM 3159 N N . ASP B 1 46 ? -14.133 -24.234 2.402 1 98.44 46 ASP B N 1
ATOM 3160 C CA . ASP B 1 46 ? -14.469 -25.594 2.002 1 98.44 46 ASP B CA 1
ATOM 3161 C C . ASP B 1 46 ? -15.812 -25.641 1.28 1 98.44 46 ASP B C 1
ATOM 3163 O O . ASP B 1 46 ? -15.977 -26.359 0.296 1 98.44 46 ASP B O 1
ATOM 3167 N N . SER B 1 47 ? -16.75 -24.875 1.754 1 98 47 SER B N 1
ATOM 3168 C CA . SER B 1 47 ? -18.078 -24.797 1.141 1 98 47 SER B CA 1
ATOM 3169 C C . SER B 1 47 ? -17.984 -24.281 -0.293 1 98 47 SER B C 1
ATOM 3171 O O . SER B 1 47 ? -18.719 -24.75 -1.17 1 98 47 SER B O 1
ATOM 3173 N N . ASP B 1 48 ? -17.109 -23.328 -0.554 1 97.62 48 ASP B N 1
ATOM 3174 C CA . ASP B 1 48 ? -16.922 -22.797 -1.904 1 97.62 48 ASP B CA 1
ATOM 3175 C C . ASP B 1 48 ? -16.5 -23.906 -2.869 1 97.62 48 ASP B C 1
ATOM 3177 O O . ASP B 1 48 ? -17.016 -23.984 -3.988 1 97.62 48 ASP B O 1
ATOM 3181 N N . TYR B 1 49 ? -15.609 -24.734 -2.451 1 98.75 49 TYR B N 1
ATOM 3182 C CA . TYR B 1 49 ? -15.125 -25.828 -3.277 1 98.75 49 TYR B CA 1
ATOM 3183 C C . TYR B 1 49 ? -16.234 -26.859 -3.523 1 98.75 49 TYR B C 1
ATOM 3185 O O . TYR B 1 49 ? -16.391 -27.344 -4.648 1 98.75 49 TYR B O 1
ATOM 3193 N N . GLN B 1 50 ? -16.969 -27.203 -2.473 1 98.69 50 GLN B N 1
ATOM 3194 C CA . GLN B 1 50 ? -18.062 -28.156 -2.602 1 98.69 50 GLN B CA 1
ATOM 3195 C C . GLN B 1 50 ? -19.125 -27.641 -3.58 1 98.69 50 GLN B C 1
ATOM 3197 O O . GLN B 1 50 ? -19.609 -28.391 -4.422 1 98.69 50 GLN B O 1
ATOM 3202 N N . GLN B 1 51 ? -19.422 -26.406 -3.477 1 98.25 51 GLN B N 1
ATOM 3203 C CA . GLN B 1 51 ? -20.391 -25.797 -4.371 1 98.25 51 GLN B CA 1
ATOM 3204 C C . GLN B 1 51 ? -19.906 -25.812 -5.816 1 98.25 51 GLN B C 1
ATOM 3206 O O . GLN B 1 51 ? -20.703 -25.906 -6.746 1 98.25 51 GLN B O 1
ATOM 3211 N N . ALA B 1 52 ? -18.641 -25.766 -5.961 1 98.38 52 ALA B N 1
ATOM 3212 C CA . ALA B 1 52 ? -18.047 -25.781 -7.297 1 98.38 52 ALA B CA 1
ATOM 3213 C C . ALA B 1 52 ? -17.969 -27.203 -7.852 1 98.38 52 ALA B C 1
ATOM 3215 O O . ALA B 1 52 ? -17.625 -27.406 -9.016 1 98.38 52 ALA B O 1
ATOM 3216 N N . GLY B 1 53 ? -18.203 -28.188 -6.98 1 98.38 53 GLY B N 1
ATOM 3217 C CA . GLY B 1 53 ? -18.266 -29.547 -7.461 1 98.38 53 GLY B CA 1
ATOM 3218 C C . GLY B 1 53 ? -17.094 -30.406 -7.008 1 98.38 53 GLY B C 1
ATOM 3219 O O . GLY B 1 53 ? -16.953 -31.547 -7.422 1 98.38 53 GLY B O 1
ATOM 3220 N N . ALA B 1 54 ? -16.234 -29.859 -6.152 1 98.62 54 ALA B N 1
ATOM 3221 C CA . ALA B 1 54 ? -15.109 -30.625 -5.641 1 98.62 54 ALA B CA 1
ATOM 3222 C C . ALA B 1 54 ? -15.469 -31.328 -4.336 1 98.62 54 ALA B C 1
ATOM 3224 O O . ALA B 1 54 ? -16.438 -30.953 -3.668 1 98.62 54 ALA B O 1
ATOM 3225 N N . LYS B 1 55 ? -14.742 -32.344 -4.008 1 98.44 55 LYS B N 1
ATOM 3226 C CA . LYS B 1 55 ? -14.82 -33 -2.697 1 98.44 55 LYS B CA 1
ATOM 3227 C C . LYS B 1 55 ? -13.773 -32.406 -1.746 1 98.44 55 LYS B C 1
ATOM 3229 O O . LYS B 1 55 ? -12.656 -32.094 -2.162 1 98.44 55 LYS B O 1
ATOM 3234 N N . VAL B 1 56 ? -14.164 -32.25 -0.537 1 98.69 56 VAL B N 1
ATOM 3235 C CA . VAL B 1 56 ? -13.227 -31.828 0.496 1 98.69 56 VAL B CA 1
ATOM 3236 C C . VAL B 1 56 ? -12.906 -33 1.419 1 98.69 56 VAL B C 1
ATOM 3238 O O . VAL B 1 56 ? -13.812 -33.625 1.975 1 98.69 56 VAL B O 1
ATOM 3241 N N . LEU B 1 57 ? -11.648 -33.281 1.566 1 98.44 57 LEU B N 1
ATOM 3242 C CA . LEU B 1 57 ? -11.227 -34.5 2.295 1 98.44 57 LEU B CA 1
ATOM 3243 C C . LEU B 1 57 ? -10.102 -34.156 3.27 1 98.44 57 LEU B C 1
ATOM 3245 O O . LEU B 1 57 ? -9.336 -33.219 3.043 1 98.44 57 LEU B O 1
ATOM 3249 N N . PRO B 1 58 ? -9.984 -34.938 4.348 1 97.88 58 PRO B N 1
ATOM 3250 C CA . PRO B 1 58 ? -8.758 -34.844 5.141 1 97.88 58 PRO B CA 1
ATOM 3251 C C . PRO B 1 58 ? -7.516 -35.281 4.367 1 97.88 58 PRO B C 1
ATOM 3253 O O . PRO B 1 58 ? -7.625 -36.031 3.389 1 97.88 58 PRO B O 1
ATOM 3256 N N . LYS B 1 59 ? -6.41 -34.906 4.801 1 96.44 59 LYS B N 1
ATOM 3257 C CA . LYS B 1 59 ? -5.148 -35.125 4.102 1 96.44 59 LYS B CA 1
ATOM 3258 C C . LYS B 1 59 ? -4.938 -36.594 3.807 1 96.44 59 LYS B C 1
ATOM 3260 O O . LYS B 1 59 ? -4.613 -36.969 2.678 1 96.44 59 LYS B O 1
ATOM 3265 N N . SER B 1 60 ? -5.164 -37.438 4.758 1 94.81 60 SER B N 1
ATOM 3266 C CA . SER B 1 60 ? -4.898 -38.875 4.629 1 94.81 60 SER B CA 1
ATOM 3267 C C . SER B 1 60 ? -5.75 -39.5 3.529 1 94.81 60 SER B C 1
ATOM 3269 O O . SER B 1 60 ? -5.254 -40.281 2.717 1 94.81 60 SER B O 1
ATOM 3271 N N . GLU B 1 61 ? -6.98 -39.188 3.467 1 96.69 61 GLU B N 1
ATOM 3272 C CA . GLU B 1 61 ? -7.887 -39.688 2.449 1 96.69 61 GLU B CA 1
ATOM 3273 C C . GLU B 1 61 ? -7.555 -39.125 1.071 1 96.69 61 GLU B C 1
ATOM 3275 O O . GLU B 1 61 ? -7.645 -39.844 0.067 1 96.69 61 GLU B O 1
ATOM 3280 N N . LEU B 1 62 ? -7.164 -37.875 1.068 1 96.94 62 LEU B N 1
ATOM 3281 C CA . LEU B 1 62 ? -6.828 -37.219 -0.191 1 96.94 62 LEU B CA 1
ATOM 3282 C C . LEU B 1 62 ? -5.625 -37.875 -0.847 1 96.94 62 LEU B C 1
ATOM 3284 O O . LEU B 1 62 ? -5.625 -38.125 -2.057 1 96.94 62 LEU B O 1
ATOM 3288 N N . LEU B 1 63 ? -4.637 -38.188 -0.05 1 95.06 63 LEU B N 1
ATOM 3289 C CA . LEU B 1 63 ? -3.432 -38.844 -0.557 1 95.06 63 LEU B CA 1
ATOM 3290 C C . LEU B 1 63 ? -3.762 -40.188 -1.196 1 95.06 63 LEU B C 1
ATOM 3292 O O . LEU B 1 63 ? -3.195 -40.531 -2.232 1 95.06 63 LEU B O 1
ATOM 3296 N N . GLY B 1 64 ? -4.66 -40.875 -0.582 1 91.81 64 GLY B N 1
ATOM 3297 C CA . GLY B 1 64 ? -5.043 -42.188 -1.083 1 91.81 64 GLY B CA 1
ATOM 3298 C C . GLY B 1 64 ? -5.961 -42.125 -2.289 1 91.81 64 GLY B C 1
ATOM 3299 O O . GLY B 1 64 ? -5.867 -42.969 -3.195 1 91.81 64 GLY B O 1
ATOM 3300 N N . ASP B 1 65 ? -6.734 -41.156 -2.389 1 91.25 65 ASP B N 1
ATOM 3301 C CA . ASP B 1 65 ? -7.816 -41.062 -3.365 1 91.25 65 ASP B CA 1
ATOM 3302 C C . ASP B 1 65 ? -7.328 -40.438 -4.668 1 91.25 65 ASP B C 1
ATOM 3304 O O . ASP B 1 65 ? -7.934 -40.625 -5.723 1 91.25 65 ASP B O 1
ATOM 3308 N N . SER B 1 66 ? -6.219 -39.781 -4.668 1 96 66 SER B N 1
ATOM 3309 C CA . SER B 1 66 ? -5.809 -38.938 -5.801 1 96 66 SER B CA 1
ATOM 3310 C C . SER B 1 66 ? -4.82 -39.688 -6.695 1 96 66 SER B C 1
ATOM 3312 O O . SER B 1 66 ? -3.988 -40.469 -6.207 1 96 66 SER B O 1
ATOM 3314 N N . ASP B 1 67 ? -4.938 -39.469 -7.984 1 96.19 67 ASP B N 1
ATOM 3315 C CA . ASP B 1 67 ? -3.965 -39.969 -8.961 1 96.19 67 ASP B CA 1
ATOM 3316 C C . ASP B 1 67 ? -2.898 -38.906 -9.227 1 96.19 67 ASP B C 1
ATOM 3318 O O . ASP B 1 67 ? -1.744 -39.219 -9.508 1 96.19 67 ASP B O 1
ATOM 3322 N N . ILE B 1 68 ? -3.318 -37.719 -9.203 1 97.38 68 ILE B N 1
ATOM 3323 C CA . ILE B 1 68 ? -2.465 -36.531 -9.391 1 97.38 68 ILE B CA 1
ATOM 3324 C C . ILE B 1 68 ? -2.557 -35.625 -8.164 1 97.38 68 ILE B C 1
ATOM 3326 O O . ILE B 1 68 ? -3.654 -35.281 -7.734 1 97.38 68 ILE B O 1
ATOM 3330 N N . LEU B 1 69 ? -1.43 -35.312 -7.578 1 97.69 69 LEU B N 1
ATOM 3331 C CA . LEU B 1 69 ? -1.377 -34.344 -6.484 1 97.69 69 LEU B CA 1
ATOM 3332 C C . LEU B 1 69 ? -0.786 -33.031 -6.961 1 97.69 69 LEU B C 1
ATOM 3334 O O . LEU B 1 69 ? 0.177 -33.031 -7.73 1 97.69 69 LEU B O 1
ATOM 3338 N N . VAL B 1 70 ? -1.434 -31.906 -6.527 1 98.19 70 VAL B N 1
ATOM 3339 C CA . VAL B 1 70 ? -0.934 -30.594 -6.922 1 98.19 70 VAL B CA 1
ATOM 3340 C C . VAL B 1 70 ? -0.729 -29.734 -5.68 1 98.19 70 VAL B C 1
ATOM 3342 O O . VAL B 1 70 ? -1.496 -29.828 -4.719 1 98.19 70 VAL B O 1
ATOM 3345 N N . SER B 1 71 ? 0.297 -28.969 -5.598 1 97.81 71 SER B N 1
ATOM 3346 C CA . SER B 1 71 ? 0.631 -27.969 -4.602 1 97.81 71 SER B CA 1
ATOM 3347 C C . SER B 1 71 ? 1.463 -26.844 -5.215 1 97.81 71 SER B C 1
ATOM 3349 O O . SER B 1 71 ? 1.791 -26.875 -6.402 1 97.81 71 SER B O 1
ATOM 3351 N N . ILE B 1 72 ? 1.673 -25.781 -4.488 1 97.81 72 ILE B N 1
ATOM 3352 C CA . ILE B 1 72 ? 2.613 -24.75 -4.906 1 97.81 72 ILE B CA 1
ATOM 3353 C C . ILE B 1 72 ? 4.027 -25.141 -4.48 1 97.81 72 ILE B C 1
ATOM 3355 O O . ILE B 1 72 ? 4.906 -25.328 -5.324 1 97.81 72 ILE B O 1
ATOM 3359 N N . HIS B 1 73 ? 4.156 -25.359 -3.225 1 95 73 HIS B N 1
ATOM 3360 C CA . HIS B 1 73 ? 5.441 -25.766 -2.67 1 95 73 HIS B CA 1
ATOM 3361 C C . HIS B 1 73 ? 5.48 -27.281 -2.408 1 95 73 HIS B C 1
ATOM 3363 O O . HIS B 1 73 ? 4.434 -27.922 -2.311 1 95 73 HIS B O 1
ATOM 3369 N N . GLN B 1 74 ? 6.664 -27.75 -2.309 1 92.06 74 GLN B N 1
ATOM 3370 C CA . GLN B 1 74 ? 6.82 -29.156 -1.904 1 92.06 74 GLN B CA 1
ATOM 3371 C C . GLN B 1 74 ? 6.254 -29.391 -0.508 1 92.06 74 GLN B C 1
ATOM 3373 O O . GLN B 1 74 ? 6.445 -28.562 0.392 1 92.06 74 GLN B O 1
ATOM 3378 N N . THR B 1 75 ? 5.562 -30.422 -0.345 1 90.5 75 THR B N 1
ATOM 3379 C CA . THR B 1 75 ? 5.012 -30.781 0.957 1 90.5 75 THR B CA 1
ATOM 3380 C C . THR B 1 75 ? 6.117 -31.234 1.902 1 90.5 75 THR B C 1
ATOM 3382 O O . THR B 1 75 ? 7.266 -31.406 1.489 1 90.5 75 THR B O 1
ATOM 3385 N N . ASP B 1 76 ? 5.777 -31.406 3.119 1 86.69 76 ASP B N 1
ATOM 3386 C CA . ASP B 1 76 ? 6.742 -31.859 4.117 1 86.69 76 ASP B CA 1
ATOM 3387 C C . ASP B 1 76 ? 7.164 -33.312 3.842 1 86.69 76 ASP B C 1
ATOM 3389 O O . ASP B 1 76 ? 6.465 -34.031 3.141 1 86.69 76 ASP B O 1
ATOM 3393 N N . ALA B 1 77 ? 8.234 -33.719 4.43 1 83.25 77 ALA B N 1
ATOM 3394 C CA . ALA B 1 77 ? 8.852 -35.031 4.172 1 83.25 77 ALA B CA 1
ATOM 3395 C C . ALA B 1 77 ? 7.902 -36.156 4.543 1 83.25 77 ALA B C 1
ATOM 3397 O O . ALA B 1 77 ? 7.836 -37.188 3.838 1 83.25 77 ALA B O 1
ATOM 3398 N N . ASP B 1 78 ? 7.176 -35.969 5.625 1 87.5 78 ASP B N 1
ATOM 3399 C CA . ASP B 1 78 ? 6.25 -37 6.07 1 87.5 78 ASP B CA 1
ATOM 3400 C C . ASP B 1 78 ? 5.137 -37.219 5.047 1 87.5 78 ASP B C 1
ATOM 3402 O O . ASP B 1 78 ? 4.82 -38.375 4.703 1 87.5 78 ASP B O 1
ATOM 3406 N N . THR B 1 79 ? 4.613 -36.219 4.559 1 89 79 THR B N 1
ATOM 3407 C CA . THR B 1 79 ? 3.561 -36.281 3.553 1 89 79 THR B CA 1
ATOM 3408 C C . THR B 1 79 ? 4.105 -36.844 2.24 1 89 79 THR B C 1
ATOM 3410 O O . THR B 1 79 ? 3.479 -37.688 1.611 1 89 79 THR B O 1
ATOM 3413 N N . PHE B 1 80 ? 5.211 -36.375 1.92 1 86.44 80 PHE B N 1
ATOM 3414 C CA . PHE B 1 80 ? 5.828 -36.781 0.664 1 86.44 80 PHE B CA 1
ATOM 3415 C C . PHE B 1 80 ? 6.066 -38.281 0.638 1 86.44 80 PHE B C 1
ATOM 3417 O O . PHE B 1 80 ? 5.82 -38.938 -0.377 1 86.44 80 PHE B O 1
ATOM 3424 N N . SER B 1 81 ? 6.48 -38.844 1.733 1 85.5 81 SER B N 1
ATOM 3425 C CA . SER B 1 81 ? 6.805 -40.281 1.829 1 85.5 81 SER B CA 1
ATOM 3426 C C . SER B 1 81 ? 5.547 -41.125 1.741 1 85.5 81 SER B C 1
ATOM 3428 O O . SER B 1 81 ? 5.629 -42.344 1.495 1 85.5 81 SER B O 1
ATOM 3430 N N . LYS B 1 82 ? 4.414 -40.5 1.918 1 89.31 82 LYS B N 1
ATOM 3431 C CA . LYS B 1 82 ? 3.15 -41.219 1.913 1 89.31 82 LYS B CA 1
ATOM 3432 C C . LYS B 1 82 ? 2.518 -41.219 0.524 1 89.31 82 LYS B C 1
ATOM 3434 O O . LYS B 1 82 ? 1.5 -41.875 0.298 1 89.31 82 LYS B O 1
ATOM 3439 N N . ILE B 1 83 ? 3.137 -40.469 -0.362 1 89.31 83 ILE B N 1
ATOM 3440 C CA . ILE B 1 83 ? 2.625 -40.469 -1.728 1 89.31 83 ILE B CA 1
ATOM 3441 C C . ILE B 1 83 ? 3.053 -41.75 -2.455 1 89.31 83 ILE B C 1
ATOM 3443 O O . ILE B 1 83 ? 4.242 -42.062 -2.498 1 89.31 83 ILE B O 1
ATOM 3447 N N . ALA B 1 84 ? 2.104 -42.469 -3.035 1 87.94 84 ALA B N 1
ATOM 3448 C CA . ALA B 1 84 ? 2.389 -43.75 -3.715 1 87.94 84 ALA B CA 1
ATOM 3449 C C . ALA B 1 84 ? 3.232 -43.5 -4.965 1 87.94 84 ALA B C 1
ATOM 3451 O O . ALA B 1 84 ? 3.111 -42.469 -5.621 1 87.94 84 ALA B O 1
ATOM 3452 N N . LYS B 1 85 ? 3.992 -44.5 -5.422 1 87.94 85 LYS B N 1
ATOM 3453 C CA . LYS B 1 85 ? 4.918 -44.406 -6.547 1 87.94 85 LYS B CA 1
ATOM 3454 C C . LYS B 1 85 ? 4.164 -44.281 -7.867 1 87.94 85 LYS B C 1
ATOM 3456 O O . LYS B 1 85 ? 4.727 -43.781 -8.859 1 87.94 85 LYS B O 1
ATOM 3461 N N . SER B 1 86 ? 2.947 -44.656 -7.859 1 88.75 86 SER B N 1
ATOM 3462 C CA . SER B 1 86 ? 2.166 -44.625 -9.094 1 88.75 86 SER B CA 1
ATOM 3463 C C . SER B 1 86 ? 1.576 -43.25 -9.367 1 88.75 86 SER B C 1
ATOM 3465 O O . SER B 1 86 ? 1.052 -43 -10.453 1 88.75 86 SER B O 1
ATOM 3467 N N . LYS B 1 87 ? 1.706 -42.344 -8.414 1 92.44 87 LYS B N 1
ATOM 3468 C CA . LYS B 1 87 ? 1.012 -41.062 -8.508 1 92.44 87 LYS B CA 1
ATOM 3469 C C . LYS B 1 87 ? 1.892 -40 -9.172 1 92.44 87 LYS B C 1
ATOM 3471 O O . LYS B 1 87 ? 3.104 -40.188 -9.297 1 92.44 87 LYS B O 1
ATOM 3476 N N . LEU B 1 88 ? 1.23 -38.969 -9.68 1 95.44 88 LEU B N 1
ATOM 3477 C CA . LEU B 1 88 ? 1.879 -37.781 -10.211 1 95.44 88 LEU B CA 1
ATOM 3478 C C . LEU B 1 88 ? 1.844 -36.625 -9.203 1 95.44 88 LEU B C 1
ATOM 3480 O O . LEU B 1 88 ? 0.822 -36.406 -8.555 1 95.44 88 LEU B O 1
ATOM 3484 N N . TYR B 1 89 ? 2.979 -36 -9.047 1 96.25 89 TYR B N 1
ATOM 3485 C CA . TYR B 1 89 ? 3.062 -34.844 -8.156 1 96.25 89 TYR B CA 1
ATOM 3486 C C . TYR B 1 89 ? 3.521 -33.594 -8.922 1 96.25 89 TYR B C 1
ATOM 3488 O O . TYR B 1 89 ? 4.605 -33.594 -9.508 1 96.25 89 TYR B O 1
ATOM 3496 N N . ILE B 1 90 ? 2.637 -32.562 -8.969 1 97.31 90 ILE B N 1
ATOM 3497 C CA . ILE B 1 90 ? 2.891 -31.328 -9.719 1 97.31 90 ILE B CA 1
ATOM 3498 C C . ILE B 1 90 ? 2.982 -30.141 -8.766 1 97.31 90 ILE B C 1
ATOM 3500 O O . ILE B 1 90 ? 2.125 -29.969 -7.895 1 97.31 90 ILE B O 1
ATOM 3504 N N . GLY B 1 91 ? 3.971 -29.266 -8.883 1 96.94 91 GLY B N 1
ATOM 3505 C CA . GLY B 1 91 ? 4.145 -28.047 -8.109 1 96.94 91 GLY B CA 1
ATOM 3506 C C . GLY B 1 91 ? 5.262 -27.156 -8.633 1 96.94 91 GLY B C 1
ATOM 3507 O O . GLY B 1 91 ? 5.641 -27.25 -9.805 1 96.94 91 GLY B O 1
ATOM 3508 N N . THR B 1 92 ? 5.648 -26.203 -7.895 1 95.81 92 THR B N 1
ATOM 3509 C CA . THR B 1 92 ? 6.801 -25.359 -8.164 1 95.81 92 THR B CA 1
ATOM 3510 C C . THR B 1 92 ? 7.922 -25.625 -7.164 1 95.81 92 THR B C 1
ATOM 3512 O O . THR B 1 92 ? 7.938 -25.047 -6.074 1 95.81 92 THR B O 1
ATOM 3515 N N . PHE B 1 93 ? 8.938 -26.406 -7.559 1 92.5 93 PHE B N 1
ATOM 3516 C CA . PHE B 1 93 ? 9.797 -27.062 -6.574 1 92.5 93 PHE B CA 1
ATOM 3517 C C . PHE B 1 93 ? 11.227 -26.562 -6.68 1 92.5 93 PHE B C 1
ATOM 3519 O O . PHE B 1 93 ? 12.094 -26.953 -5.895 1 92.5 93 PHE B O 1
ATOM 3526 N N . SER B 1 94 ? 11.555 -25.719 -7.602 1 88.5 94 SER B N 1
ATOM 3527 C CA . SER B 1 94 ? 12.883 -25.156 -7.797 1 88.5 94 SER B CA 1
ATOM 3528 C C . SER B 1 94 ? 13.953 -26.234 -7.809 1 88.5 94 SER B C 1
ATOM 3530 O O . SER B 1 94 ? 14.938 -26.156 -7.066 1 88.5 94 SER B O 1
ATOM 3532 N N . PRO B 1 95 ? 13.875 -27.188 -8.68 1 89.5 95 PRO B N 1
ATOM 3533 C CA . PRO B 1 95 ? 14.766 -28.344 -8.641 1 89.5 95 PRO B CA 1
ATOM 3534 C C . PRO B 1 95 ? 16.219 -27.969 -8.898 1 89.5 95 PRO B C 1
ATOM 3536 O O . PRO B 1 95 ? 17.141 -28.656 -8.422 1 89.5 95 PRO B O 1
ATOM 3539 N N . LEU B 1 96 ? 16.484 -26.938 -9.602 1 84.5 96 LEU B N 1
ATOM 3540 C CA . LEU B 1 96 ? 17.844 -26.547 -9.922 1 84.5 96 LEU B CA 1
ATOM 3541 C C . LEU B 1 96 ? 18.562 -25.969 -8.695 1 84.5 96 LEU B C 1
ATOM 3543 O O . LEU B 1 96 ? 19.781 -26.031 -8.602 1 84.5 96 LEU B O 1
ATOM 3547 N N . ALA B 1 97 ? 17.812 -25.516 -7.793 1 81.44 97 ALA B N 1
ATOM 3548 C CA . ALA B 1 97 ? 18.375 -24.922 -6.586 1 81.44 97 ALA B CA 1
ATOM 3549 C C . ALA B 1 97 ? 18.703 -25.984 -5.547 1 81.44 97 ALA B C 1
ATOM 3551 O O . ALA B 1 97 ? 19.516 -25.766 -4.645 1 81.44 97 ALA B O 1
ATOM 3552 N N . GLN B 1 98 ? 18.062 -27.109 -5.684 1 84.38 98 GLN B N 1
ATOM 3553 C CA . GLN B 1 98 ? 18.266 -28.172 -4.699 1 84.38 98 GLN B CA 1
ATOM 3554 C C . GLN B 1 98 ? 18.406 -29.531 -5.371 1 84.38 98 GLN B C 1
ATOM 3556 O O . GLN B 1 98 ? 17.656 -30.469 -5.07 1 84.38 98 GLN B O 1
ATOM 3561 N N . PRO B 1 99 ? 19.422 -29.656 -6.102 1 85.12 99 PRO B N 1
ATOM 3562 C CA . PRO B 1 99 ? 19.531 -30.891 -6.887 1 85.12 99 PRO B CA 1
ATOM 3563 C C . PRO B 1 99 ? 19.641 -32.156 -6.016 1 85.12 99 PRO B C 1
ATOM 3565 O O . PRO B 1 99 ? 19.047 -33.188 -6.344 1 85.12 99 PRO B O 1
ATOM 3568 N N . THR B 1 100 ? 20.297 -32.125 -4.918 1 86.62 100 THR B N 1
ATOM 3569 C CA . THR B 1 100 ? 20.469 -33.312 -4.059 1 86.62 100 THR B CA 1
ATOM 3570 C C . THR B 1 100 ? 19.156 -33.719 -3.424 1 86.62 100 THR B C 1
ATOM 3572 O O . THR B 1 100 ? 18.859 -34.906 -3.312 1 86.62 100 THR B O 1
ATOM 3575 N N . LYS B 1 101 ? 18.391 -32.719 -3.1 1 85.44 101 LYS B N 1
ATOM 3576 C CA . LYS B 1 101 ? 17.078 -33 -2.516 1 85.44 101 LYS B CA 1
ATOM 3577 C C . LYS B 1 101 ? 16.172 -33.719 -3.506 1 85.44 101 LYS B C 1
ATOM 3579 O O . LYS B 1 101 ? 15.461 -34.656 -3.133 1 85.44 101 LYS B O 1
ATOM 3584 N N . PHE B 1 102 ? 16.328 -33.375 -4.664 1 86.38 102 PHE B N 1
ATOM 3585 C CA . PHE B 1 102 ? 15.453 -33.938 -5.664 1 86.38 102 PHE B CA 1
ATOM 3586 C C . PHE B 1 102 ? 15.922 -35.344 -6.051 1 86.38 102 PHE B C 1
ATOM 3588 O O . PHE B 1 102 ? 15.109 -36.188 -6.426 1 86.38 102 PHE B O 1
ATOM 3595 N N . LYS B 1 103 ? 17.156 -35.531 -5.957 1 86.06 103 LYS B N 1
ATOM 3596 C CA . LYS B 1 103 ? 17.656 -36.906 -6.133 1 86.06 103 LYS B CA 1
ATOM 3597 C C . LYS B 1 103 ? 17.047 -37.844 -5.086 1 86.06 103 LYS B C 1
ATOM 3599 O O . LYS B 1 103 ? 16.641 -38.969 -5.406 1 86.06 103 LYS B O 1
ATOM 3604 N N . GLU B 1 104 ? 17.016 -37.344 -3.955 1 83.62 104 GLU B N 1
ATOM 3605 C CA . GLU B 1 104 ? 16.422 -38.125 -2.877 1 83.62 104 GLU B CA 1
ATOM 3606 C C . GLU B 1 104 ? 14.93 -38.344 -3.109 1 83.62 104 GLU B C 1
ATOM 3608 O O . GLU B 1 104 ? 14.406 -39.438 -2.871 1 83.62 104 GLU B O 1
ATOM 3613 N N . MET B 1 105 ? 14.281 -37.375 -3.588 1 83.62 105 MET B N 1
ATOM 3614 C CA . MET B 1 105 ? 12.852 -37.438 -3.844 1 83.62 105 MET B CA 1
ATOM 3615 C C . MET B 1 105 ? 12.539 -38.406 -4.965 1 83.62 105 MET B C 1
ATOM 3617 O O . MET B 1 105 ? 11.516 -39.094 -4.938 1 83.62 105 MET B O 1
ATOM 3621 N N . ALA B 1 106 ? 13.43 -38.469 -5.91 1 86.5 106 ALA B N 1
ATOM 3622 C CA . ALA B 1 106 ? 13.258 -39.406 -7.027 1 86.5 106 ALA B CA 1
ATOM 3623 C C . ALA B 1 106 ? 13.18 -40.844 -6.543 1 86.5 106 ALA B C 1
ATOM 3625 O O . ALA B 1 106 ? 12.516 -41.688 -7.16 1 86.5 106 ALA B O 1
ATOM 3626 N N . ASN B 1 107 ? 13.734 -41.062 -5.43 1 85 107 ASN B N 1
ATOM 3627 C CA . ASN B 1 107 ? 13.797 -42.406 -4.895 1 85 107 ASN B CA 1
ATOM 3628 C C . ASN B 1 107 ? 12.414 -42.906 -4.477 1 85 107 ASN B C 1
ATOM 3630 O O . ASN B 1 107 ? 12.203 -44.125 -4.336 1 85 107 ASN B O 1
ATOM 3634 N N . PHE B 1 108 ? 11.547 -42.031 -4.297 1 84.56 108 PHE B N 1
ATOM 3635 C CA . PHE B 1 108 ? 10.203 -42.406 -3.883 1 84.56 108 PHE B CA 1
ATOM 3636 C C . PHE B 1 108 ? 9.414 -42.969 -5.062 1 84.56 108 PHE B C 1
ATOM 3638 O O . PHE B 1 108 ? 8.344 -43.562 -4.879 1 84.56 108 PHE B O 1
ATOM 3645 N N . GLY B 1 109 ? 9.906 -42.781 -6.305 1 85.56 109 GLY B N 1
ATOM 3646 C CA . GLY B 1 109 ? 9.414 -43.5 -7.469 1 85.56 109 GLY B CA 1
ATOM 3647 C C . GLY B 1 109 ? 8.312 -42.781 -8.203 1 85.56 109 GLY B C 1
ATOM 3648 O O . GLY B 1 109 ? 7.961 -43.156 -9.328 1 85.56 109 GLY B O 1
ATOM 3649 N N . MET B 1 110 ? 7.723 -41.75 -7.598 1 88.94 110 MET B N 1
ATOM 3650 C CA . MET B 1 110 ? 6.605 -41.062 -8.227 1 88.94 110 MET B CA 1
ATOM 3651 C C . MET B 1 110 ? 7.086 -40.188 -9.383 1 88.94 110 MET B C 1
ATOM 3653 O O . MET B 1 110 ? 8.281 -39.969 -9.531 1 88.94 110 MET B O 1
ATOM 3657 N N . LYS B 1 111 ? 6.148 -39.844 -10.289 1 93.06 111 LYS B N 1
ATOM 3658 C CA . LYS B 1 111 ? 6.426 -38.844 -11.305 1 93.06 111 LYS B CA 1
ATOM 3659 C C . LYS B 1 111 ? 6.297 -37.438 -10.734 1 93.06 111 LYS B C 1
ATOM 3661 O O . LYS B 1 111 ? 5.258 -37.094 -10.172 1 93.06 111 LYS B O 1
ATOM 3666 N N . VAL B 1 112 ? 7.367 -36.688 -10.852 1 94.44 112 VAL B N 1
ATOM 3667 C CA . VAL B 1 112 ? 7.367 -35.344 -10.297 1 94.44 112 VAL B CA 1
ATOM 3668 C C . VAL B 1 112 ? 7.508 -34.344 -11.43 1 94.44 112 VAL B C 1
ATOM 3670 O O . VAL B 1 112 ? 8.445 -34.406 -12.227 1 94.44 112 VAL B O 1
ATOM 3673 N N . PHE B 1 113 ? 6.535 -33.438 -11.539 1 96.19 113 PHE B N 1
ATOM 3674 C CA . PHE B 1 113 ? 6.578 -32.344 -12.5 1 96.19 113 PHE B CA 1
ATOM 3675 C C . PHE B 1 113 ? 6.762 -31.016 -11.781 1 96.19 113 PHE B C 1
ATOM 3677 O O . PHE B 1 113 ? 6.047 -30.719 -10.828 1 96.19 113 PHE B O 1
ATOM 3684 N N . SER B 1 114 ? 7.699 -30.234 -12.219 1 96.5 114 SER B N 1
ATOM 3685 C CA . SER B 1 114 ? 7.918 -28.906 -11.641 1 96.5 114 SER B CA 1
ATOM 3686 C C . SER B 1 114 ? 7.539 -27.812 -12.625 1 96.5 114 SER B C 1
ATOM 3688 O O . SER B 1 114 ? 8.141 -27.688 -13.695 1 96.5 114 SER B O 1
ATOM 3690 N N . MET B 1 115 ? 6.656 -26.938 -12.18 1 96.62 115 MET B N 1
ATOM 3691 C CA . MET B 1 115 ? 6.062 -25.938 -13.055 1 96.62 115 MET B CA 1
ATOM 3692 C C . MET B 1 115 ? 7.055 -24.812 -13.344 1 96.62 115 MET B C 1
ATOM 3694 O O . MET B 1 115 ? 6.898 -24.078 -14.32 1 96.62 115 MET B O 1
ATOM 3698 N N . ASP B 1 116 ? 8.102 -24.594 -12.539 1 93.75 116 ASP B N 1
ATOM 3699 C CA . ASP B 1 116 ? 9.094 -23.547 -12.766 1 93.75 116 ASP B CA 1
ATOM 3700 C C . ASP B 1 116 ? 10.102 -23.969 -13.836 1 93.75 116 ASP B C 1
ATOM 3702 O O . ASP B 1 116 ? 11.039 -23.234 -14.133 1 93.75 116 ASP B O 1
ATOM 3706 N N . MET B 1 117 ? 9.859 -25.156 -14.477 1 93.56 117 MET B N 1
ATOM 3707 C CA . MET B 1 117 ? 10.719 -25.641 -15.547 1 93.56 117 MET B CA 1
ATOM 3708 C C . MET B 1 117 ? 10.031 -25.5 -16.906 1 93.56 117 MET B C 1
ATOM 3710 O O . MET B 1 117 ? 10.547 -25.969 -17.922 1 93.56 117 MET B O 1
ATOM 3714 N N . ILE B 1 118 ? 8.867 -24.922 -16.859 1 94.56 118 ILE B N 1
ATOM 3715 C CA . ILE B 1 118 ? 8.156 -24.688 -18.125 1 94.56 118 ILE B CA 1
ATOM 3716 C C . ILE B 1 118 ? 9.078 -23.953 -19.094 1 94.56 118 ILE B C 1
ATOM 3718 O O . ILE B 1 118 ? 9.688 -22.938 -18.75 1 94.56 118 ILE B O 1
ATOM 3722 N N . PRO B 1 119 ? 9.258 -24.516 -20.312 1 92.12 119 PRO B N 1
ATOM 3723 C CA . PRO B 1 119 ? 10.125 -23.828 -21.281 1 92.12 119 PRO B CA 1
ATOM 3724 C C . PRO B 1 119 ? 9.547 -22.5 -21.75 1 92.12 119 PRO B C 1
ATOM 3726 O O . PRO B 1 119 ? 8.328 -22.312 -21.75 1 92.12 119 PRO B O 1
ATOM 3729 N N . ARG B 1 120 ? 10.391 -21.641 -22.188 1 87.56 120 ARG B N 1
ATOM 3730 C CA . ARG B 1 120 ? 9.977 -20.297 -22.625 1 87.56 120 ARG B CA 1
ATOM 3731 C C . ARG B 1 120 ? 9.656 -20.281 -24.109 1 87.56 120 ARG B C 1
ATOM 3733 O O . ARG B 1 120 ? 10.406 -19.734 -24.922 1 87.56 120 ARG B O 1
ATOM 3740 N N . ILE B 1 121 ? 8.523 -20.859 -24.438 1 91.19 121 ILE B N 1
ATOM 3741 C CA . ILE B 1 121 ? 8 -20.906 -25.797 1 91.19 121 ILE B CA 1
ATOM 3742 C C . ILE B 1 121 ? 6.562 -20.391 -25.812 1 91.19 121 ILE B C 1
ATOM 3744 O O . ILE B 1 121 ? 5.883 -20.406 -24.781 1 91.19 121 ILE B O 1
ATOM 3748 N N . THR B 1 122 ? 6.09 -19.969 -26.891 1 90.06 122 THR B N 1
ATOM 3749 C CA . THR B 1 122 ? 4.812 -19.281 -27.047 1 90.06 122 THR B CA 1
ATOM 3750 C C . THR B 1 122 ? 3.664 -20.172 -26.562 1 90.06 122 THR B C 1
ATOM 3752 O O . THR B 1 122 ? 2.795 -19.719 -25.812 1 90.06 122 THR B O 1
ATOM 3755 N N . ARG B 1 123 ? 3.73 -21.422 -26.891 1 92.44 123 ARG B N 1
ATOM 3756 C CA . ARG B 1 123 ? 2.617 -22.312 -26.578 1 92.44 123 ARG B CA 1
ATOM 3757 C C . ARG B 1 123 ? 2.551 -22.594 -25.078 1 92.44 123 ARG B C 1
ATOM 3759 O O . ARG B 1 123 ? 1.54 -23.094 -24.578 1 92.44 123 ARG B O 1
ATOM 3766 N N . ALA B 1 124 ? 3.674 -22.297 -24.328 1 94.12 124 ALA B N 1
ATOM 3767 C CA . ALA B 1 124 ? 3.738 -22.609 -22.906 1 94.12 124 ALA B CA 1
ATOM 3768 C C . ALA B 1 124 ? 3.404 -21.391 -22.062 1 94.12 124 ALA B C 1
ATOM 3770 O O . ALA B 1 124 ? 3.357 -21.484 -20.828 1 94.12 124 ALA B O 1
ATOM 3771 N N . GLN B 1 125 ? 3.062 -20.281 -22.641 1 91.75 125 GLN B N 1
ATOM 3772 C CA . GLN B 1 125 ? 2.916 -19.016 -21.922 1 91.75 125 GLN B CA 1
ATOM 3773 C C . GLN B 1 125 ? 1.784 -19.078 -20.906 1 91.75 125 GLN B C 1
ATOM 3775 O O . GLN B 1 125 ? 1.906 -18.547 -19.797 1 91.75 125 GLN B O 1
ATOM 3780 N N . SER B 1 126 ? 0.709 -19.75 -21.25 1 93.69 126 SER B N 1
ATOM 3781 C CA . SER B 1 126 ? -0.465 -19.797 -20.375 1 93.69 126 SER B CA 1
ATOM 3782 C C . SER B 1 126 ? -0.208 -20.656 -19.156 1 93.69 126 SER B C 1
ATOM 3784 O O . SER B 1 126 ? -0.975 -20.625 -18.188 1 93.69 126 SER B O 1
ATOM 3786 N N . MET B 1 127 ? 0.905 -21.422 -19.141 1 95.06 127 MET B N 1
ATOM 3787 C CA . MET B 1 127 ? 1.212 -22.328 -18.031 1 95.06 127 MET B CA 1
ATOM 3788 C C . MET B 1 127 ? 2.4 -21.812 -17.234 1 95.06 127 MET B C 1
ATOM 3790 O O . MET B 1 127 ? 2.846 -22.469 -16.281 1 95.06 127 MET B O 1
ATOM 3794 N N . ASP B 1 128 ? 2.906 -20.672 -17.609 1 94.44 128 ASP B N 1
ATOM 3795 C CA . ASP B 1 128 ? 4.133 -20.141 -17.016 1 94.44 128 ASP B CA 1
ATOM 3796 C C . ASP B 1 128 ? 3.863 -19.562 -15.625 1 94.44 128 ASP B C 1
ATOM 3798 O O . ASP B 1 128 ? 3.523 -18.391 -15.492 1 94.44 128 ASP B O 1
ATOM 3802 N N . VAL B 1 129 ? 4.148 -20.312 -14.57 1 95.56 129 VAL B N 1
ATOM 3803 C CA . VAL B 1 129 ? 3.857 -19.922 -13.195 1 95.56 129 VAL B CA 1
ATOM 3804 C C . VAL B 1 129 ? 4.824 -18.828 -12.75 1 95.56 129 VAL B C 1
ATOM 3806 O O . VAL B 1 129 ? 4.484 -17.984 -11.914 1 95.56 129 VAL B O 1
ATOM 3809 N N . LEU B 1 130 ? 6.016 -18.844 -13.344 1 93.38 130 LEU B N 1
ATOM 3810 C CA . LEU B 1 130 ? 6.988 -17.828 -12.961 1 93.38 130 LEU B CA 1
ATOM 3811 C C . LEU B 1 130 ? 6.523 -16.438 -13.383 1 93.38 130 LEU B C 1
ATOM 3813 O O . LEU B 1 130 ? 6.566 -15.492 -12.594 1 93.38 130 LEU B O 1
ATOM 3817 N N . SER B 1 131 ? 5.98 -16.328 -14.539 1 93.62 131 SER B N 1
ATOM 3818 C CA . SER B 1 131 ? 5.488 -15.055 -15.047 1 93.62 131 SER B CA 1
ATOM 3819 C C . SER B 1 131 ? 4.258 -14.586 -14.273 1 93.62 131 SER B C 1
ATOM 3821 O O . SER B 1 131 ? 4.172 -13.422 -13.875 1 93.62 131 SER B O 1
ATOM 3823 N N . SER B 1 132 ? 3.309 -15.492 -14.07 1 95.12 132 SER B N 1
ATOM 3824 C CA . SER B 1 132 ? 2.08 -15.117 -13.383 1 95.12 132 SER B CA 1
ATOM 3825 C C . SER B 1 132 ? 2.371 -14.633 -11.961 1 95.12 132 SER B C 1
ATOM 3827 O O . SER B 1 132 ? 1.899 -13.57 -11.555 1 95.12 132 SER B O 1
ATOM 3829 N N . GLN B 1 133 ? 3.23 -15.32 -11.258 1 96 133 GLN B N 1
ATOM 3830 C CA . GLN B 1 133 ? 3.533 -14.961 -9.875 1 96 133 GLN B CA 1
ATOM 3831 C C . GLN B 1 133 ? 4.43 -13.734 -9.812 1 96 133 GLN B C 1
ATOM 3833 O O . GLN B 1 133 ? 4.324 -12.93 -8.883 1 96 133 GLN B O 1
ATOM 3838 N N . ALA B 1 134 ? 5.316 -13.539 -10.828 1 95.81 134 ALA B N 1
ATOM 3839 C CA . ALA B 1 134 ? 6.16 -12.352 -10.906 1 95.81 134 ALA B CA 1
ATOM 3840 C C . ALA B 1 134 ? 5.32 -11.094 -11.086 1 95.81 134 ALA B C 1
ATOM 3842 O O . ALA B 1 134 ? 5.664 -10.031 -10.57 1 95.81 134 ALA B O 1
ATOM 3843 N N . THR B 1 135 ? 4.234 -11.219 -11.844 1 96.56 135 THR B N 1
ATOM 3844 C CA . THR B 1 135 ? 3.309 -10.102 -12.016 1 96.56 135 THR B CA 1
ATOM 3845 C C . THR B 1 135 ? 2.783 -9.625 -10.664 1 96.56 135 THR B C 1
ATOM 3847 O O . THR B 1 135 ? 2.793 -8.422 -10.383 1 96.56 135 THR B O 1
ATOM 3850 N N . VAL B 1 136 ? 2.404 -10.578 -9.836 1 97.38 136 VAL B N 1
ATOM 3851 C CA . VAL B 1 136 ? 1.913 -10.25 -8.5 1 97.38 136 VAL B CA 1
ATOM 3852 C C . VAL B 1 136 ? 3.025 -9.594 -7.684 1 97.38 136 VAL B C 1
ATOM 3854 O O . VAL B 1 136 ? 2.797 -8.594 -7.004 1 97.38 136 VAL B O 1
ATOM 3857 N N . SER B 1 137 ? 4.242 -10.133 -7.805 1 98.06 137 SER B N 1
ATOM 3858 C CA . SER B 1 137 ? 5.383 -9.633 -7.047 1 98.06 137 SER B CA 1
ATOM 3859 C C . SER B 1 137 ? 5.672 -8.172 -7.379 1 98.06 137 SER B C 1
ATOM 3861 O O . SER B 1 137 ? 5.855 -7.348 -6.48 1 98.06 137 SER B O 1
ATOM 3863 N N . GLY B 1 138 ? 5.75 -7.891 -8.672 1 98.31 138 GLY B N 1
ATOM 3864 C CA . GLY B 1 138 ? 6.035 -6.527 -9.094 1 98.31 138 GLY B CA 1
ATOM 3865 C C . GLY B 1 138 ? 4.996 -5.527 -8.625 1 98.31 138 GLY B C 1
ATOM 3866 O O . GLY B 1 138 ? 5.34 -4.438 -8.164 1 98.31 138 GLY B O 1
ATOM 3867 N N . TYR B 1 139 ? 3.719 -5.922 -8.719 1 98.44 139 TYR B N 1
ATOM 3868 C CA . TYR B 1 139 ? 2.604 -5.082 -8.289 1 98.44 139 TYR B CA 1
ATOM 3869 C C . TYR B 1 139 ? 2.672 -4.809 -6.789 1 98.44 139 TYR B C 1
ATOM 3871 O O . TYR B 1 139 ? 2.656 -3.65 -6.363 1 98.44 139 TYR B O 1
ATOM 3879 N N . LYS B 1 140 ? 2.859 -5.828 -6.004 1 98.25 140 LYS B N 1
ATOM 3880 C CA . LYS B 1 140 ? 2.85 -5.715 -4.547 1 98.25 140 LYS B CA 1
ATOM 3881 C C . LYS B 1 140 ? 4.105 -5.008 -4.043 1 98.25 140 LYS B C 1
ATOM 3883 O O . LYS B 1 140 ? 4.062 -4.312 -3.025 1 98.25 140 LYS B O 1
ATOM 3888 N N . ALA B 1 141 ? 5.211 -5.195 -4.754 1 98.69 141 ALA B N 1
ATOM 3889 C CA . ALA B 1 141 ? 6.441 -4.531 -4.34 1 98.69 141 ALA B CA 1
ATOM 3890 C C . ALA B 1 141 ? 6.254 -3.018 -4.273 1 98.69 141 ALA B C 1
ATOM 3892 O O . ALA B 1 141 ? 6.656 -2.379 -3.299 1 98.69 141 ALA B O 1
ATOM 3893 N N . VAL B 1 142 ? 5.594 -2.484 -5.297 1 98.75 142 VAL B N 1
ATOM 3894 C CA . VAL B 1 142 ? 5.402 -1.04 -5.367 1 98.75 142 VAL B CA 1
ATOM 3895 C C . VAL B 1 142 ? 4.398 -0.598 -4.305 1 98.75 142 VAL B C 1
ATOM 3897 O O . VAL B 1 142 ? 4.586 0.434 -3.656 1 98.75 142 VAL B O 1
ATOM 3900 N N . LEU B 1 143 ? 3.344 -1.345 -4.102 1 98.19 143 LEU B N 1
ATOM 3901 C CA . LEU B 1 143 ? 2.365 -1.01 -3.07 1 98.19 143 LEU B CA 1
ATOM 3902 C C . LEU B 1 143 ? 3.002 -1.029 -1.687 1 98.19 143 LEU B C 1
ATOM 3904 O O . LEU B 1 143 ? 2.729 -0.155 -0.86 1 98.19 143 LEU B O 1
ATOM 3908 N N . LEU B 1 144 ? 3.816 -2.031 -1.48 1 97.56 144 LEU B N 1
ATOM 3909 C CA . LEU B 1 144 ? 4.527 -2.125 -0.21 1 97.56 144 LEU B CA 1
ATOM 3910 C C . LEU B 1 144 ? 5.465 -0.938 -0.023 1 97.56 144 LEU B C 1
ATOM 3912 O O . LEU B 1 144 ? 5.535 -0.364 1.066 1 97.56 144 LEU B O 1
ATOM 3916 N N . ALA B 1 145 ? 6.152 -0.623 -1.076 1 98.5 145 ALA B N 1
ATOM 3917 C CA . ALA B 1 145 ? 7.02 0.553 -1.027 1 98.5 145 ALA B CA 1
ATOM 3918 C C . ALA B 1 145 ? 6.219 1.811 -0.702 1 98.5 145 ALA B C 1
ATOM 3920 O O . ALA B 1 145 ? 6.605 2.592 0.171 1 98.5 145 ALA B O 1
ATOM 3921 N N . ALA B 1 146 ? 5.094 2.002 -1.371 1 98.06 146 ALA B N 1
ATOM 3922 C CA . ALA B 1 146 ? 4.258 3.188 -1.19 1 98.06 146 ALA B CA 1
ATOM 3923 C C . ALA B 1 146 ? 3.707 3.258 0.23 1 98.06 146 ALA B C 1
ATOM 3925 O O . ALA B 1 146 ? 3.652 4.336 0.829 1 98.06 146 ALA B O 1
ATOM 3926 N N . ALA B 1 147 ? 3.301 2.143 0.765 1 95.38 147 ALA B N 1
ATOM 3927 C CA . ALA B 1 147 ? 2.742 2.09 2.113 1 95.38 147 ALA B CA 1
ATOM 3928 C C . ALA B 1 147 ? 3.793 2.461 3.156 1 95.38 147 ALA B C 1
ATOM 3930 O O . ALA B 1 147 ? 3.461 3.002 4.215 1 95.38 147 ALA B O 1
ATOM 3931 N N . ASN B 1 148 ? 5.066 2.236 2.859 1 96.12 148 ASN B N 1
ATOM 3932 C CA . ASN B 1 148 ? 6.141 2.486 3.814 1 96.12 148 ASN B CA 1
ATOM 3933 C C . ASN B 1 148 ? 6.879 3.787 3.5 1 96.12 148 ASN B C 1
ATOM 3935 O O . ASN B 1 148 ? 7.801 4.168 4.219 1 96.12 148 ASN B O 1
ATOM 3939 N N . TYR B 1 149 ? 6.535 4.457 2.418 1 97.5 149 TYR B N 1
ATOM 3940 C CA . TYR B 1 149 ? 7.168 5.688 1.953 1 97.5 149 TYR B CA 1
ATOM 3941 C C . TYR B 1 149 ? 6.617 6.898 2.695 1 97.5 149 TYR B C 1
ATOM 3943 O O . TYR B 1 149 ? 5.41 6.996 2.926 1 97.5 149 TYR B O 1
ATOM 3951 N N . SER B 1 150 ? 7.426 7.727 3.105 1 96.5 150 SER B N 1
ATOM 3952 C CA . SER B 1 150 ? 7.051 8.844 3.965 1 96.5 150 SER B CA 1
ATOM 3953 C C . SER B 1 150 ? 6.574 10.039 3.145 1 96.5 150 SER B C 1
ATOM 3955 O O . SER B 1 150 ? 6.234 11.086 3.699 1 96.5 150 SER B O 1
ATOM 3957 N N . ARG B 1 151 ? 6.508 9.945 1.839 1 96.81 151 ARG B N 1
ATOM 3958 C CA . ARG B 1 151 ? 6.09 11.016 0.941 1 96.81 151 ARG B CA 1
ATOM 3959 C C . ARG B 1 151 ? 5.07 10.516 -0.076 1 96.81 151 ARG B C 1
ATOM 3961 O O . ARG B 1 151 ? 4.641 9.359 -0.012 1 96.81 151 ARG B O 1
ATOM 3968 N N . PHE B 1 152 ? 4.566 11.367 -0.902 1 97.75 152 PHE B N 1
ATOM 3969 C CA . PHE B 1 152 ? 3.613 11.016 -1.946 1 97.75 152 PHE B CA 1
ATOM 3970 C C . PHE B 1 152 ? 4.328 10.469 -3.174 1 97.75 152 PHE B C 1
ATOM 3972 O O . PHE B 1 152 ? 5.438 10.898 -3.498 1 97.75 152 PHE B O 1
ATOM 3979 N N . PHE B 1 153 ? 3.723 9.539 -3.863 1 98.38 153 PHE B N 1
ATOM 3980 C CA . PHE B 1 153 ? 4.207 9.109 -5.168 1 98.38 153 PHE B CA 1
ATOM 3981 C C . PHE B 1 153 ? 3.924 10.164 -6.23 1 98.38 153 PHE B C 1
ATOM 3983 O O . PHE B 1 153 ? 4.812 10.531 -7.004 1 98.38 153 PHE B O 1
ATOM 3990 N N . PRO B 1 154 ? 2.691 10.672 -6.25 1 97.81 154 PRO B N 1
ATOM 3991 C CA . PRO B 1 154 ? 2.35 11.602 -7.332 1 97.81 154 PRO B CA 1
ATOM 3992 C C . PRO B 1 154 ? 2.752 13.039 -7.023 1 97.81 154 PRO B C 1
ATOM 3994 O O . PRO B 1 154 ? 2.977 13.383 -5.859 1 97.81 154 PRO B O 1
ATOM 3997 N N . MET B 1 155 ? 2.758 13.75 -8.062 1 95.56 155 MET B N 1
ATOM 3998 C CA . MET B 1 155 ? 2.805 15.203 -7.902 1 95.56 155 MET B CA 1
ATOM 3999 C C . MET B 1 155 ? 1.482 15.727 -7.359 1 95.56 155 MET B C 1
ATOM 4001 O O . MET B 1 155 ? 0.411 15.289 -7.777 1 95.56 155 MET B O 1
ATOM 4005 N N . LEU B 1 156 ? 1.547 16.531 -6.383 1 93.56 156 LEU B N 1
ATOM 4006 C CA . LEU B 1 156 ? 0.358 17.156 -5.812 1 93.56 156 LEU B CA 1
ATOM 4007 C C . LEU B 1 156 ? 0.529 18.672 -5.73 1 93.56 156 LEU B C 1
ATOM 4009 O O . LEU B 1 156 ? 1.579 19.156 -5.305 1 93.56 156 LEU B O 1
ATOM 4013 N N . THR B 1 157 ? -0.426 19.328 -6.258 1 87.88 157 THR B N 1
ATOM 4014 C CA . THR B 1 157 ? -0.476 20.766 -6.066 1 87.88 157 THR B CA 1
ATOM 4015 C C . THR B 1 157 ? -1.509 21.141 -5.008 1 87.88 157 THR B C 1
ATOM 4017 O O . THR B 1 157 ? -2.691 20.828 -5.148 1 87.88 157 THR B O 1
ATOM 4020 N N . THR B 1 158 ? -1.029 21.656 -3.967 1 78.94 158 THR B N 1
ATOM 4021 C CA . THR B 1 158 ? -1.897 22.062 -2.869 1 78.94 158 THR B CA 1
ATOM 4022 C C . THR B 1 158 ? -1.793 23.562 -2.633 1 78.94 158 THR B C 1
ATOM 4024 O O . THR B 1 158 ? -0.967 24.25 -3.25 1 78.94 158 THR B O 1
ATOM 4027 N N . ALA B 1 159 ? -2.643 24.094 -1.848 1 74 159 ALA B N 1
ATOM 4028 C CA . ALA B 1 159 ? -2.57 25.5 -1.471 1 74 159 ALA B CA 1
ATOM 4029 C C . ALA B 1 159 ? -1.264 25.812 -0.746 1 74 159 ALA B C 1
ATOM 4031 O O . ALA B 1 159 ? -0.769 26.938 -0.797 1 74 159 ALA B O 1
ATOM 4032 N N . ALA B 1 160 ? -0.634 24.75 -0.194 1 71.38 160 ALA B N 1
ATOM 4033 C CA . ALA B 1 160 ? 0.598 24.922 0.568 1 71.38 160 ALA B CA 1
ATOM 4034 C C . ALA B 1 160 ? 1.825 24.766 -0.323 1 71.38 160 ALA B C 1
ATOM 4036 O O . ALA B 1 160 ? 2.955 24.984 0.116 1 71.38 160 ALA B O 1
ATOM 4037 N N . GLY B 1 161 ? 1.628 24.422 -1.558 1 78.12 161 GLY B N 1
ATOM 4038 C CA . GLY B 1 161 ? 2.748 24.25 -2.469 1 78.12 161 GLY B CA 1
ATOM 4039 C C . GLY B 1 161 ? 2.709 22.938 -3.223 1 78.12 161 GLY B C 1
ATOM 4040 O O . GLY B 1 161 ? 1.756 22.156 -3.086 1 78.12 161 GLY B O 1
ATOM 4041 N N . THR B 1 162 ? 3.727 22.797 -4.012 1 88.62 162 THR B N 1
ATOM 4042 C CA . THR B 1 162 ? 3.762 21.625 -4.891 1 88.62 162 THR B CA 1
ATOM 4043 C C . THR B 1 162 ? 4.652 20.531 -4.305 1 88.62 162 THR B C 1
ATOM 4045 O O . THR B 1 162 ? 5.75 20.812 -3.818 1 88.62 162 THR B O 1
ATOM 4048 N N . ILE B 1 163 ? 4.16 19.375 -4.234 1 92.81 163 ILE B N 1
ATOM 4049 C CA . ILE B 1 163 ? 4.93 18.188 -3.898 1 92.81 163 ILE B CA 1
ATOM 4050 C C . ILE B 1 163 ? 5.348 17.469 -5.176 1 92.81 163 ILE B C 1
ATOM 4052 O O . ILE B 1 163 ? 4.504 17.141 -6.012 1 92.81 163 ILE B O 1
ATOM 4056 N N . THR B 1 164 ? 6.668 17.281 -5.359 1 95.12 164 THR B N 1
ATOM 4057 C CA . THR B 1 164 ? 7.18 16.641 -6.562 1 95.12 164 THR B CA 1
ATOM 4058 C C . THR B 1 164 ? 6.941 15.133 -6.508 1 95.12 164 THR B C 1
ATOM 4060 O O . THR B 1 164 ? 6.824 14.555 -5.426 1 95.12 164 THR B O 1
ATOM 4063 N N . PRO B 1 165 ? 6.848 14.508 -7.633 1 97.75 165 PRO B N 1
ATOM 4064 C CA . PRO B 1 165 ? 6.598 13.062 -7.648 1 97.75 165 PRO B CA 1
ATOM 4065 C C . PRO B 1 165 ? 7.785 12.258 -7.133 1 97.75 165 PRO B C 1
ATOM 4067 O O . PRO B 1 165 ? 8.93 12.719 -7.188 1 97.75 165 PRO B O 1
ATOM 4070 N N . ALA B 1 166 ? 7.531 11.109 -6.668 1 98.38 166 ALA B N 1
ATOM 4071 C CA . ALA B 1 166 ? 8.586 10.18 -6.27 1 98.38 166 ALA B CA 1
ATOM 4072 C C . ALA B 1 166 ? 9.391 9.719 -7.477 1 98.38 166 ALA B C 1
ATOM 4074 O O . ALA B 1 166 ? 8.867 9.625 -8.594 1 98.38 166 ALA B O 1
ATOM 4075 N N . ARG B 1 167 ? 10.609 9.469 -7.301 1 98.69 167 ARG B N 1
ATOM 4076 C CA . ARG B 1 167 ? 11.484 8.859 -8.305 1 98.69 167 ARG B CA 1
ATOM 4077 C C . ARG B 1 167 ? 11.75 7.391 -7.98 1 98.69 167 ARG B C 1
ATOM 4079 O O . ARG B 1 167 ? 12.289 7.07 -6.922 1 98.69 167 ARG B O 1
ATOM 4086 N N . ALA B 1 168 ? 11.352 6.543 -8.906 1 98.88 168 ALA B N 1
ATOM 4087 C CA . ALA B 1 168 ? 11.539 5.109 -8.711 1 98.88 168 ALA B CA 1
ATOM 4088 C C . ALA B 1 168 ? 12.609 4.562 -9.648 1 98.88 168 ALA B C 1
ATOM 4090 O O . ALA B 1 168 ? 12.656 4.93 -10.828 1 98.88 168 ALA B O 1
ATOM 4091 N N . LEU B 1 169 ? 13.492 3.77 -9.086 1 98.81 169 LEU B N 1
ATOM 4092 C CA . LEU B 1 169 ? 14.484 3.025 -9.852 1 98.81 169 LEU B CA 1
ATOM 4093 C C . LEU B 1 169 ? 14.195 1.53 -9.812 1 98.81 169 LEU B C 1
ATOM 4095 O O . LEU B 1 169 ? 14.195 0.917 -8.742 1 98.81 169 LEU B O 1
ATOM 4099 N N . ILE B 1 170 ? 13.898 0.986 -10.953 1 98.81 170 ILE B N 1
ATOM 4100 C CA . ILE B 1 170 ? 13.633 -0.445 -11.07 1 98.81 170 ILE B CA 1
ATOM 4101 C C . ILE B 1 170 ? 14.859 -1.145 -11.656 1 98.81 170 ILE B C 1
ATOM 4103 O O . ILE B 1 170 ? 15.336 -0.775 -12.734 1 98.81 170 ILE B O 1
ATOM 4107 N N . LEU B 1 171 ? 15.398 -2.098 -10.898 1 98 171 LEU B N 1
ATOM 4108 C CA . LEU B 1 171 ? 16.547 -2.861 -11.359 1 98 171 LEU B CA 1
ATOM 4109 C C . LEU B 1 171 ? 16.141 -4.254 -11.82 1 98 171 LEU B C 1
ATOM 4111 O O . LEU B 1 171 ? 15.938 -5.152 -10.992 1 98 171 LEU B O 1
ATOM 4115 N N . GLY B 1 172 ? 16.031 -4.453 -13.141 1 95.81 172 GLY B N 1
ATOM 4116 C CA . GLY B 1 172 ? 15.477 -5.637 -13.773 1 95.81 172 GLY B CA 1
ATOM 4117 C C . GLY B 1 172 ? 14.133 -5.383 -14.445 1 95.81 172 GLY B C 1
ATOM 4118 O O . GLY B 1 172 ? 13.195 -4.918 -13.805 1 95.81 172 GLY B O 1
ATOM 4119 N N . ALA B 1 173 ? 14.109 -5.73 -15.703 1 95.56 173 ALA B N 1
ATOM 4120 C CA . ALA B 1 173 ? 12.891 -5.457 -16.469 1 95.56 173 ALA B CA 1
ATOM 4121 C C . ALA B 1 173 ? 12.289 -6.746 -17.016 1 95.56 173 ALA B C 1
ATOM 4123 O O . ALA B 1 173 ? 11.859 -6.797 -18.172 1 95.56 173 ALA B O 1
ATOM 4124 N N . GLY B 1 174 ? 12.391 -7.832 -16.188 1 94.19 174 GLY B N 1
ATOM 4125 C CA . GLY B 1 174 ? 11.523 -8.969 -16.453 1 94.19 174 GLY B CA 1
ATOM 4126 C C . GLY B 1 174 ? 10.07 -8.695 -16.141 1 94.19 174 GLY B C 1
ATOM 4127 O O . GLY B 1 174 ? 9.656 -7.539 -16.047 1 94.19 174 GLY B O 1
ATOM 4128 N N . VAL B 1 175 ? 9.344 -9.742 -16 1 94 175 VAL B N 1
ATOM 4129 C CA . VAL B 1 175 ? 7.906 -9.617 -15.797 1 94 175 VAL B CA 1
ATOM 4130 C C . VAL B 1 175 ? 7.633 -8.812 -14.531 1 94 175 VAL B C 1
ATOM 4132 O O . VAL B 1 175 ? 6.824 -7.879 -14.547 1 94 175 VAL B O 1
ATOM 4135 N N . ALA B 1 176 ? 8.312 -9.133 -13.398 1 97 176 ALA B N 1
ATOM 4136 C CA . ALA B 1 176 ? 8.117 -8.414 -12.148 1 97 176 ALA B CA 1
ATOM 4137 C C . ALA B 1 176 ? 8.5 -6.941 -12.289 1 97 176 ALA B C 1
ATOM 4139 O O . ALA B 1 176 ? 7.789 -6.059 -11.805 1 97 176 ALA B O 1
ATOM 4140 N N . GLY B 1 177 ? 9.609 -6.715 -12.945 1 97.94 177 GLY B N 1
ATOM 4141 C CA . GLY B 1 177 ? 10.062 -5.352 -13.172 1 97.94 177 GLY B CA 1
ATOM 4142 C C . GLY B 1 177 ? 9.094 -4.531 -14 1 97.94 177 GLY B C 1
ATOM 4143 O O . GLY B 1 177 ? 8.789 -3.389 -13.664 1 97.94 177 GLY B O 1
ATOM 4144 N N . LEU B 1 178 ? 8.641 -5.125 -15.078 1 97.25 178 LEU B N 1
ATOM 4145 C CA . LEU B 1 178 ? 7.695 -4.434 -15.953 1 97.25 178 LEU B CA 1
ATOM 4146 C C . LEU B 1 178 ? 6.414 -4.09 -15.195 1 97.25 178 LEU B C 1
ATOM 4148 O O . LEU B 1 178 ? 5.875 -2.996 -15.359 1 97.25 178 LEU B O 1
ATOM 4152 N N . GLN B 1 179 ? 5.953 -5.035 -14.391 1 97.25 179 GLN B N 1
ATOM 4153 C CA . GLN B 1 179 ? 4.77 -4.758 -13.586 1 97.25 179 GLN B CA 1
ATOM 4154 C C . GLN B 1 179 ? 5.043 -3.66 -12.562 1 97.25 179 GLN B C 1
ATOM 4156 O O . GLN B 1 179 ? 4.176 -2.828 -12.289 1 97.25 179 GLN B O 1
ATOM 4161 N N . ALA B 1 180 ? 6.227 -3.666 -11.977 1 98.62 180 ALA B N 1
ATOM 4162 C CA . ALA B 1 180 ? 6.605 -2.617 -11.039 1 98.62 180 ALA B CA 1
ATOM 4163 C C . ALA B 1 180 ? 6.602 -1.248 -11.711 1 98.62 180 ALA B C 1
ATOM 4165 O O . ALA B 1 180 ? 6.117 -0.269 -11.133 1 98.62 180 ALA B O 1
ATOM 4166 N N . ILE B 1 181 ? 7.133 -1.199 -12.945 1 98.62 181 ILE B N 1
ATOM 4167 C CA . ILE B 1 181 ? 7.129 0.043 -13.711 1 98.62 181 ILE B CA 1
ATOM 4168 C C . ILE B 1 181 ? 5.691 0.53 -13.891 1 98.62 181 ILE B C 1
ATOM 4170 O O . ILE B 1 181 ? 5.375 1.68 -13.578 1 98.62 181 ILE B O 1
ATOM 4174 N N . ALA B 1 182 ? 4.852 -0.358 -14.367 1 97.88 182 ALA B N 1
ATOM 4175 C CA . ALA B 1 182 ? 3.465 -0.001 -14.648 1 97.88 182 ALA B CA 1
ATOM 4176 C C . ALA B 1 182 ? 2.771 0.53 -13.398 1 97.88 182 ALA B C 1
ATOM 4178 O O . ALA B 1 182 ? 2.088 1.555 -13.445 1 97.88 182 ALA B O 1
ATOM 4179 N N . THR B 1 183 ? 2.953 -0.136 -12.297 1 98.25 183 THR B N 1
ATOM 4180 C CA . THR B 1 183 ? 2.299 0.233 -11.047 1 98.25 183 THR B CA 1
ATOM 4181 C C . THR B 1 183 ? 2.84 1.56 -10.523 1 98.25 183 THR B C 1
ATOM 4183 O O . THR B 1 183 ? 2.07 2.426 -10.102 1 98.25 183 THR B O 1
ATOM 4186 N N . ALA B 1 184 ? 4.152 1.741 -10.547 1 98.75 184 ALA B N 1
ATOM 4187 C CA . ALA B 1 184 ? 4.766 2.982 -10.086 1 98.75 184 ALA B CA 1
ATOM 4188 C C . ALA B 1 184 ? 4.301 4.172 -10.922 1 98.75 184 ALA B C 1
ATOM 4190 O O . ALA B 1 184 ? 4 5.238 -10.383 1 98.75 184 ALA B O 1
ATOM 4191 N N . ARG B 1 185 ? 4.23 3.955 -12.211 1 98.25 185 ARG B N 1
ATOM 4192 C CA . ARG B 1 185 ? 3.75 5 -13.109 1 98.25 185 ARG B CA 1
ATOM 4193 C C . ARG B 1 185 ? 2.291 5.34 -12.828 1 98.25 185 ARG B C 1
ATOM 4195 O O . ARG B 1 185 ? 1.911 6.512 -12.812 1 98.25 185 ARG B O 1
ATOM 4202 N N . ARG B 1 186 ? 1.527 4.336 -12.609 1 96.81 186 ARG B N 1
ATOM 4203 C CA . ARG B 1 186 ? 0.126 4.559 -12.266 1 96.81 186 ARG B CA 1
ATOM 4204 C C . ARG B 1 186 ? -0.002 5.426 -11.016 1 96.81 186 ARG B C 1
ATOM 4206 O O . ARG B 1 186 ? -0.887 6.277 -10.93 1 96.81 186 ARG B O 1
ATOM 4213 N N . LEU B 1 187 ? 0.9 5.254 -10.086 1 97.88 187 LEU B N 1
ATOM 4214 C CA . LEU B 1 187 ? 0.845 6 -8.836 1 97.88 187 LEU B CA 1
ATOM 4215 C C . LEU B 1 187 ? 1.432 7.395 -9.008 1 97.88 187 LEU B C 1
ATOM 4217 O O . LEU B 1 187 ? 1.375 8.219 -8.086 1 97.88 187 LEU B O 1
ATOM 4221 N N . GLY B 1 188 ? 2.055 7.637 -10.148 1 97.56 188 GLY B N 1
ATOM 4222 C CA . GLY B 1 188 ? 2.465 8.992 -10.469 1 97.56 188 GLY B CA 1
ATOM 4223 C C . GLY B 1 188 ? 3.961 9.211 -10.344 1 97.56 188 GLY B C 1
ATOM 4224 O O . GLY B 1 188 ? 4.441 10.344 -10.453 1 97.56 188 GLY B O 1
ATOM 4225 N N . ALA B 1 189 ? 4.734 8.156 -10.203 1 98.56 189 ALA B N 1
ATOM 4226 C CA . ALA B 1 189 ? 6.18 8.289 -10.039 1 98.56 189 ALA B CA 1
ATOM 4227 C C . ALA B 1 189 ? 6.867 8.508 -11.391 1 98.56 189 ALA B C 1
ATOM 4229 O O . ALA B 1 189 ? 6.32 8.156 -12.438 1 98.56 189 ALA B O 1
ATOM 4230 N N . VAL B 1 190 ? 8.008 9.133 -11.336 1 98.56 190 VAL B N 1
ATOM 4231 C CA . VAL B 1 190 ? 8.969 9.086 -12.43 1 98.56 190 VAL B CA 1
ATOM 4232 C C . VAL B 1 190 ? 9.836 7.832 -12.297 1 98.56 190 VAL B C 1
ATOM 4234 O O . VAL B 1 190 ? 10.383 7.555 -11.234 1 98.56 190 VAL B O 1
ATOM 4237 N N . VAL B 1 191 ? 9.953 7.07 -13.406 1 98.75 191 VAL B N 1
ATOM 4238 C CA . VAL B 1 191 ? 10.555 5.75 -13.266 1 98.75 191 VAL B CA 1
ATOM 4239 C C . VAL B 1 191 ? 11.781 5.645 -14.172 1 98.75 191 VAL B C 1
ATOM 4241 O O . VAL B 1 191 ? 11.695 5.902 -15.375 1 98.75 191 VAL B O 1
ATOM 4244 N N . ASP B 1 192 ? 12.914 5.352 -13.594 1 98.38 192 ASP B N 1
ATOM 4245 C CA . ASP B 1 192 ? 14.109 4.887 -14.289 1 98.38 192 ASP B CA 1
ATOM 4246 C C . ASP B 1 192 ? 14.266 3.371 -14.164 1 98.38 192 ASP B C 1
ATOM 4248 O O . ASP B 1 192 ? 13.945 2.795 -13.125 1 98.38 192 ASP B O 1
ATOM 4252 N N . VAL B 1 193 ? 14.727 2.748 -15.227 1 98.06 193 VAL B N 1
ATOM 4253 C CA . VAL B 1 193 ? 14.852 1.295 -15.18 1 98.06 193 VAL B CA 1
ATOM 4254 C C . VAL B 1 193 ? 16.188 0.87 -15.781 1 98.06 193 VAL B C 1
ATOM 4256 O O . VAL B 1 193 ? 16.641 1.448 -16.781 1 98.06 193 VAL B O 1
ATOM 4259 N N . PHE B 1 194 ? 16.75 -0.094 -15.164 1 94.62 194 PHE B N 1
ATOM 4260 C CA . PHE B 1 194 ? 17.969 -0.702 -15.672 1 94.62 194 PHE B CA 1
ATOM 4261 C C . PHE B 1 194 ? 17.781 -2.197 -15.898 1 94.62 194 PHE B C 1
ATOM 4263 O O . PHE B 1 194 ? 17.203 -2.889 -15.055 1 94.62 194 PHE B O 1
ATOM 4270 N N . ASP B 1 195 ? 18.219 -2.658 -16.984 1 92.88 195 ASP B N 1
ATOM 4271 C CA . ASP B 1 195 ? 18.344 -4.066 -17.344 1 92.88 195 ASP B CA 1
ATOM 4272 C C . ASP B 1 195 ? 19.547 -4.293 -18.266 1 92.88 195 ASP B C 1
ATOM 4274 O O . ASP B 1 195 ? 19.906 -3.42 -19.062 1 92.88 195 ASP B O 1
ATOM 4278 N N . THR B 1 196 ? 20.094 -5.473 -18.125 1 87.12 196 THR B N 1
ATOM 4279 C CA . THR B 1 196 ? 21.25 -5.777 -18.969 1 87.12 196 THR B CA 1
ATOM 4280 C C . THR B 1 196 ? 20.797 -6.082 -20.391 1 87.12 196 THR B C 1
ATOM 4282 O O . THR B 1 196 ? 21.609 -6.023 -21.328 1 87.12 196 THR B O 1
ATOM 4285 N N . ARG B 1 197 ? 19.562 -6.496 -20.672 1 87.06 197 ARG B N 1
ATOM 4286 C CA . ARG B 1 197 ? 19.031 -6.891 -21.969 1 87.06 197 ARG B CA 1
ATOM 4287 C C . ARG B 1 197 ? 18.438 -5.695 -22.703 1 87.06 197 ARG B C 1
ATOM 4289 O O . ARG B 1 197 ? 17.438 -5.121 -22.266 1 87.06 197 ARG B O 1
ATOM 4296 N N . PRO B 1 198 ? 18.938 -5.324 -23.812 1 84.94 198 PRO B N 1
ATOM 4297 C CA . PRO B 1 198 ? 18.406 -4.18 -24.562 1 84.94 198 PRO B CA 1
ATOM 4298 C C . PRO B 1 198 ? 17.031 -4.449 -25.141 1 84.94 198 PRO B C 1
ATOM 4300 O O . PRO B 1 198 ? 16.281 -3.508 -25.453 1 84.94 198 PRO B O 1
ATOM 4303 N N . GLU B 1 199 ? 16.672 -5.688 -25.344 1 86.31 199 GLU B N 1
ATOM 4304 C CA . GLU B 1 199 ? 15.43 -6.062 -26 1 86.31 199 GLU B CA 1
ATOM 4305 C C . GLU B 1 199 ? 14.219 -5.605 -25.188 1 86.31 199 GLU B C 1
ATOM 4307 O O . GLU B 1 199 ? 13.117 -5.469 -25.719 1 86.31 199 GLU B O 1
ATOM 4312 N N . VAL B 1 200 ? 14.461 -5.336 -23.875 1 91.31 200 VAL B N 1
ATOM 4313 C CA . VAL B 1 200 ? 13.336 -4.961 -23.016 1 91.31 200 VAL B CA 1
ATOM 4314 C C . VAL B 1 200 ? 13.172 -3.441 -23.016 1 91.31 200 VAL B C 1
ATOM 4316 O O . VAL B 1 200 ? 12.211 -2.916 -22.453 1 91.31 200 VAL B O 1
ATOM 4319 N N . ARG B 1 201 ? 14.07 -2.727 -23.656 1 92.5 201 ARG B N 1
ATOM 4320 C CA . ARG B 1 201 ? 14.086 -1.268 -23.641 1 92.5 201 ARG B CA 1
ATOM 4321 C C . ARG B 1 201 ? 12.766 -0.7 -24.156 1 92.5 201 ARG B C 1
ATOM 4323 O O . ARG B 1 201 ? 12.148 0.148 -23.516 1 92.5 201 ARG B O 1
ATOM 4330 N N . GLU B 1 202 ? 12.391 -1.162 -25.281 1 94.31 202 GLU B N 1
ATOM 4331 C CA . GLU B 1 202 ? 11.18 -0.631 -25.906 1 94.31 202 GLU B CA 1
ATOM 4332 C C . GLU B 1 202 ? 9.953 -0.869 -25.031 1 94.31 202 GLU B C 1
ATOM 4334 O O . GLU B 1 202 ? 9.102 0.008 -24.906 1 94.31 202 GLU B O 1
ATOM 4339 N N . GLN B 1 203 ? 9.898 -2.014 -24.438 1 94.56 203 GLN B N 1
ATOM 4340 C CA . GLN B 1 203 ? 8.789 -2.334 -23.547 1 94.56 203 GLN B CA 1
ATOM 4341 C C . GLN B 1 203 ? 8.766 -1.406 -22.344 1 94.56 203 GLN B C 1
ATOM 4343 O O . GLN B 1 203 ? 7.711 -0.911 -21.938 1 94.56 203 GLN B O 1
ATOM 4348 N N . CYS B 1 204 ? 9.891 -1.141 -21.766 1 96.31 204 CYS B N 1
ATOM 4349 C CA . CYS B 1 204 ? 10.008 -0.245 -20.625 1 96.31 204 CYS B CA 1
ATOM 4350 C C . CYS B 1 204 ? 9.555 1.165 -20.984 1 96.31 204 CYS B C 1
ATOM 4352 O O . CYS B 1 204 ? 8.789 1.784 -20.25 1 96.31 204 CYS B O 1
ATOM 4354 N N . MET B 1 205 ? 9.969 1.64 -22.141 1 96.19 205 MET B N 1
ATOM 4355 C CA . MET B 1 205 ? 9.641 2.99 -22.594 1 96.19 205 MET B CA 1
ATOM 4356 C C . MET B 1 205 ? 8.148 3.117 -22.875 1 96.19 205 MET B C 1
ATOM 4358 O O . MET B 1 205 ? 7.547 4.164 -22.625 1 96.19 205 MET B O 1
ATOM 4362 N N . SER B 1 206 ? 7.582 2.098 -23.375 1 96.06 206 SER B N 1
ATOM 4363 C CA . SER B 1 206 ? 6.148 2.107 -23.656 1 96.06 206 SER B CA 1
ATOM 4364 C C . SER B 1 206 ? 5.336 2.262 -22.375 1 96.06 206 SER B C 1
ATOM 4366 O O . SER B 1 206 ? 4.211 2.764 -22.406 1 96.06 206 SER B O 1
ATOM 4368 N N . LEU B 1 207 ? 5.949 1.854 -21.281 1 96.56 207 LEU B N 1
ATOM 4369 C CA . LEU B 1 207 ? 5.281 1.97 -20 1 96.56 207 LEU B CA 1
ATOM 4370 C C . LEU B 1 207 ? 5.594 3.312 -19.344 1 96.56 207 LEU B C 1
ATOM 4372 O O . LEU B 1 207 ? 5.152 3.58 -18.219 1 96.56 207 LEU B O 1
ATOM 4376 N N . GLY B 1 208 ? 6.383 4.109 -19.984 1 96.56 208 GLY B N 1
ATOM 4377 C CA . GLY B 1 208 ? 6.648 5.461 -19.531 1 96.56 208 GLY B CA 1
ATOM 4378 C C . GLY B 1 208 ? 7.91 5.57 -18.703 1 96.56 208 GLY B C 1
ATOM 4379 O O . GLY B 1 208 ? 8.133 6.578 -18.016 1 96.56 208 GLY B O 1
ATOM 4380 N N . ALA B 1 209 ? 8.727 4.52 -18.688 1 98 209 ALA B N 1
ATOM 4381 C CA . ALA B 1 209 ? 9.977 4.566 -17.922 1 98 209 ALA B CA 1
ATOM 4382 C C . ALA B 1 209 ? 11.133 5.043 -18.797 1 98 209 ALA B C 1
ATOM 4384 O O . ALA B 1 209 ? 11.055 4.988 -20.031 1 98 209 ALA B O 1
ATOM 4385 N N . LYS B 1 210 ? 12.109 5.574 -18.172 1 96.75 210 LYS B N 1
ATOM 4386 C CA . LYS B 1 210 ? 13.367 5.895 -18.844 1 96.75 210 LYS B CA 1
ATOM 4387 C C . LYS B 1 210 ? 14.391 4.777 -18.641 1 96.75 210 LYS B C 1
ATOM 4389 O O . LYS B 1 210 ? 14.664 4.375 -17.5 1 96.75 210 LYS B O 1
ATOM 4394 N N . PHE B 1 211 ? 14.922 4.262 -19.719 1 94.94 211 PHE B N 1
ATOM 4395 C CA . PHE B 1 211 ? 15.875 3.162 -19.672 1 94.94 211 PHE B CA 1
ATOM 4396 C C . PHE B 1 211 ? 17.281 3.68 -19.422 1 94.94 211 PHE B C 1
ATOM 4398 O O . PHE B 1 211 ? 17.766 4.574 -20.125 1 94.94 211 PHE B O 1
ATOM 4405 N N . VAL B 1 212 ? 17.922 3.205 -18.375 1 91.44 212 VAL B N 1
ATOM 4406 C CA . VAL B 1 212 ? 19.297 3.561 -18.031 1 91.44 212 VAL B CA 1
ATOM 4407 C C . VAL B 1 212 ? 20.266 2.725 -18.875 1 91.44 212 VAL B C 1
ATOM 4409 O O . VAL B 1 212 ? 20.312 1.499 -18.734 1 91.44 212 VAL B O 1
ATOM 4412 N N . GLU B 1 213 ? 20.984 3.318 -19.688 1 84 213 GLU B N 1
ATOM 4413 C CA . GLU B 1 213 ? 21.875 2.607 -20.594 1 84 213 GLU B CA 1
ATOM 4414 C C . GLU B 1 213 ? 23.297 2.549 -20.062 1 84 213 GLU B C 1
ATOM 4416 O O . GLU B 1 213 ? 23.812 3.547 -19.547 1 84 213 GLU B O 1
ATOM 4421 N N . VAL B 1 214 ? 23.75 1.347 -19.938 1 81.5 214 VAL B N 1
ATOM 4422 C CA . VAL B 1 214 ? 25.172 1.118 -19.688 1 81.5 214 VAL B CA 1
ATOM 4423 C C . VAL B 1 214 ? 25.781 0.323 -20.844 1 81.5 214 VAL B C 1
ATOM 4425 O O . VAL B 1 214 ? 25.312 -0.774 -21.156 1 81.5 214 VAL B O 1
ATOM 4428 N N . GLU B 1 215 ? 26.734 0.9 -21.531 1 75.62 215 GLU B N 1
ATOM 4429 C CA . GLU B 1 215 ? 27.297 0.261 -22.719 1 75.62 215 GLU B CA 1
ATOM 4430 C C . GLU B 1 215 ? 28.141 -0.958 -22.344 1 75.62 215 GLU B C 1
ATOM 4432 O O . GLU B 1 215 ? 28.719 -1.008 -21.266 1 75.62 215 GLU B O 1
ATOM 4437 N N . GLY B 1 216 ? 28.156 -2.039 -23.188 1 71 216 GLY B N 1
ATOM 4438 C CA . GLY B 1 216 ? 29.094 -3.146 -23.109 1 71 216 GLY B CA 1
ATOM 4439 C C . GLY B 1 216 ? 28.547 -4.34 -22.344 1 71 216 GLY B C 1
ATOM 4440 O O . GLY B 1 216 ? 29.312 -5.121 -21.781 1 71 216 GLY B O 1
ATOM 4441 N N . ALA B 1 217 ? 27.234 -4.461 -22.266 1 70.38 217 ALA B N 1
ATOM 4442 C CA . ALA B 1 217 ? 26.656 -5.59 -21.547 1 70.38 217 ALA B CA 1
ATOM 4443 C C . ALA B 1 217 ? 26.859 -6.895 -22.312 1 70.38 217 ALA B C 1
ATOM 4445 O O . ALA B 1 217 ? 26.859 -6.902 -23.547 1 70.38 217 ALA B O 1
ATOM 4446 N N . ALA B 1 218 ? 27.141 -8.023 -21.562 1 68.81 218 ALA B N 1
ATOM 4447 C CA . ALA B 1 218 ? 27.172 -9.352 -22.172 1 68.81 218 ALA B CA 1
ATOM 4448 C C . ALA B 1 218 ? 25.797 -9.742 -22.719 1 68.81 218 ALA B C 1
ATOM 4450 O O . ALA B 1 218 ? 24.766 -9.352 -22.141 1 68.81 218 ALA B O 1
ATOM 4451 N N . ASP B 1 219 ? 25.703 -10.492 -23.844 1 61.78 219 ASP B N 1
ATOM 4452 C CA . ASP B 1 219 ? 24.484 -10.914 -24.516 1 61.78 219 ASP B CA 1
ATOM 4453 C C . ASP B 1 219 ? 23.688 -11.883 -23.641 1 61.78 219 ASP B C 1
ATOM 4455 O O . ASP B 1 219 ? 24.203 -12.938 -23.266 1 61.78 219 ASP B O 1
ATOM 4459 N N . ALA B 1 220 ? 22.438 -11.508 -23.125 1 58.66 220 ALA B N 1
ATOM 4460 C CA . ALA B 1 220 ? 21.625 -12.352 -22.266 1 58.66 220 ALA B CA 1
ATOM 4461 C C . ALA B 1 220 ? 20.453 -12.953 -23.031 1 58.66 220 ALA B C 1
ATOM 4463 O O . ALA B 1 220 ? 19.5 -13.469 -22.438 1 58.66 220 ALA B O 1
ATOM 4464 N N . SER B 1 221 ? 20.359 -12.812 -24.328 1 60.25 221 SER B N 1
ATOM 4465 C CA . SER B 1 221 ? 19.234 -13.242 -25.156 1 60.25 221 SER B CA 1
ATOM 4466 C C . SER B 1 221 ? 18.922 -14.719 -24.938 1 60.25 221 SER B C 1
ATOM 4468 O O . SER B 1 221 ? 17.75 -15.125 -25.016 1 60.25 221 SER B O 1
ATOM 4470 N N . GLY B 1 222 ? 19.922 -15.562 -24.594 1 56.34 222 GLY B N 1
ATOM 4471 C CA . GLY B 1 222 ? 19.719 -17 -24.469 1 56.34 222 GLY B CA 1
ATOM 4472 C C . GLY B 1 222 ? 19.406 -17.438 -23.047 1 56.34 222 GLY B C 1
ATOM 4473 O O . GLY B 1 222 ? 19.328 -18.625 -22.766 1 56.34 222 GLY B O 1
ATOM 4474 N N . SER B 1 223 ? 19.188 -16.516 -22.094 1 58.59 223 SER B N 1
ATOM 4475 C CA . SER B 1 223 ? 19.078 -16.875 -20.688 1 58.59 223 SER B CA 1
ATOM 4476 C C . SER B 1 223 ? 17.625 -17 -20.25 1 58.59 223 SER B C 1
ATOM 4478 O O . SER B 1 223 ? 17.328 -17.078 -19.047 1 58.59 223 SER B O 1
ATOM 4480 N N . GLY B 1 224 ? 16.703 -17.047 -21.172 1 58.16 224 GLY B N 1
ATOM 4481 C CA . GLY B 1 224 ? 15.289 -17.219 -20.844 1 58.16 224 GLY B CA 1
ATOM 4482 C C . GLY B 1 224 ? 14.703 -16.062 -20.062 1 58.16 224 GLY B C 1
ATOM 4483 O O . GLY B 1 224 ? 13.883 -16.266 -19.172 1 58.16 224 GLY B O 1
ATOM 4484 N N . GLY B 1 225 ? 15.297 -14.914 -20.281 1 59.5 225 GLY B N 1
ATOM 4485 C CA . GLY B 1 225 ? 14.758 -13.719 -19.656 1 59.5 225 GLY B CA 1
ATOM 4486 C C . GLY B 1 225 ? 15.391 -13.414 -18.312 1 59.5 225 GLY B C 1
ATOM 4487 O O . GLY B 1 225 ? 15.047 -12.43 -17.656 1 59.5 225 GLY B O 1
ATOM 4488 N N . TYR B 1 226 ? 16.359 -14.359 -18.016 1 63.06 226 TYR B N 1
ATOM 4489 C CA . TYR B 1 226 ? 17.016 -14.141 -16.734 1 63.06 226 TYR B CA 1
ATOM 4490 C C . TYR B 1 226 ? 18.328 -13.367 -16.922 1 63.06 226 TYR B C 1
ATOM 4492 O O . TYR B 1 226 ? 18.859 -13.289 -18.016 1 63.06 226 TYR B O 1
ATOM 4500 N N . ALA B 1 227 ? 18.891 -12.727 -15.883 1 66.62 227 ALA B N 1
ATOM 4501 C CA . ALA B 1 227 ? 20.156 -12 -15.867 1 66.62 227 ALA B CA 1
ATOM 4502 C C . ALA B 1 227 ? 21.328 -12.961 -16 1 66.62 227 ALA B C 1
ATOM 4504 O O . ALA B 1 227 ? 21.234 -14.133 -15.641 1 66.62 227 ALA B O 1
ATOM 4505 N N . VAL B 1 228 ? 22.406 -12.484 -16.781 1 64.5 228 VAL B N 1
ATOM 4506 C CA . VAL B 1 228 ? 23.625 -13.266 -16.953 1 64.5 228 VAL B CA 1
ATOM 4507 C C . VAL B 1 228 ? 24.797 -12.547 -16.297 1 64.5 228 VAL B C 1
ATOM 4509 O O . VAL B 1 228 ? 24.781 -11.32 -16.156 1 64.5 228 VAL B O 1
ATOM 4512 N N . GLU B 1 229 ? 25.828 -13.25 -15.836 1 69.62 229 GLU B N 1
ATOM 4513 C CA . GLU B 1 229 ? 27.031 -12.68 -15.234 1 69.62 229 GLU B CA 1
ATOM 4514 C C . GLU B 1 229 ? 27.781 -11.789 -16.234 1 69.62 229 GLU B C 1
ATOM 4516 O O . GLU B 1 229 ? 27.906 -12.141 -17.406 1 69.62 229 GLU B O 1
ATOM 4521 N N . GLN B 1 230 ? 28.219 -10.609 -15.828 1 73.81 230 GLN B N 1
ATOM 4522 C CA . GLN B 1 230 ? 28.844 -9.609 -16.672 1 73.81 230 GLN B CA 1
ATOM 4523 C C . GLN B 1 230 ? 30.344 -9.477 -16.375 1 73.81 230 GLN B C 1
ATOM 4525 O O . GLN B 1 230 ? 30.812 -9.93 -15.328 1 73.81 230 GLN B O 1
ATOM 4530 N N . SER B 1 231 ? 31.109 -8.898 -17.328 1 75.81 231 SER B N 1
ATOM 4531 C CA . SER B 1 231 ? 32.531 -8.633 -17.141 1 75.81 231 SER B CA 1
ATOM 4532 C C . SER B 1 231 ? 32.781 -7.648 -16 1 75.81 231 SER B C 1
ATOM 4534 O O . SER B 1 231 ? 31.859 -6.926 -15.602 1 75.81 231 SER B O 1
ATOM 4536 N N . GLU B 1 232 ? 34.031 -7.676 -15.5 1 80.38 232 GLU B N 1
ATOM 4537 C CA . GLU B 1 232 ? 34.406 -6.773 -14.406 1 80.38 232 GLU B CA 1
ATOM 4538 C C . GLU B 1 232 ? 34.25 -5.316 -14.836 1 80.38 232 GLU B C 1
ATOM 4540 O O . GLU B 1 232 ? 33.812 -4.473 -14.047 1 80.38 232 GLU B O 1
ATOM 4545 N N . ASP B 1 233 ? 34.719 -5.074 -16.062 1 81.12 233 ASP B N 1
ATOM 4546 C CA . ASP B 1 233 ? 34.656 -3.709 -16.562 1 81.12 233 ASP B CA 1
ATOM 4547 C C . ASP B 1 233 ? 33.188 -3.256 -16.688 1 81.12 233 ASP B C 1
ATOM 4549 O O . ASP B 1 233 ? 32.844 -2.133 -16.312 1 81.12 233 ASP B O 1
ATOM 4553 N N . TYR B 1 234 ? 32.344 -4.031 -17.156 1 81.94 234 TYR B N 1
ATOM 4554 C CA . TYR B 1 234 ? 30.938 -3.709 -17.25 1 81.94 234 TYR B CA 1
ATOM 4555 C C . TYR B 1 234 ? 30.328 -3.529 -15.859 1 81.94 234 TYR B C 1
ATOM 4557 O O . TYR B 1 234 ? 29.547 -2.596 -15.633 1 81.94 234 TYR B O 1
ATOM 4565 N N . GLN B 1 235 ? 30.703 -4.387 -15.016 1 83.12 235 GLN B N 1
ATOM 4566 C CA . GLN B 1 235 ? 30.172 -4.32 -13.656 1 83.12 235 GLN B CA 1
ATOM 4567 C C . GLN B 1 235 ? 30.531 -2.99 -12.992 1 83.12 235 GLN B C 1
ATOM 4569 O O . GLN B 1 235 ? 29.703 -2.414 -12.273 1 83.12 235 GLN B O 1
ATOM 4574 N N . ARG B 1 236 ? 31.75 -2.6 -13.266 1 86.25 236 ARG B N 1
ATOM 4575 C CA . ARG B 1 236 ? 32.188 -1.316 -12.703 1 86.25 236 ARG B CA 1
ATOM 4576 C C . ARG B 1 236 ? 31.344 -0.173 -13.273 1 86.25 236 ARG B C 1
ATOM 4578 O O . ARG B 1 236 ? 30.859 0.68 -12.523 1 86.25 236 ARG B O 1
ATOM 4585 N N . ARG B 1 237 ? 31.141 -0.115 -14.578 1 86.81 237 ARG B N 1
ATOM 4586 C CA . ARG B 1 237 ? 30.344 0.93 -15.211 1 86.81 237 ARG B CA 1
ATOM 4587 C C . ARG B 1 237 ? 28.891 0.861 -14.766 1 86.81 237 ARG B C 1
ATOM 4589 O O . ARG B 1 237 ? 28.266 1.893 -14.531 1 86.81 237 ARG B O 1
ATOM 4596 N N . GLN B 1 238 ? 28.406 -0.343 -14.664 1 86.94 238 GLN B N 1
ATOM 4597 C CA . GLN B 1 238 ? 27.047 -0.566 -14.172 1 86.94 238 GLN B CA 1
ATOM 4598 C C . GLN B 1 238 ? 26.875 -0.024 -12.75 1 86.94 238 GLN B C 1
ATOM 4600 O O . GLN B 1 238 ? 25.906 0.667 -12.453 1 86.94 238 GLN B O 1
ATOM 4605 N N . LYS B 1 239 ? 27.828 -0.321 -11.961 1 90.44 239 LYS B N 1
ATOM 4606 C CA . LYS B 1 239 ? 27.797 0.126 -10.578 1 90.44 239 LYS B CA 1
ATOM 4607 C C . LYS B 1 239 ? 27.766 1.649 -10.484 1 90.44 239 LYS B C 1
ATOM 4609 O O . LYS B 1 239 ? 27.031 2.223 -9.695 1 90.44 239 LYS B O 1
ATOM 4614 N N . GLU B 1 240 ? 28.578 2.234 -11.297 1 91.56 240 GLU B N 1
ATOM 4615 C CA . GLU B 1 240 ? 28.641 3.693 -11.312 1 91.56 240 GLU B CA 1
ATOM 4616 C C . GLU B 1 240 ? 27.328 4.297 -11.773 1 91.56 240 GLU B C 1
ATOM 4618 O O . GLU B 1 240 ? 26.844 5.277 -11.203 1 91.56 240 GLU B O 1
ATOM 4623 N N . ALA B 1 241 ? 26.812 3.699 -12.797 1 91.31 241 ALA B N 1
ATOM 4624 C CA . ALA B 1 241 ? 25.531 4.188 -13.312 1 91.31 241 ALA B CA 1
ATOM 4625 C C . ALA B 1 241 ? 24.422 4.023 -12.281 1 91.31 241 ALA B C 1
ATOM 4627 O O . ALA B 1 241 ? 23.656 4.957 -12.039 1 91.31 241 ALA B O 1
ATOM 4628 N N . ILE B 1 242 ? 24.328 2.871 -11.656 1 94.12 242 ILE B N 1
ATOM 4629 C CA . ILE B 1 242 ? 23.297 2.59 -10.672 1 94.12 242 ILE B CA 1
ATOM 4630 C C . ILE B 1 242 ? 23.453 3.523 -9.477 1 94.12 242 ILE B C 1
ATOM 4632 O O . ILE B 1 242 ? 22.453 4.016 -8.93 1 94.12 242 ILE B O 1
ATOM 4636 N N . ALA B 1 243 ? 24.703 3.785 -9.117 1 95.75 243 ALA B N 1
ATOM 4637 C CA . ALA B 1 243 ? 24.969 4.68 -7.996 1 95.75 243 ALA B CA 1
ATOM 4638 C C . ALA B 1 243 ? 24.391 6.07 -8.25 1 95.75 243 ALA B C 1
ATOM 4640 O O . ALA B 1 243 ? 23.781 6.672 -7.367 1 95.75 243 ALA B O 1
ATOM 4641 N N . LYS B 1 244 ? 24.578 6.559 -9.453 1 95.31 244 LYS B N 1
ATOM 4642 C CA . LYS B 1 244 ? 24.094 7.883 -9.836 1 95.31 244 LYS B CA 1
ATOM 4643 C C . LYS B 1 244 ? 22.578 7.969 -9.719 1 95.31 244 LYS B C 1
ATOM 4645 O O . LYS B 1 244 ? 22.031 8.953 -9.203 1 95.31 244 LYS B O 1
ATOM 4650 N N . TYR B 1 245 ? 21.906 6.977 -10.125 1 96.31 245 TYR B N 1
ATOM 4651 C CA . TYR B 1 245 ? 20.438 6.977 -10.109 1 96.31 245 TYR B CA 1
ATOM 4652 C C . TYR B 1 245 ? 19.906 6.645 -8.719 1 96.31 245 TYR B C 1
ATOM 4654 O O . TYR B 1 245 ? 18.875 7.156 -8.305 1 96.31 245 TYR B O 1
ATOM 4662 N N . ALA B 1 246 ? 20.594 5.797 -8 1 97.31 246 ALA B N 1
ATOM 4663 C CA . ALA B 1 246 ? 20.203 5.426 -6.645 1 97.31 246 ALA B CA 1
ATOM 4664 C C . ALA B 1 246 ? 20.203 6.641 -5.723 1 97.31 246 ALA B C 1
ATOM 4666 O O . ALA B 1 246 ? 19.328 6.785 -4.867 1 97.31 246 ALA B O 1
ATOM 4667 N N . GLU B 1 247 ? 21.156 7.469 -5.918 1 97.12 247 GLU B N 1
ATOM 4668 C CA . GLU B 1 247 ? 21.266 8.664 -5.094 1 97.12 247 GLU B CA 1
ATOM 4669 C C . GLU B 1 247 ? 20.031 9.555 -5.219 1 97.12 247 GLU B C 1
ATOM 4671 O O . GLU B 1 247 ? 19.625 10.195 -4.254 1 97.12 247 GLU B O 1
ATOM 4676 N N . LYS B 1 248 ? 19.391 9.5 -6.34 1 96.88 248 LYS B N 1
ATOM 4677 C CA . LYS B 1 248 ? 18.266 10.375 -6.621 1 96.88 248 LYS B CA 1
ATOM 4678 C C . LYS B 1 248 ? 16.938 9.641 -6.402 1 96.88 248 LYS B C 1
ATOM 4680 O O . LYS B 1 248 ? 15.867 10.258 -6.449 1 96.88 248 LYS B O 1
ATOM 4685 N N . ALA B 1 249 ? 17.016 8.352 -6.215 1 98.38 249 ALA B N 1
ATOM 4686 C CA . ALA B 1 249 ? 15.812 7.543 -6.137 1 98.38 249 ALA B CA 1
ATOM 4687 C C . ALA B 1 249 ? 15.188 7.621 -4.75 1 98.38 249 ALA B C 1
ATOM 4689 O O . ALA B 1 249 ? 15.898 7.68 -3.742 1 98.38 249 ALA B O 1
ATOM 4690 N N . ASP B 1 250 ? 13.875 7.656 -4.715 1 98.56 250 ASP B N 1
ATOM 4691 C CA . ASP B 1 250 ? 13.102 7.539 -3.484 1 98.56 250 ASP B CA 1
ATOM 4692 C C . ASP B 1 250 ? 12.703 6.086 -3.229 1 98.56 250 ASP B C 1
ATOM 4694 O O . ASP B 1 250 ? 12.562 5.672 -2.076 1 98.56 250 ASP B O 1
ATOM 4698 N N . ILE B 1 251 ? 12.469 5.406 -4.348 1 98.88 251 ILE B N 1
ATOM 4699 C CA . ILE B 1 251 ? 12.055 4.008 -4.336 1 98.88 251 ILE B CA 1
ATOM 4700 C C . ILE B 1 251 ? 12.984 3.184 -5.219 1 98.88 251 ILE B C 1
ATOM 4702 O O . ILE B 1 251 ? 13.305 3.586 -6.34 1 98.88 251 ILE B O 1
ATOM 4706 N N . ILE B 1 252 ? 13.453 2.055 -4.676 1 98.94 252 ILE B N 1
ATOM 4707 C CA . ILE B 1 252 ? 14.172 1.104 -5.516 1 98.94 252 ILE B CA 1
ATOM 4708 C C . ILE B 1 252 ? 13.531 -0.276 -5.402 1 98.94 252 ILE B C 1
ATOM 4710 O O . ILE B 1 252 ? 13.273 -0.76 -4.297 1 98.94 252 ILE B O 1
ATOM 4714 N N . VAL B 1 253 ? 13.164 -0.857 -6.48 1 98.94 253 VAL B N 1
ATOM 4715 C CA . VAL B 1 253 ? 12.719 -2.246 -6.543 1 98.94 253 VAL B CA 1
ATOM 4716 C C . VAL B 1 253 ? 13.742 -3.082 -7.309 1 98.94 253 VAL B C 1
ATOM 4718 O O . VAL B 1 253 ? 14.125 -2.734 -8.43 1 98.94 253 VAL B O 1
ATOM 4721 N N . THR B 1 254 ? 14.242 -4.117 -6.691 1 98.69 254 THR B N 1
ATOM 4722 C CA . THR B 1 254 ? 15.219 -4.984 -7.34 1 98.69 254 THR B CA 1
ATOM 4723 C C . THR B 1 254 ? 14.633 -6.363 -7.605 1 98.69 254 THR B C 1
ATOM 4725 O O . THR B 1 254 ? 13.898 -6.902 -6.773 1 98.69 254 THR B O 1
ATOM 4728 N N . THR B 1 255 ? 14.883 -6.871 -8.805 1 96.56 255 THR B N 1
ATOM 4729 C CA . THR B 1 255 ? 14.227 -8.109 -9.211 1 96.56 255 THR B CA 1
ATOM 4730 C C . THR B 1 255 ? 15.219 -9.078 -9.844 1 96.56 255 THR B C 1
ATOM 4732 O O . THR B 1 255 ? 14.828 -10.07 -10.445 1 96.56 255 THR B O 1
ATOM 4735 N N . ALA B 1 256 ? 16.516 -8.797 -9.742 1 92.31 256 ALA B N 1
ATOM 4736 C CA . ALA B 1 256 ? 17.516 -9.609 -10.438 1 92.31 256 ALA B CA 1
ATOM 4737 C C . ALA B 1 256 ? 17.719 -10.945 -9.727 1 92.31 256 ALA B C 1
ATOM 4739 O O . ALA B 1 256 ? 18.297 -10.992 -8.648 1 92.31 256 ALA B O 1
ATOM 4740 N N . LEU B 1 257 ? 17.188 -11.953 -10.312 1 87.31 257 LEU B N 1
ATOM 4741 C CA . LEU B 1 257 ? 17.328 -13.312 -9.805 1 87.31 257 LEU B CA 1
ATOM 4742 C C . LEU B 1 257 ? 17.922 -14.234 -10.867 1 87.31 257 LEU B C 1
ATOM 4744 O O . LEU B 1 257 ? 17.5 -14.195 -12.031 1 87.31 257 LEU B O 1
ATOM 4748 N N . ILE B 1 258 ? 18.953 -14.93 -10.578 1 79.25 258 ILE B N 1
ATOM 4749 C CA . ILE B 1 258 ? 19.562 -15.953 -11.43 1 79.25 258 ILE B CA 1
ATOM 4750 C C . ILE B 1 258 ? 19.297 -17.328 -10.828 1 79.25 258 ILE B C 1
ATOM 4752 O O . ILE B 1 258 ? 19.688 -17.609 -9.688 1 79.25 258 ILE B O 1
ATOM 4756 N N . PRO B 1 259 ? 18.641 -18.156 -11.586 1 75.88 259 PRO B N 1
ATOM 4757 C CA . PRO B 1 259 ? 18.312 -19.469 -11.039 1 75.88 259 PRO B CA 1
ATOM 4758 C C . PRO B 1 259 ? 19.531 -20.219 -10.516 1 75.88 259 PRO B C 1
ATOM 4760 O O . PRO B 1 259 ? 20.547 -20.328 -11.219 1 75.88 259 PRO B O 1
ATOM 4763 N N . GLY B 1 260 ? 19.453 -20.672 -9.297 1 74.31 260 GLY B N 1
ATOM 4764 C CA . GLY B 1 260 ? 20.453 -21.531 -8.695 1 74.31 260 GLY B CA 1
ATOM 4765 C C . GLY B 1 260 ? 21.688 -20.766 -8.219 1 74.31 260 GLY B C 1
ATOM 4766 O O . GLY B 1 260 ? 22.641 -21.375 -7.723 1 74.31 260 GLY B O 1
ATOM 4767 N N . LYS B 1 261 ? 21.688 -19.516 -8.344 1 82.81 261 LYS B N 1
ATOM 4768 C CA . LYS B 1 261 ? 22.828 -18.703 -7.941 1 82.81 261 LYS B CA 1
ATOM 4769 C C . LYS B 1 261 ? 22.422 -17.625 -6.957 1 82.81 261 LYS B C 1
ATOM 4771 O O . LYS B 1 261 ? 21.234 -17.281 -6.855 1 82.81 261 LYS B O 1
ATOM 4776 N N . LYS B 1 262 ? 23.469 -17.25 -6.27 1 90.81 262 LYS B N 1
ATOM 4777 C CA . LYS B 1 262 ? 23.234 -16.094 -5.41 1 90.81 262 LYS B CA 1
ATOM 4778 C C . LYS B 1 262 ? 22.859 -14.859 -6.23 1 90.81 262 LYS B C 1
ATOM 4780 O O . LYS B 1 262 ? 23.391 -14.648 -7.32 1 90.81 262 LYS B O 1
ATOM 4785 N N . ALA B 1 263 ? 21.969 -14.023 -5.684 1 93.5 263 ALA B N 1
ATOM 4786 C CA . ALA B 1 263 ? 21.562 -12.797 -6.367 1 93.5 263 ALA B CA 1
ATOM 4787 C C . ALA B 1 263 ? 22.75 -11.844 -6.516 1 93.5 263 ALA B C 1
ATOM 4789 O O . ALA B 1 263 ? 23.547 -11.688 -5.59 1 93.5 263 ALA B O 1
ATOM 4790 N N . PRO B 1 264 ? 22.938 -11.258 -7.652 1 92.56 264 PRO B N 1
ATOM 4791 C CA . PRO B 1 264 ? 24.016 -10.266 -7.789 1 92.56 264 PRO B CA 1
ATOM 4792 C C . PRO B 1 264 ? 23.766 -9.023 -6.934 1 92.56 264 PRO B C 1
ATOM 4794 O O . PRO B 1 264 ? 22.641 -8.539 -6.844 1 92.56 264 PRO B O 1
ATOM 4797 N N . VAL B 1 265 ? 24.797 -8.562 -6.324 1 95.75 265 VAL B N 1
ATOM 4798 C CA . VAL B 1 265 ? 24.672 -7.336 -5.535 1 95.75 265 VAL B CA 1
ATOM 4799 C C . VAL B 1 265 ? 24.703 -6.121 -6.457 1 95.75 265 VAL B C 1
ATOM 4801 O O . VAL B 1 265 ? 25.719 -5.863 -7.121 1 95.75 265 VAL B O 1
ATOM 4804 N N . LEU B 1 266 ? 23.656 -5.363 -6.484 1 95.94 266 LEU B N 1
ATOM 4805 C CA . LEU B 1 266 ? 23.531 -4.207 -7.363 1 95.94 266 LEU B CA 1
ATOM 4806 C C . LEU B 1 266 ? 23.547 -2.908 -6.562 1 95.94 266 LEU B C 1
ATOM 4808 O O . LEU B 1 266 ? 23.922 -1.855 -7.082 1 95.94 266 LEU B O 1
ATOM 4812 N N . ILE B 1 267 ? 23.047 -2.957 -5.355 1 98.44 267 ILE B N 1
ATOM 4813 C CA . ILE B 1 267 ? 23 -1.805 -4.461 1 98.44 267 ILE B CA 1
ATOM 4814 C C . ILE B 1 267 ? 23.953 -2.018 -3.283 1 98.44 267 ILE B C 1
ATOM 4816 O O . ILE B 1 267 ? 23.734 -2.91 -2.459 1 98.44 267 ILE B O 1
ATOM 4820 N N . THR B 1 268 ? 24.922 -1.224 -3.164 1 98 268 THR B N 1
ATOM 4821 C CA . THR B 1 268 ? 25.891 -1.34 -2.086 1 98 268 THR B CA 1
ATOM 4822 C C . THR B 1 268 ? 25.422 -0.57 -0.853 1 98 268 THR B C 1
ATOM 4824 O O . THR B 1 268 ? 24.484 0.221 -0.926 1 98 268 THR B O 1
ATOM 4827 N N . LYS B 1 269 ? 26.062 -0.865 0.247 1 98.19 269 LYS B N 1
ATOM 4828 C CA . LYS B 1 269 ? 25.797 -0.126 1.478 1 98.19 269 LYS B CA 1
ATOM 4829 C C . LYS B 1 269 ? 26.016 1.372 1.275 1 98.19 269 LYS B C 1
ATOM 4831 O O . LYS B 1 269 ? 25.203 2.186 1.742 1 98.19 269 LYS B O 1
ATOM 4836 N N . GLU B 1 270 ? 27.078 1.712 0.564 1 97.81 270 GLU B N 1
ATOM 4837 C CA . GLU B 1 270 ? 27.375 3.113 0.294 1 97.81 270 GLU B CA 1
ATOM 4838 C C . GLU B 1 270 ? 26.266 3.781 -0.502 1 97.81 270 GLU B C 1
ATOM 4840 O O . GLU B 1 270 ? 25.922 4.938 -0.251 1 97.81 270 GLU B O 1
ATOM 4845 N N . MET B 1 271 ? 25.719 3.049 -1.469 1 98 271 MET B N 1
ATOM 4846 C CA . MET B 1 271 ? 24.609 3.58 -2.256 1 98 271 MET B CA 1
ATOM 4847 C C . MET B 1 271 ? 23.391 3.84 -1.373 1 98 271 MET B C 1
ATOM 4849 O O . MET B 1 271 ? 22.75 4.891 -1.48 1 98 271 MET B O 1
ATOM 4853 N N . VAL B 1 272 ? 23.062 2.891 -0.472 1 98.56 272 VAL B N 1
ATOM 4854 C CA . VAL B 1 272 ? 21.938 3.051 0.447 1 98.56 272 VAL B CA 1
ATOM 4855 C C . VAL B 1 272 ? 22.141 4.309 1.29 1 98.56 272 VAL B C 1
ATOM 4857 O O . VAL B 1 272 ? 21.219 5.109 1.447 1 98.56 272 VAL B O 1
ATOM 4860 N N . GLU B 1 273 ? 23.344 4.531 1.78 1 97.81 273 GLU B N 1
ATOM 4861 C CA . GLU B 1 273 ? 23.656 5.645 2.674 1 97.81 273 GLU B CA 1
ATOM 4862 C C . GLU B 1 273 ? 23.625 6.977 1.927 1 97.81 273 GLU B C 1
ATOM 4864 O O . GLU B 1 273 ? 23.562 8.039 2.545 1 97.81 273 GLU B O 1
ATOM 4869 N N . SER B 1 274 ? 23.734 6.887 0.604 1 97.31 274 SER B N 1
ATOM 4870 C CA . SER B 1 274 ? 23.688 8.109 -0.197 1 97.31 274 SER B CA 1
ATOM 4871 C C . SER B 1 274 ? 22.266 8.492 -0.546 1 97.31 274 SER B C 1
ATOM 4873 O O . SER B 1 274 ? 22.016 9.609 -1.015 1 97.31 274 SER B O 1
ATOM 4875 N N . MET B 1 275 ? 21.297 7.594 -0.347 1 97.69 275 MET B N 1
ATOM 4876 C CA . MET B 1 275 ? 19.891 7.875 -0.65 1 97.69 275 MET B CA 1
ATOM 4877 C C . MET B 1 275 ? 19.312 8.875 0.347 1 97.69 275 MET B C 1
ATOM 4879 O O . MET B 1 275 ? 19.812 9.008 1.462 1 97.69 275 MET B O 1
ATOM 4883 N N . ARG B 1 276 ? 18.266 9.5 -0.081 1 95 276 ARG B N 1
ATOM 4884 C CA . ARG B 1 276 ? 17.562 10.414 0.807 1 95 276 ARG B CA 1
ATOM 4885 C C . ARG B 1 276 ? 16.891 9.664 1.946 1 95 276 ARG B C 1
ATOM 4887 O O . ARG B 1 276 ? 16.328 8.578 1.739 1 95 276 ARG B O 1
ATOM 4894 N N . LYS B 1 277 ? 16.906 10.25 3.168 1 95.94 277 LYS B N 1
ATOM 4895 C CA . LYS B 1 277 ? 16.172 9.656 4.285 1 95.94 277 LYS B CA 1
ATOM 4896 C C . LYS B 1 277 ? 14.695 9.5 3.953 1 95.94 277 LYS B C 1
ATOM 4898 O O . LYS B 1 277 ? 14.109 10.367 3.303 1 95.94 277 LYS B O 1
ATOM 4903 N N . GLY B 1 278 ? 14.078 8.398 4.422 1 96.5 278 GLY B N 1
ATOM 4904 C CA . GLY B 1 278 ? 12.68 8.117 4.137 1 96.5 278 GLY B CA 1
ATOM 4905 C C . GLY B 1 278 ? 12.484 7.234 2.916 1 96.5 278 GLY B C 1
ATOM 4906 O O . GLY B 1 278 ? 11.375 6.762 2.656 1 96.5 278 GLY B O 1
ATOM 4907 N N . SER B 1 279 ? 13.555 7 2.119 1 98.25 279 SER B N 1
ATOM 4908 C CA . SER B 1 279 ? 13.477 6.164 0.925 1 98.25 279 SER B CA 1
ATOM 4909 C C . SER B 1 279 ? 13.203 4.707 1.284 1 98.25 279 SER B C 1
ATOM 4911 O O . SER B 1 279 ? 13.336 4.312 2.443 1 98.25 279 SER B O 1
ATOM 4913 N N . VAL B 1 280 ? 12.742 3.945 0.262 1 98.81 280 VAL B N 1
ATOM 4914 C CA . VAL B 1 280 ? 12.367 2.553 0.484 1 98.81 280 VAL B CA 1
ATOM 4915 C C . VAL B 1 280 ? 12.961 1.678 -0.619 1 98.81 280 VAL B C 1
ATOM 4917 O O . VAL B 1 280 ? 12.891 2.025 -1.8 1 98.81 280 VAL B O 1
ATOM 4920 N N . ILE B 1 281 ? 13.602 0.571 -0.225 1 98.94 281 ILE B N 1
ATOM 4921 C CA . ILE B 1 281 ? 14.07 -0.464 -1.138 1 98.94 281 ILE B CA 1
ATOM 4922 C C . ILE B 1 281 ? 13.266 -1.744 -0.928 1 98.94 281 ILE B C 1
ATOM 4924 O O . ILE B 1 281 ? 13.102 -2.205 0.204 1 98.94 281 ILE B O 1
ATOM 4928 N N . VAL B 1 282 ? 12.695 -2.24 -1.954 1 98.94 282 VAL B N 1
ATOM 4929 C CA . VAL B 1 282 ? 12.07 -3.557 -1.925 1 98.94 282 VAL B CA 1
ATOM 4930 C C . VAL B 1 282 ? 12.875 -4.535 -2.77 1 98.94 282 VAL B C 1
ATOM 4932 O O . VAL B 1 282 ? 13.031 -4.344 -3.979 1 98.94 282 VAL B O 1
ATOM 4935 N N . ASP B 1 283 ? 13.367 -5.547 -2.135 1 98.88 283 ASP B N 1
ATOM 4936 C CA . ASP B 1 283 ? 14.25 -6.52 -2.771 1 98.88 283 ASP B CA 1
ATOM 4937 C C . ASP B 1 283 ? 13.539 -7.859 -2.969 1 98.88 283 ASP B C 1
ATOM 4939 O O . ASP B 1 283 ? 13.383 -8.625 -2.018 1 98.88 283 ASP B O 1
ATOM 4943 N N . LEU B 1 284 ? 13.234 -8.172 -4.219 1 98.19 284 LEU B N 1
ATOM 4944 C CA . LEU B 1 284 ? 12.477 -9.375 -4.539 1 98.19 284 LEU B CA 1
ATOM 4945 C C . LEU B 1 284 ? 13.398 -10.586 -4.629 1 98.19 284 LEU B C 1
ATOM 4947 O O . LEU B 1 284 ? 12.93 -11.719 -4.746 1 98.19 284 LEU B O 1
ATOM 4951 N N . ALA B 1 285 ? 14.711 -10.383 -4.508 1 96.94 285 ALA B N 1
ATOM 4952 C CA . ALA B 1 285 ? 15.68 -11.477 -4.598 1 96.94 285 ALA B CA 1
ATOM 4953 C C . ALA B 1 285 ? 16.234 -11.828 -3.221 1 96.94 285 ALA B C 1
ATOM 4955 O O . ALA B 1 285 ? 17.297 -12.445 -3.113 1 96.94 285 ALA B O 1
ATOM 4956 N N . ALA B 1 286 ? 15.539 -11.469 -2.178 1 96.88 286 ALA B N 1
ATOM 4957 C CA . ALA B 1 286 ? 16.016 -11.594 -0.804 1 96.88 286 ALA B CA 1
ATOM 4958 C C . ALA B 1 286 ? 16.328 -13.047 -0.463 1 96.88 286 ALA B C 1
ATOM 4960 O O . ALA B 1 286 ? 17.281 -13.328 0.253 1 96.88 286 ALA B O 1
ATOM 4961 N N . VAL B 1 287 ? 15.578 -13.961 -0.97 1 91.75 287 VAL B N 1
ATOM 4962 C CA . VAL B 1 287 ? 15.703 -15.375 -0.637 1 91.75 287 VAL B CA 1
ATOM 4963 C C . VAL B 1 287 ? 17.078 -15.891 -1.071 1 91.75 287 VAL B C 1
ATOM 4965 O O . VAL B 1 287 ? 17.625 -16.812 -0.458 1 91.75 287 VAL B O 1
ATOM 4968 N N . MET B 1 288 ? 17.641 -15.312 -2.062 1 92.31 288 MET B N 1
ATOM 4969 C CA . MET B 1 288 ? 18.938 -15.727 -2.57 1 92.31 288 MET B CA 1
ATOM 4970 C C . MET B 1 288 ? 20.031 -14.766 -2.121 1 92.31 288 MET B C 1
ATOM 4972 O O . MET B 1 288 ? 21.047 -14.602 -2.809 1 92.31 288 MET B O 1
ATOM 4976 N N . GLY B 1 289 ? 19.75 -14.023 -1.091 1 94.69 289 GLY B N 1
ATOM 4977 C CA . GLY B 1 289 ? 20.75 -13.133 -0.529 1 94.69 289 GLY B CA 1
ATOM 4978 C C . GLY B 1 289 ? 20.438 -11.664 -0.771 1 94.69 289 GLY B C 1
ATOM 4979 O O . GLY B 1 289 ? 20.953 -10.789 -0.065 1 94.69 289 GLY B O 1
ATOM 4980 N N . GLY B 1 290 ? 19.703 -11.383 -1.877 1 97.44 290 GLY B N 1
ATOM 4981 C CA . GLY B 1 290 ? 19.25 -10.023 -2.148 1 97.44 290 GLY B CA 1
ATOM 4982 C C . GLY B 1 290 ? 20.172 -9.273 -3.094 1 97.44 290 GLY B C 1
ATOM 4983 O O . GLY B 1 290 ? 21.375 -9.547 -3.154 1 97.44 290 GLY B O 1
ATOM 4984 N N . ASN B 1 291 ? 19.641 -8.312 -3.814 1 98.19 291 ASN B N 1
ATOM 4985 C CA . ASN B 1 291 ? 20.391 -7.426 -4.699 1 98.19 291 ASN B CA 1
ATOM 4986 C C . ASN B 1 291 ? 21 -6.254 -3.938 1 98.19 291 ASN B C 1
ATOM 4988 O O . ASN B 1 291 ? 21.906 -5.578 -4.445 1 98.19 291 ASN B O 1
ATOM 4992 N N . CYS B 1 292 ? 20.5 -5.953 -2.793 1 98.62 292 CYS B N 1
ATOM 4993 C CA . CYS B 1 292 ? 21.047 -4.953 -1.881 1 98.62 292 CYS B CA 1
ATOM 4994 C C . CYS B 1 292 ? 21.891 -5.605 -0.8 1 98.62 292 CYS B C 1
ATOM 4996 O O . CYS B 1 292 ? 21.484 -6.586 -0.183 1 98.62 292 CYS B O 1
ATOM 4998 N N . GLU B 1 293 ? 23 -5.086 -0.533 1 98.38 293 GLU B N 1
ATOM 4999 C CA . GLU B 1 293 ? 23.969 -5.648 0.405 1 98.38 293 GLU B CA 1
ATOM 5000 C C . GLU B 1 293 ? 23.375 -5.789 1.801 1 98.38 293 GLU B C 1
ATOM 5002 O O . GLU B 1 293 ? 23.719 -6.703 2.547 1 98.38 293 GLU B O 1
ATOM 5007 N N . LEU B 1 294 ? 22.422 -4.957 2.154 1 98.62 294 LEU B N 1
ATOM 5008 C CA . LEU B 1 294 ? 21.906 -4.879 3.516 1 98.62 294 LEU B CA 1
ATOM 5009 C C . LEU B 1 294 ? 20.609 -5.672 3.648 1 98.62 294 LEU B C 1
ATOM 5011 O O . LEU B 1 294 ? 20.047 -5.773 4.742 1 98.62 294 LEU B O 1
ATOM 5015 N N . THR B 1 295 ? 20.156 -6.254 2.568 1 98.62 295 THR B N 1
ATOM 5016 C CA . THR B 1 295 ? 18.875 -6.957 2.566 1 98.62 295 THR B CA 1
ATOM 5017 C C . THR B 1 295 ? 18.922 -8.148 3.52 1 98.62 295 THR B C 1
ATOM 5019 O O . THR B 1 295 ? 19.906 -8.883 3.566 1 98.62 295 THR B O 1
ATOM 5022 N N . GLN B 1 296 ? 17.922 -8.297 4.277 1 98.25 296 GLN B N 1
ATOM 5023 C CA . GLN B 1 296 ? 17.656 -9.484 5.074 1 98.25 296 GLN B CA 1
ATOM 5024 C C . GLN B 1 296 ? 16.359 -10.156 4.641 1 98.25 296 GLN B C 1
ATOM 5026 O O . GLN B 1 296 ? 15.32 -9.492 4.535 1 98.25 296 GLN B O 1
ATOM 5031 N N . ASN B 1 297 ? 16.438 -11.422 4.41 1 96.56 297 ASN B N 1
ATOM 5032 C CA . ASN B 1 297 ? 15.273 -12.164 3.916 1 96.56 297 ASN B CA 1
ATOM 5033 C C . ASN B 1 297 ? 14.148 -12.18 4.941 1 96.56 297 ASN B C 1
ATOM 5035 O O . ASN B 1 297 ? 14.375 -12.461 6.117 1 96.56 297 ASN B O 1
ATOM 5039 N N . ASP B 1 298 ? 12.953 -11.867 4.504 1 95.5 298 ASP B N 1
ATOM 5040 C CA . ASP B 1 298 ? 11.719 -11.883 5.285 1 95.5 298 ASP B CA 1
ATOM 5041 C C . ASP B 1 298 ? 11.805 -10.914 6.461 1 95.5 298 ASP B C 1
ATOM 5043 O O . ASP B 1 298 ? 11.352 -11.219 7.566 1 95.5 298 ASP B O 1
ATOM 5047 N N . ALA B 1 299 ? 12.5 -9.789 6.191 1 97.88 299 ALA B N 1
ATOM 5048 C CA . ALA B 1 299 ? 12.633 -8.758 7.215 1 97.88 299 ALA B CA 1
ATOM 5049 C C . ALA B 1 299 ? 12.594 -7.363 6.598 1 97.88 299 ALA B C 1
ATOM 5051 O O . ALA B 1 299 ? 12.93 -7.188 5.426 1 97.88 299 ALA B O 1
ATOM 5052 N N . THR B 1 300 ? 12.133 -6.469 7.348 1 98.06 300 THR B N 1
ATOM 5053 C CA . THR B 1 300 ? 12.227 -5.043 7.055 1 98.06 300 THR B CA 1
ATOM 5054 C C . THR B 1 300 ? 13.195 -4.352 8.016 1 98.06 300 THR B C 1
ATOM 5056 O O . THR B 1 300 ? 13.039 -4.449 9.234 1 98.06 300 THR B O 1
ATOM 5059 N N . ILE B 1 301 ? 14.125 -3.719 7.523 1 98.06 301 ILE B N 1
ATOM 5060 C CA . ILE B 1 301 ? 15.102 -3.066 8.398 1 98.06 301 ILE B CA 1
ATOM 5061 C C . ILE B 1 301 ? 15.203 -1.586 8.039 1 98.06 301 ILE B C 1
ATOM 5063 O O . ILE B 1 301 ? 14.828 -1.182 6.934 1 98.06 301 ILE B O 1
ATOM 5067 N N . LEU B 1 302 ? 15.594 -0.797 8.977 1 96.75 302 LEU B N 1
ATOM 5068 C CA . LEU B 1 302 ? 15.883 0.621 8.789 1 96.75 302 LEU B CA 1
ATOM 5069 C C . LEU B 1 302 ? 17.375 0.887 8.914 1 96.75 302 LEU B C 1
ATOM 5071 O O . LEU B 1 302 ? 18 0.565 9.938 1 96.75 302 LEU B O 1
ATOM 5075 N N . HIS B 1 303 ? 17.984 1.337 7.844 1 97.88 303 HIS B N 1
ATOM 5076 C CA . HIS B 1 303 ? 19.406 1.687 7.84 1 97.88 303 HIS B CA 1
ATOM 5077 C C . HIS B 1 303 ? 19.609 3.115 7.352 1 97.88 303 HIS B C 1
ATOM 5079 O O . HIS B 1 303 ? 19.328 3.428 6.191 1 97.88 303 HIS B O 1
ATOM 5085 N N . ASN B 1 304 ? 20.109 4.016 8.227 1 95.94 304 ASN B N 1
ATOM 5086 C CA . ASN B 1 304 ? 20.406 5.402 7.879 1 95.94 304 ASN B CA 1
ATOM 5087 C C . ASN B 1 304 ? 19.203 6.094 7.266 1 95.94 304 ASN B C 1
ATOM 5089 O O . ASN B 1 304 ? 19.312 6.773 6.242 1 95.94 304 ASN B O 1
ATOM 5093 N N . GLY B 1 305 ? 18.031 5.812 7.727 1 95.75 305 GLY B N 1
ATOM 5094 C CA . GLY B 1 305 ? 16.812 6.465 7.293 1 95.75 305 GLY B CA 1
ATOM 5095 C C . GLY B 1 305 ? 16.188 5.812 6.07 1 95.75 305 GLY B C 1
ATOM 5096 O O . GLY B 1 305 ? 15.188 6.301 5.547 1 95.75 305 GLY B O 1
ATOM 5097 N N . VAL B 1 306 ? 16.781 4.727 5.539 1 98.12 306 VAL B N 1
ATOM 5098 C CA . VAL B 1 306 ? 16.25 4.02 4.379 1 98.12 306 VAL B CA 1
ATOM 5099 C C . VAL B 1 306 ? 15.625 2.701 4.824 1 98.12 306 VAL B C 1
ATOM 5101 O O . VAL B 1 306 ? 16.25 1.909 5.527 1 98.12 306 VAL B O 1
ATOM 5104 N N . THR B 1 307 ? 14.391 2.504 4.496 1 98.44 307 THR B N 1
ATOM 5105 C CA . THR B 1 307 ? 13.703 1.251 4.785 1 98.44 307 THR B CA 1
ATOM 5106 C C . THR B 1 307 ? 14.016 0.202 3.723 1 98.44 307 THR B C 1
ATOM 5108 O O . THR B 1 307 ? 13.859 0.455 2.527 1 98.44 307 THR B O 1
ATOM 5111 N N . ILE B 1 308 ? 14.531 -0.918 4.141 1 98.88 308 ILE B N 1
ATOM 5112 C CA . ILE B 1 308 ? 14.867 -2.012 3.234 1 98.88 308 ILE B CA 1
ATOM 5113 C C . ILE B 1 308 ? 13.977 -3.217 3.531 1 98.88 308 ILE B C 1
ATOM 5115 O O . ILE B 1 308 ? 14.023 -3.777 4.629 1 98.88 308 ILE B O 1
ATOM 5119 N N . ILE B 1 309 ? 13.211 -3.58 2.535 1 98.75 309 ILE B N 1
ATOM 5120 C CA . ILE B 1 309 ? 12.273 -4.688 2.668 1 98.75 309 ILE B CA 1
ATOM 5121 C C . ILE B 1 309 ? 12.758 -5.875 1.836 1 98.75 309 ILE B C 1
ATOM 5123 O O . ILE B 1 309 ? 12.797 -5.801 0.606 1 98.75 309 ILE B O 1
ATOM 5127 N N . GLY B 1 310 ? 13.125 -6.926 2.539 1 98.5 310 GLY B N 1
ATOM 5128 C CA . GLY B 1 310 ? 13.461 -8.172 1.863 1 98.5 310 GLY B CA 1
ATOM 5129 C C . GLY B 1 310 ? 12.336 -9.195 1.903 1 98.5 310 GLY B C 1
ATOM 5130 O O . GLY B 1 310 ? 12.078 -9.797 2.947 1 98.5 310 GLY B O 1
ATOM 5131 N N . ASN B 1 311 ? 11.703 -9.352 0.787 1 96.75 311 ASN B N 1
ATOM 5132 C CA . ASN B 1 311 ? 10.594 -10.305 0.706 1 96.75 311 ASN B CA 1
ATOM 5133 C C . ASN B 1 311 ? 10.461 -10.891 -0.698 1 96.75 311 ASN B C 1
ATOM 5135 O O . ASN B 1 311 ? 10.133 -10.172 -1.644 1 96.75 311 ASN B O 1
ATOM 5139 N N . SER B 1 312 ? 10.672 -12.133 -0.82 1 94.44 312 SER B N 1
ATOM 5140 C CA . SER B 1 312 ? 10.625 -12.797 -2.117 1 94.44 312 SER B CA 1
ATOM 5141 C C . SER B 1 312 ? 9.289 -13.5 -2.326 1 94.44 312 SER B C 1
ATOM 5143 O O . SER B 1 312 ? 9.047 -14.094 -3.377 1 94.44 312 SER B O 1
ATOM 5145 N N . ASN B 1 313 ? 8.414 -13.531 -1.386 1 95.19 313 ASN B N 1
ATOM 5146 C CA . ASN B 1 313 ? 7.148 -14.258 -1.438 1 95.19 313 ASN B CA 1
ATOM 5147 C C . ASN B 1 313 ? 5.953 -13.32 -1.387 1 95.19 313 ASN B C 1
ATOM 5149 O O . ASN B 1 313 ? 5.004 -13.547 -0.635 1 95.19 313 ASN B O 1
ATOM 5153 N N . LEU B 1 314 ? 6.02 -12.289 -2.113 1 97 314 LEU B N 1
ATOM 5154 C CA . LEU B 1 314 ? 4.973 -11.273 -2.104 1 97 314 LEU B CA 1
ATOM 5155 C C . LEU B 1 314 ? 3.666 -11.828 -2.654 1 97 314 LEU B C 1
ATOM 5157 O O . LEU B 1 314 ? 2.584 -11.406 -2.25 1 97 314 LEU B O 1
ATOM 5161 N N . PRO B 1 315 ? 3.703 -12.789 -3.578 1 97.25 315 PRO B N 1
ATOM 5162 C CA . PRO B 1 315 ? 2.438 -13.367 -4.035 1 97.25 315 PRO B CA 1
ATOM 5163 C C . PRO B 1 315 ? 1.588 -13.914 -2.893 1 97.25 315 PRO B C 1
ATOM 5165 O O . PRO B 1 315 ? 0.358 -13.828 -2.934 1 97.25 315 PRO B O 1
ATOM 5168 N N . SER B 1 316 ? 2.195 -14.453 -1.874 1 97.38 316 SER B N 1
ATOM 5169 C CA . SER B 1 316 ? 1.476 -15 -0.726 1 97.38 316 SER B CA 1
ATOM 5170 C C . SER B 1 316 ? 0.71 -13.906 0.014 1 97.38 316 SER B C 1
ATOM 5172 O O . SER B 1 316 ? -0.224 -14.195 0.764 1 97.38 316 SER B O 1
ATOM 5174 N N . THR B 1 317 ? 1.059 -12.625 -0.192 1 95.75 317 THR B N 1
ATOM 5175 C CA . THR B 1 317 ? 0.4 -11.508 0.478 1 95.75 317 THR B CA 1
ATOM 5176 C C . THR B 1 317 ? -0.822 -11.047 -0.312 1 95.75 317 THR B C 1
ATOM 5178 O O . THR B 1 317 ? -1.559 -10.164 0.131 1 95.75 317 THR B O 1
ATOM 5181 N N . GLN B 1 318 ? -1.018 -11.578 -1.434 1 96.69 318 GLN B N 1
ATOM 5182 C CA . GLN B 1 318 ? -2.203 -11.375 -2.262 1 96.69 318 GLN B CA 1
ATOM 5183 C C . GLN B 1 318 ? -2.77 -12.711 -2.738 1 96.69 318 GLN B C 1
ATOM 5185 O O . GLN B 1 318 ? -2.84 -12.969 -3.941 1 96.69 318 GLN B O 1
ATOM 5190 N N . PRO 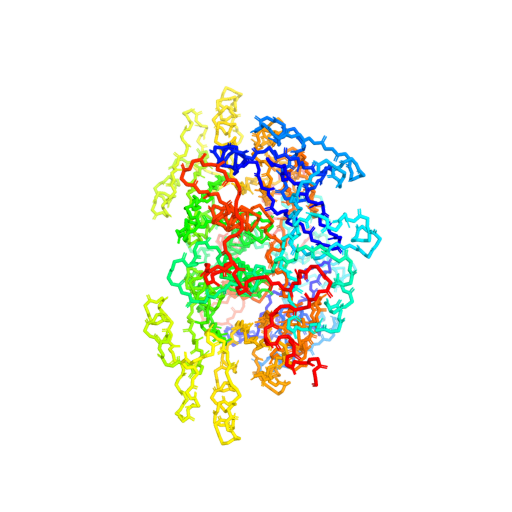B 1 319 ? -3.225 -13.438 -1.842 1 97.31 319 PRO B N 1
ATOM 5191 C CA . PRO B 1 319 ? -3.383 -14.867 -2.102 1 97.31 319 PRO B CA 1
ATOM 5192 C C . PRO B 1 319 ? -4.543 -15.172 -3.047 1 97.31 319 PRO B C 1
ATOM 5194 O O . PRO B 1 319 ? -4.504 -16.172 -3.779 1 97.31 319 PRO B O 1
ATOM 5197 N N . MET B 1 320 ? -5.605 -14.383 -3.109 1 96.81 320 MET B N 1
ATOM 5198 C CA . MET B 1 320 ? -6.758 -14.742 -3.928 1 96.81 320 MET B CA 1
ATOM 5199 C C . MET B 1 320 ? -6.398 -14.727 -5.41 1 96.81 320 MET B C 1
ATOM 5201 O O . MET B 1 320 ? -6.426 -15.766 -6.07 1 96.81 320 MET B O 1
ATOM 5205 N N . ASP B 1 321 ? -5.93 -13.57 -5.898 1 96.44 321 ASP B N 1
ATOM 5206 C CA . ASP B 1 321 ? -5.645 -13.492 -7.328 1 96.44 321 ASP B CA 1
ATOM 5207 C C . ASP B 1 321 ? -4.379 -14.266 -7.68 1 96.44 321 ASP B C 1
ATOM 5209 O O . ASP B 1 321 ? -4.273 -14.836 -8.766 1 96.44 321 ASP B O 1
ATOM 5213 N N . ALA B 1 322 ? -3.369 -14.281 -6.809 1 97.12 322 ALA B N 1
ATOM 5214 C CA . ALA B 1 322 ? -2.174 -15.086 -7.055 1 97.12 322 ALA B CA 1
ATOM 5215 C C . ALA B 1 322 ? -2.525 -16.562 -7.191 1 97.12 322 ALA B C 1
ATOM 5217 O O . ALA B 1 322 ? -2.004 -17.25 -8.07 1 97.12 322 ALA B O 1
ATOM 5218 N N . SER B 1 323 ? -3.461 -17.062 -6.301 1 97.56 323 SER B N 1
ATOM 5219 C CA . SER B 1 323 ? -3.92 -18.438 -6.391 1 97.56 323 SER B CA 1
ATOM 5220 C C . SER B 1 323 ? -4.676 -18.688 -7.691 1 97.56 323 SER B C 1
ATOM 5222 O O . SER B 1 323 ? -4.469 -19.719 -8.344 1 97.56 323 SER B O 1
ATOM 5224 N N . LYS B 1 324 ? -5.535 -17.766 -8.047 1 96.75 324 LYS B N 1
ATOM 5225 C CA . LYS B 1 324 ? -6.312 -17.922 -9.273 1 96.75 324 LYS B CA 1
ATOM 5226 C C . LYS B 1 324 ? -5.402 -18.031 -10.492 1 96.75 324 LYS B C 1
ATOM 5228 O O . LYS B 1 324 ? -5.605 -18.875 -11.352 1 96.75 324 LYS B O 1
ATOM 5233 N N . MET B 1 325 ? -4.414 -17.141 -10.508 1 96.56 325 MET B N 1
ATOM 5234 C CA . MET B 1 325 ? -3.467 -17.156 -11.617 1 96.56 325 MET B CA 1
ATOM 5235 C C . MET B 1 325 ? -2.699 -18.484 -11.648 1 96.56 325 MET B C 1
ATOM 5237 O O . MET B 1 325 ? -2.549 -19.094 -12.703 1 96.56 325 MET B O 1
ATOM 5241 N N . TYR B 1 326 ? -2.238 -18.938 -10.523 1 97.25 326 TYR B N 1
ATOM 5242 C CA . TYR B 1 326 ? -1.518 -20.203 -10.438 1 97.25 326 TYR B CA 1
ATOM 5243 C C . TYR B 1 326 ? -2.41 -21.375 -10.844 1 97.25 326 TYR B C 1
ATOM 5245 O O . TYR B 1 326 ? -1.985 -22.25 -11.594 1 97.25 326 TYR B O 1
ATOM 5253 N N . ALA B 1 327 ? -3.635 -21.406 -10.367 1 97.81 327 ALA B N 1
ATOM 5254 C CA . ALA B 1 327 ? -4.59 -22.469 -10.68 1 97.81 327 ALA B CA 1
ATOM 5255 C C . ALA B 1 327 ? -4.832 -22.562 -12.18 1 97.81 327 ALA B C 1
ATOM 5257 O O . ALA B 1 327 ? -4.887 -23.656 -12.734 1 97.81 327 ALA B O 1
ATOM 5258 N N . LYS B 1 328 ? -4.953 -21.438 -12.773 1 96.88 328 LYS B N 1
ATOM 5259 C CA . LYS B 1 328 ? -5.156 -21.422 -14.219 1 96.88 328 LYS B CA 1
ATOM 5260 C C . LYS B 1 328 ? -3.936 -21.984 -14.953 1 96.88 328 LYS B C 1
ATOM 5262 O O . LYS B 1 328 ? -4.074 -22.688 -15.961 1 96.88 328 LYS B O 1
ATOM 5267 N N . ASN B 1 329 ? -2.721 -21.625 -14.453 1 96.81 329 ASN B N 1
ATOM 5268 C CA . ASN B 1 329 ? -1.516 -22.234 -15.008 1 96.81 329 ASN B CA 1
ATOM 5269 C C . ASN B 1 329 ? -1.569 -23.75 -14.922 1 96.81 329 ASN B C 1
ATOM 5271 O O . ASN B 1 329 ? -1.248 -24.453 -15.891 1 96.81 329 ASN B O 1
ATOM 5275 N N . ILE B 1 330 ? -2.006 -24.266 -13.789 1 97.56 330 ILE B N 1
ATOM 5276 C CA . ILE B 1 330 ? -2.096 -25.703 -13.555 1 97.56 330 ILE B CA 1
ATOM 5277 C C . ILE B 1 330 ? -3.104 -26.328 -14.523 1 97.56 330 ILE B C 1
ATOM 5279 O O . ILE B 1 330 ? -2.834 -27.359 -15.133 1 97.56 330 ILE B O 1
ATOM 5283 N N . VAL B 1 331 ? -4.27 -25.703 -14.719 1 97.19 331 VAL B N 1
ATOM 5284 C CA . VAL B 1 331 ? -5.293 -26.188 -15.633 1 97.19 331 VAL B CA 1
ATOM 5285 C C . VAL B 1 331 ? -4.715 -26.312 -17.047 1 97.19 331 VAL B C 1
ATOM 5287 O O . VAL B 1 331 ? -4.867 -27.344 -17.703 1 97.19 331 VAL B O 1
ATOM 5290 N N . ASN B 1 332 ? -4.051 -25.297 -17.422 1 96.69 332 ASN B N 1
ATOM 5291 C CA . ASN B 1 332 ? -3.494 -25.297 -18.766 1 96.69 332 ASN B CA 1
ATOM 5292 C C . ASN B 1 332 ? -2.422 -26.359 -18.938 1 96.69 332 ASN B C 1
ATOM 5294 O O . ASN B 1 332 ? -2.287 -26.938 -20.016 1 96.69 332 ASN B O 1
ATOM 5298 N N . PHE B 1 333 ? -1.641 -26.625 -17.938 1 97.44 333 PHE B N 1
ATOM 5299 C CA . PHE B 1 333 ? -0.65 -27.688 -17.984 1 97.44 333 PHE B CA 1
ATOM 5300 C C . PHE B 1 333 ? -1.327 -29.062 -18.047 1 97.44 333 PHE B C 1
ATOM 5302 O O . PHE B 1 333 ? -0.932 -29.906 -18.844 1 97.44 333 PHE B O 1
ATOM 5309 N N . LEU B 1 334 ? -2.381 -29.25 -17.297 1 97.19 334 LEU B N 1
ATOM 5310 C CA . LEU B 1 334 ? -3.078 -30.531 -17.219 1 97.19 334 LEU B CA 1
ATOM 5311 C C . LEU B 1 334 ? -3.816 -30.828 -18.516 1 97.19 334 LEU B C 1
ATOM 5313 O O . LEU B 1 334 ? -4.062 -32 -18.844 1 97.19 334 LEU B O 1
ATOM 5317 N N . LYS B 1 335 ? -4.133 -29.797 -19.266 1 95.94 335 LYS B N 1
ATOM 5318 C CA . LYS B 1 335 ? -4.75 -29.984 -20.578 1 95.94 335 LYS B CA 1
ATOM 5319 C C . LYS B 1 335 ? -3.85 -30.812 -21.484 1 95.94 335 LYS B C 1
ATOM 5321 O O . LYS B 1 335 ? -4.34 -31.562 -22.344 1 95.94 335 LYS B O 1
ATOM 5326 N N . LEU B 1 336 ? -2.568 -30.719 -21.266 1 95.88 336 LEU B N 1
ATOM 5327 C CA . LEU B 1 336 ? -1.612 -31.438 -22.109 1 95.88 336 LEU B CA 1
ATOM 5328 C C . LEU B 1 336 ? -1.68 -32.938 -21.859 1 95.88 336 LEU B C 1
ATOM 5330 O O . LEU B 1 336 ? -1.175 -33.719 -22.656 1 95.88 336 LEU B O 1
ATOM 5334 N N . PHE B 1 337 ? -2.268 -33.312 -20.75 1 95.75 337 PHE B N 1
ATOM 5335 C CA . PHE B 1 337 ? -2.277 -34.688 -20.359 1 95.75 337 PHE B CA 1
ATOM 5336 C C . PHE B 1 337 ? -3.551 -35.406 -20.828 1 95.75 337 PHE B C 1
ATOM 5338 O O . PHE B 1 337 ? -3.801 -36.562 -20.484 1 95.75 337 PHE B O 1
ATOM 5345 N N . VAL B 1 338 ? -4.398 -34.625 -21.469 1 93.75 338 VAL B N 1
ATOM 5346 C CA . VAL B 1 338 ? -5.664 -35.156 -21.938 1 93.75 338 VAL B CA 1
ATOM 5347 C C . VAL B 1 338 ? -5.738 -35.062 -23.469 1 93.75 338 VAL B C 1
ATOM 5349 O O . VAL B 1 338 ? -5.441 -34 -24.031 1 93.75 338 VAL B O 1
ATOM 5352 N N . ASN B 1 339 ? -6.016 -36.156 -24.188 1 87.19 339 ASN B N 1
ATOM 5353 C CA . ASN B 1 339 ? -6.125 -36.156 -25.641 1 87.19 339 ASN B CA 1
ATOM 5354 C C . ASN B 1 339 ? -7.508 -35.688 -26.094 1 87.19 339 ASN B C 1
ATOM 5356 O O . ASN B 1 339 ? -8.32 -35.25 -25.266 1 87.19 339 ASN B O 1
ATOM 5360 N N . LYS B 1 340 ? -7.73 -35.75 -27.359 1 84.56 340 LYS B N 1
ATOM 5361 C CA . LYS B 1 340 ? -8.977 -35.25 -27.938 1 84.56 340 LYS B CA 1
ATOM 5362 C C . LYS B 1 340 ? -10.172 -36.062 -27.438 1 84.56 340 LYS B C 1
ATOM 5364 O O . LYS B 1 340 ? -11.289 -35.562 -27.375 1 84.56 340 LYS B O 1
ATOM 5369 N N . GLU B 1 341 ? -9.938 -37.344 -27.047 1 85.25 341 GLU B N 1
ATOM 5370 C CA . GLU B 1 341 ? -10.992 -38.219 -26.562 1 85.25 341 GLU B CA 1
ATOM 5371 C C . GLU B 1 341 ? -11.133 -38.125 -25.047 1 85.25 341 GLU B C 1
ATOM 5373 O O . GLU B 1 341 ? -11.812 -38.969 -24.422 1 85.25 341 GLU B O 1
ATOM 5378 N N . LYS B 1 342 ? -10.375 -37.188 -24.375 1 82.81 342 LYS B N 1
ATOM 5379 C CA . LYS B 1 342 ? -10.422 -36.938 -22.938 1 82.81 342 LYS B CA 1
ATOM 5380 C C . LYS B 1 342 ? -9.812 -38.094 -22.141 1 82.81 342 LYS B C 1
ATOM 5382 O O . LYS B 1 342 ? -10.266 -38.406 -21.047 1 82.81 342 LYS B O 1
ATOM 5387 N N . GLN B 1 343 ? -8.977 -38.781 -22.781 1 90.5 343 GLN B N 1
ATOM 5388 C CA . GLN B 1 343 ? -8.227 -39.844 -22.094 1 90.5 343 GLN B CA 1
ATOM 5389 C C . GLN B 1 343 ? -6.891 -39.312 -21.578 1 90.5 343 GLN B C 1
ATOM 5391 O O . GLN B 1 343 ? -6.215 -38.531 -22.266 1 90.5 343 GLN B O 1
ATOM 5396 N N . PHE B 1 344 ? -6.613 -39.656 -20.391 1 92.44 344 PHE B N 1
ATOM 5397 C CA . PHE B 1 344 ? -5.367 -39.25 -19.75 1 92.44 344 PHE B CA 1
ATOM 5398 C C . PHE B 1 344 ? -4.172 -39.938 -20.406 1 92.44 344 PHE B C 1
ATOM 5400 O O . PHE B 1 344 ? -4.203 -41.156 -20.641 1 92.44 344 PHE B O 1
ATOM 5407 N N . ASN B 1 345 ? -3.209 -39.156 -20.797 1 91.31 345 ASN B N 1
ATOM 5408 C CA . ASN B 1 345 ? -1.995 -39.688 -21.422 1 91.31 345 ASN B CA 1
ATOM 5409 C C . ASN B 1 345 ? -0.799 -38.781 -21.156 1 91.31 345 ASN B C 1
ATOM 5411 O O . ASN B 1 345 ? -0.906 -37.562 -21.281 1 91.31 345 ASN B O 1
ATOM 5415 N N . ILE B 1 346 ? 0.265 -39.406 -20.766 1 93.06 346 ILE B N 1
ATOM 5416 C CA . ILE B 1 346 ? 1.51 -38.656 -20.625 1 93.06 346 ILE B CA 1
ATOM 5417 C C . ILE B 1 346 ? 2.359 -38.812 -21.891 1 93.06 346 ILE B C 1
ATOM 5419 O O . ILE B 1 346 ? 2.975 -39.875 -22.078 1 93.06 346 ILE B O 1
ATOM 5423 N N . ASN B 1 347 ? 2.379 -37.812 -22.734 1 93.88 347 ASN B N 1
ATOM 5424 C CA . ASN B 1 347 ? 3.156 -37.844 -23.969 1 93.88 347 ASN B CA 1
ATOM 5425 C C . ASN B 1 347 ? 4.543 -37.219 -23.766 1 93.88 347 ASN B C 1
ATOM 5427 O O . ASN B 1 347 ? 4.711 -36.031 -23.875 1 93.88 347 ASN B O 1
ATOM 5431 N N . LEU B 1 348 ? 5.484 -38 -23.594 1 92.25 348 LEU B N 1
ATOM 5432 C CA . LEU B 1 348 ? 6.84 -37.562 -23.297 1 92.25 348 LEU B CA 1
ATOM 5433 C C . LEU B 1 348 ? 7.484 -36.938 -24.547 1 92.25 348 LEU B C 1
ATOM 5435 O O . LEU B 1 348 ? 8.547 -36.312 -24.453 1 92.25 348 LEU B O 1
ATOM 5439 N N . GLU B 1 349 ? 6.82 -37.062 -25.688 1 93.94 349 GLU B N 1
ATOM 5440 C CA . GLU B 1 349 ? 7.301 -36.406 -26.906 1 93.94 349 GLU B CA 1
ATOM 5441 C C . GLU B 1 349 ? 6.953 -34.938 -26.891 1 93.94 349 GLU B C 1
ATOM 5443 O O . GLU B 1 349 ? 7.523 -34.156 -27.656 1 93.94 349 GLU B O 1
ATOM 5448 N N . ASP B 1 350 ? 6 -34.625 -26.078 1 95.19 350 ASP B N 1
ATOM 5449 C CA . ASP B 1 350 ? 5.672 -33.219 -25.906 1 95.19 350 ASP B CA 1
ATOM 5450 C C . ASP B 1 350 ? 6.777 -32.469 -25.156 1 95.19 350 ASP B C 1
ATOM 5452 O O . ASP B 1 350 ? 7.109 -32.844 -24.016 1 95.19 350 ASP B O 1
ATOM 5456 N N . GLU B 1 351 ? 7.332 -31.438 -25.719 1 95.31 351 GLU B N 1
ATOM 5457 C CA . GLU B 1 351 ? 8.484 -30.719 -25.188 1 95.31 351 GLU B CA 1
ATOM 5458 C C . GLU B 1 351 ? 8.188 -30.156 -23.797 1 95.31 351 GLU B C 1
ATOM 5460 O O . GLU B 1 351 ? 9.047 -30.172 -22.906 1 95.31 351 GLU B O 1
ATOM 5465 N N . ILE B 1 352 ? 7.02 -29.672 -23.562 1 96.69 352 ILE B N 1
ATOM 5466 C CA . ILE B 1 352 ? 6.652 -29.062 -22.297 1 96.69 352 ILE B CA 1
ATOM 5467 C C . ILE B 1 352 ? 6.582 -30.125 -21.203 1 96.69 352 ILE B C 1
ATOM 5469 O O . ILE B 1 352 ? 7.184 -29.969 -20.141 1 96.69 352 ILE B O 1
ATOM 5473 N N . ILE B 1 353 ? 5.887 -31.25 -21.469 1 96.38 353 ILE B N 1
ATOM 5474 C CA . ILE B 1 353 ? 5.758 -32.344 -20.5 1 96.38 353 ILE B CA 1
ATOM 5475 C C . ILE B 1 353 ? 7.137 -32.906 -20.172 1 96.38 353 ILE B C 1
ATOM 5477 O O . ILE B 1 353 ? 7.473 -33.094 -19 1 96.38 353 ILE B O 1
ATOM 5481 N N . ASN B 1 354 ? 7.914 -33.062 -21.219 1 95 354 ASN B N 1
ATOM 5482 C CA . ASN B 1 354 ? 9.242 -33.656 -21.047 1 95 354 ASN B CA 1
ATOM 5483 C C . ASN B 1 354 ? 10.141 -32.781 -20.188 1 95 354 ASN B C 1
ATOM 5485 O O . ASN B 1 354 ? 10.828 -33.25 -19.297 1 95 354 ASN B O 1
ATOM 5489 N N . THR B 1 355 ? 10.125 -31.516 -20.422 1 94.38 355 THR B N 1
ATOM 5490 C CA . THR B 1 355 ? 11 -30.578 -19.734 1 94.38 355 THR B CA 1
ATOM 5491 C C . THR B 1 355 ? 10.578 -30.406 -18.281 1 94.38 355 THR B C 1
ATOM 5493 O O . THR B 1 355 ? 11.43 -30.234 -17.391 1 94.38 355 THR B O 1
ATOM 5496 N N . CYS B 1 356 ? 9.32 -30.531 -17.984 1 96.31 356 CYS B N 1
ATOM 5497 C CA . CYS B 1 356 ? 8.812 -30.328 -16.625 1 96.31 356 CYS B CA 1
ATOM 5498 C C . CYS B 1 356 ? 8.977 -31.578 -15.789 1 96.31 356 CYS B C 1
ATOM 5500 O O . CYS B 1 356 ? 8.875 -31.531 -14.562 1 96.31 356 CYS B O 1
ATOM 5502 N N . LEU B 1 357 ? 9.164 -32.75 -16.438 1 95.56 357 LEU B N 1
ATOM 5503 C CA . LEU B 1 357 ? 9.336 -34 -15.719 1 95.56 357 LEU B CA 1
ATOM 5504 C C . LEU B 1 357 ? 10.703 -34.062 -15.055 1 95.56 357 LEU B C 1
ATOM 5506 O O . LEU B 1 357 ? 11.727 -34.156 -15.734 1 95.56 357 LEU B O 1
ATOM 5510 N N . ILE B 1 358 ? 10.742 -34.062 -13.766 1 93.94 358 ILE B N 1
ATOM 5511 C CA . ILE B 1 358 ? 11.977 -34 -13 1 93.94 358 ILE B CA 1
ATOM 5512 C C . ILE B 1 358 ? 12.43 -35.406 -12.617 1 93.94 358 ILE B C 1
ATOM 5514 O O . ILE B 1 358 ? 13.609 -35.75 -12.727 1 93.94 358 ILE B O 1
ATOM 5518 N N . ALA B 1 359 ? 11.477 -36.156 -12.156 1 92.31 359 ALA B N 1
ATOM 5519 C CA . ALA B 1 359 ? 11.773 -37.531 -11.703 1 92.31 359 ALA B CA 1
ATOM 5520 C C . ALA B 1 359 ? 10.695 -38.5 -12.172 1 92.31 359 ALA B C 1
ATOM 5522 O O . ALA B 1 359 ? 9.531 -38.125 -12.297 1 92.31 359 ALA B O 1
ATOM 5523 N N . ASP B 1 360 ? 11.078 -39.688 -12.492 1 91.69 360 ASP B N 1
ATOM 5524 C CA . ASP B 1 360 ? 10.203 -40.781 -12.922 1 91.69 360 ASP B CA 1
ATOM 5525 C C . ASP B 1 360 ? 10.805 -42.125 -12.578 1 91.69 360 ASP B C 1
ATOM 5527 O O . ASP B 1 360 ? 11.891 -42.469 -13.039 1 91.69 360 ASP B O 1
ATOM 5531 N N . GLN B 1 361 ? 10.055 -42.875 -11.789 1 88.44 361 GLN B N 1
ATOM 5532 C CA . GLN B 1 361 ? 10.414 -44.25 -11.477 1 88.44 361 GLN B CA 1
ATOM 5533 C C . GLN B 1 361 ? 11.797 -44.344 -10.828 1 88.44 361 GLN B C 1
ATOM 5535 O O . GLN B 1 361 ? 12.633 -45.156 -11.234 1 88.44 361 GLN B O 1
ATOM 5540 N N . GLY B 1 362 ? 12.078 -43.344 -10 1 85.88 362 GLY B N 1
ATOM 5541 C CA . GLY B 1 362 ? 13.281 -43.406 -9.18 1 85.88 362 GLY B CA 1
ATOM 5542 C C . GLY B 1 362 ? 14.469 -42.719 -9.82 1 85.88 362 GLY B C 1
ATOM 5543 O O . GLY B 1 362 ? 15.547 -42.656 -9.234 1 85.88 362 GLY B O 1
ATOM 5544 N N . GLU B 1 363 ? 14.289 -42.188 -11.008 1 89.19 363 GLU B N 1
ATOM 5545 C CA . GLU B 1 363 ? 15.406 -41.562 -11.719 1 89.19 363 GLU B CA 1
ATOM 5546 C C . GLU B 1 363 ? 15.117 -40.094 -12 1 89.19 363 GLU B C 1
ATOM 5548 O O . GLU B 1 363 ? 13.977 -39.719 -12.281 1 89.19 363 GLU B O 1
ATOM 5553 N N . ILE B 1 364 ? 16.172 -39.375 -11.93 1 90.88 364 ILE B N 1
ATOM 5554 C CA . ILE B 1 364 ? 16.094 -37.969 -12.391 1 90.88 364 ILE B CA 1
ATOM 5555 C C . ILE B 1 364 ? 16.125 -37.938 -13.914 1 90.88 364 ILE B C 1
ATOM 5557 O O . ILE B 1 364 ? 17 -38.562 -14.539 1 90.88 364 ILE B O 1
ATOM 5561 N N . ARG B 1 365 ? 15.219 -37.281 -14.492 1 89.12 365 ARG B N 1
ATOM 5562 C CA . ARG B 1 365 ? 15.094 -37.25 -15.953 1 89.12 365 ARG B CA 1
ATOM 5563 C C . ARG B 1 365 ? 15.578 -35.938 -16.531 1 89.12 365 ARG B C 1
ATOM 5565 O O . ARG B 1 365 ? 15.977 -35.875 -17.688 1 89.12 365 ARG B O 1
ATOM 5572 N N . HIS B 1 366 ? 15.641 -34.938 -15.773 1 87.38 366 HIS B N 1
ATOM 5573 C CA . HIS B 1 366 ? 15.969 -33.625 -16.25 1 87.38 366 HIS B CA 1
ATOM 5574 C C . HIS B 1 366 ? 17.484 -33.438 -16.391 1 87.38 366 HIS B C 1
ATOM 5576 O O . HIS B 1 366 ? 18.219 -33.5 -15.414 1 87.38 366 HIS B O 1
ATOM 5582 N N . LYS B 1 367 ? 17.875 -33.094 -17.594 1 84.56 367 LYS B N 1
ATOM 5583 C CA . LYS B 1 367 ? 19.297 -33.094 -17.953 1 84.56 367 LYS B CA 1
ATOM 5584 C C . LYS B 1 367 ? 20.078 -32.062 -17.125 1 84.56 367 LYS B C 1
ATOM 5586 O O . LYS B 1 367 ? 21.172 -32.375 -16.641 1 84.56 367 LYS B O 1
ATOM 5591 N N . ALA B 1 368 ? 19.547 -30.922 -16.984 1 83.5 368 ALA B N 1
ATOM 5592 C CA . ALA B 1 368 ? 20.266 -29.875 -16.25 1 83.5 368 ALA B CA 1
ATOM 5593 C C . ALA B 1 368 ? 20.484 -30.266 -14.797 1 83.5 368 ALA B C 1
ATOM 5595 O O . ALA B 1 368 ? 21.531 -29.953 -14.219 1 83.5 368 ALA B O 1
ATOM 5596 N N . ILE B 1 369 ? 19.562 -30.906 -14.227 1 86.12 369 ILE B N 1
ATOM 5597 C CA . ILE B 1 369 ? 19.672 -31.344 -12.836 1 86.12 369 ILE B CA 1
ATOM 5598 C C . ILE B 1 369 ? 20.719 -32.438 -12.727 1 86.12 369 ILE B C 1
ATOM 5600 O O . ILE B 1 369 ? 21.531 -32.438 -11.797 1 86.12 369 ILE B O 1
ATOM 5604 N N . LEU B 1 370 ? 20.719 -33.312 -13.695 1 86.75 370 LEU B N 1
ATOM 5605 C CA . LEU B 1 370 ? 21.703 -34.406 -13.727 1 86.75 370 LEU B CA 1
ATOM 5606 C C . LEU B 1 370 ? 23.125 -33.844 -13.805 1 86.75 370 LEU B C 1
ATOM 5608 O O . LEU B 1 370 ? 24.031 -34.344 -13.141 1 86.75 370 LEU B O 1
ATOM 5612 N N . SER B 1 371 ? 23.203 -32.812 -14.562 1 87 371 SER B N 1
ATOM 5613 C CA . SER B 1 371 ? 24.516 -32.188 -14.734 1 87 371 SER B CA 1
ATOM 5614 C C . SER B 1 371 ? 25 -31.562 -13.43 1 87 371 SER B C 1
ATOM 5616 O O . SER B 1 371 ? 26.219 -31.5 -13.18 1 87 371 SER B O 1
ATOM 5618 N N . LEU B 1 372 ? 24.125 -31.156 -12.555 1 83.88 372 LEU B N 1
ATOM 5619 C CA . LEU B 1 372 ? 24.469 -30.531 -11.281 1 83.88 372 LEU B CA 1
ATOM 5620 C C . LEU B 1 372 ? 24.812 -31.578 -10.234 1 83.88 372 LEU B C 1
ATOM 5622 O O . LEU B 1 372 ? 25.438 -31.266 -9.219 1 83.88 372 LEU B O 1
ATOM 5626 N N . LEU B 1 373 ? 24.359 -32.781 -10.477 1 83.38 373 LEU B N 1
ATOM 5627 C CA . LEU B 1 373 ? 24.594 -33.875 -9.539 1 83.38 373 LEU B CA 1
ATOM 5628 C C . LEU B 1 373 ? 25.891 -34.594 -9.852 1 83.38 373 LEU B C 1
ATOM 5630 O O . LEU B 1 373 ? 26.391 -35.344 -9.031 1 83.38 373 LEU B O 1
ATOM 5634 N N . THR B 1 374 ? 26.438 -34.469 -11.086 1 75.88 374 THR B N 1
ATOM 5635 C CA . THR B 1 374 ? 27.719 -35.062 -11.445 1 75.88 374 THR B CA 1
ATOM 5636 C C . THR B 1 374 ? 28.859 -34.125 -11.062 1 75.88 374 THR B C 1
ATOM 5638 O O . THR B 1 374 ? 28.719 -32.906 -11.117 1 75.88 374 THR B O 1
#

pLDDT: mean 92.71, std 8.06, range [55.97, 98.94]

Solvent-accessible surface area (backbone atoms only — not comparable to full-atom values): 37242 Å² total; per-residue (Å²): 99,29,37,19,32,47,54,52,60,90,88,52,21,31,31,38,64,44,47,88,52,41,55,63,42,40,73,53,55,37,44,48,35,33,24,64,64,26,31,49,69,28,59,38,48,64,66,51,31,43,74,43,67,32,45,73,31,55,63,74,58,36,57,71,65,30,44,30,37,36,28,48,55,75,68,55,70,74,60,53,71,64,47,56,42,87,26,37,40,37,28,46,60,58,52,70,66,37,44,70,60,49,54,58,54,10,61,56,21,25,36,32,33,29,42,72,44,53,56,95,44,81,92,38,52,42,33,34,43,59,52,54,44,25,36,42,31,13,42,47,45,43,39,51,39,55,57,66,21,24,54,58,41,31,63,42,82,49,79,67,45,73,44,68,45,29,30,33,36,34,38,28,62,42,57,25,28,48,30,25,46,44,48,36,39,44,50,38,28,48,39,38,33,33,54,74,51,70,84,44,44,64,60,43,42,74,53,66,30,45,74,53,83,62,84,76,59,58,90,32,85,87,50,80,75,32,72,67,89,63,55,70,69,37,47,52,53,42,44,53,52,47,42,62,52,42,40,68,23,39,31,34,42,35,52,50,49,36,89,67,43,69,22,60,72,68,38,47,63,69,41,54,63,52,24,50,57,41,19,29,36,35,23,45,19,10,80,42,54,10,25,33,69,79,43,40,58,79,37,72,47,79,50,80,49,25,38,37,35,8,47,57,64,47,32,42,60,22,12,38,47,43,13,46,47,42,19,39,12,49,51,53,51,54,49,69,32,34,50,97,84,48,44,82,43,87,53,68,83,39,66,56,57,40,54,17,31,41,18,48,72,40,33,76,63,31,65,72,42,52,58,70,70,100,99,27,37,20,33,48,53,52,60,90,86,52,22,32,32,40,63,43,48,88,51,42,56,62,43,40,74,52,54,37,45,49,35,33,25,64,64,27,31,48,68,28,58,38,48,63,64,51,30,44,74,43,66,31,45,74,31,55,62,73,58,37,56,70,65,30,45,31,37,36,28,50,55,74,69,55,70,73,60,54,71,63,48,56,43,88,26,38,39,38,26,46,60,59,53,70,66,36,42,70,60,46,56,57,54,10,61,55,21,25,35,32,34,28,42,71,43,54,57,96,46,80,91,40,53,43,33,33,43,59,52,55,43,25,35,42,30,13,41,48,44,44,40,51,40,53,55,65,23,25,56,59,41,31,62,42,81,50,78,66,44,74,42,69,44,30,31,32,36,33,39,27,62,41,56,26,29,48,30,25,46,44,49,36,40,44,50,38,27,47,38,37,34,33,52,74,50,70,85,44,44,63,62,44,42,74,55,67,31,45,73,55,84,64,84,75,59,59,90,34,84,86,50,81,75,32,72,66,90,63,54,71,70,37,47,51,52,44,42,53,52,47,42,62,50,41,40,67,23,38,32,35,41,35,51,49,50,36,92,67,43,69,22,61,71,68,39,48,62,68,40,54,65,54,24,50,56,40,19,29,35,33,25,44,19,10,80,43,55,10,25,34,69,79,42,42,59,78,37,73,47,77,52,81,49,26,37,37,36,8,46,58,62,47,31,42,60,22,11,38,47,45,13,46,46,43,18,39,14,50,52,53,53,54,50,67,32,34,51,98,85,48,44,80,44,88,54,67,82,40,67,56,57,41,54,16,31,41,19,47,70,42,34,76,62,32,64,74,41,52,58,70,72,102

Organism: NCBI:txid1917863

Foldseek 3Di:
DEEEWEADDPPFLATQAALVCQVVVVVLVYAYEYEACSNVSLPGHCVSNVVSPHHYDHLLVRLVPGQEYETAEDDDPVSLLSRALRHEYEYAYLCLQPLVVVLVSLQNFHWYFHLCLFALDPLLVLLNLVLLLLLLQLQLLLVVQCVQFPFAQAWDQDPVGIDHHAEEEEEADPSSSLSNLLNSVVSHHAYEYEDLECVCQVVSVVSPHHYQDQPDRDHCVPVSRADDDGDPVSLVSQLVSLLVSLLRHQEYEYDHDDRNAAGAANAEPVSQLSHDARGEYEFLRQVRPTNYVPRHAQDWDADNRYIYHHYNNSCSVNHNSSNVSSNSSVSSVQSVQQDPVSDGHQDCVDPRSVSRGQHHRSDGRHPSSVVVVD/DEEEWEADDPPFLATQAALVCQVVVVVLVYAYEYEACSNVSLPGHCVSNVVSPHHYDHLLVRLVVGQEYETAEDDDPVSLLSRALRHEYEYAYLCLQPLVVVLVSLQNFHWYFHLCLFDLDPLLVLLNLVLLLLLLQLQLLLVVQCVQFPFAQAWDQDPVGIDHHAEEEEEADDSSSLSNLLNSVVSHHAYEYEDLECVCQVVSVVSPHHYQDQPDRDHCVPVSRADDDGDPVSLVSQLVSLLVSLLRHQEYEYDHDRRNAAGAANAEPVSQLSHDARGEYEFLRQVRPTNYVPRHAQDWDADNRYIYHHYNNSCSVNHNSSNVSSNSSVSSVQSVQQDPVSDGHQDCVDPRSVSRGQHHRSDGRHPSSVVVVD

InterPro domains:
  IPR007698 Alanine dehydrogenase/pyridine nucleotide transhydrogenase, NAD(H)-binding domain [PF01262] (141-367)
  IPR007698 Alanine dehydrogenase/pyridine nucleotide transhydrogenase, NAD(H)-binding domain [SM01002] (146-310)
  IPR007886 Alanine dehydrogenase/pyridine nucleotide transhydrogenase, N-terminal [PF05222] (8-136)
  IPR007886 Alanine dehydrogenase/pyridine nucleotide transhydrogenase, N-terminal [SM01003] (4-137)
  IPR008143 Alanine dehydrogenase/pyridine nucleotide transhydrogenase, conserved site-2 [PS00837] (170-195)
  IPR036291 NAD(P)-binding domain superfamily [SSF51735] (138-315)

Sequence (748 aa):
MKIGALKEPSFENRVSLTPDVIDALQKLGFSISIESGAGNQAFFSDSDYQQAGAKVLPKSELLGDSDILVSIHQTDADTFSKIAKSKLYIGTFSPLAQPTKFKEMANFGMKVFSMDMIPRITRAQSMDVLSSQATVSGYKAVLLAAANYSRFFPMLTTAAGTITPARALILGAGVAGLQAIATARRLGAVVDVFDTRPEVREQCMSLGAKFVEVEGAADASGSGGYAVEQSEDYQRRQKEAIAKYAEKADIIVTTALIPGKKAPVLITKEMVESMRKGSVIVDLAAVMGGNCELTQNDATILHNGVTIIGNSNLPSTQPMDASKMYAKNIVNFLKLFVNKEKQFNINLEDEIINTCLIADQGEIRHKAILSLLTMKIGALKEPSFENRVSLTPDVIDALQKLGFSISIESGAGNQAFFSDSDYQQAGAKVLPKSELLGDSDILVSIHQTDADTFSKIAKSKLYIGTFSPLAQPTKFKEMANFGMKVFSMDMIPRITRAQSMDVLSSQATVSGYKAVLLAAANYSRFFPMLTTAAGTITPARALILGAGVAGLQAIATARRLGAVVDVFDTRPEVREQCMSLGAKFVEVEGAADASGSGGYAVEQSEDYQRRQKEAIAKYAEKADIIVTTALIPGKKAPVLITKEMVESMRKGSVIVDLAAVMGGNCELTQNDATILHNGVTIIGNSNLPSTQPMDASKMYAKNIVNFLKLFVNKEKQFNINLEDEIINTCLIADQGEIRHKAILSLLT

Radius of gyration: 29.48 Å; Cα contacts (8 Å, |Δi|>4): 1747; chains: 2; bounding box: 71×91×62 Å